Protein AF-0000000084534784 (afdb_homodimer)

Radius of gyration: 27.13 Å; Cα contacts (8 Å, |Δi|>4): 884; chains: 2; bounding box: 70×82×66 Å

Nearest PDB structures (foldseek):
  2nsf-assembly1_A  TM=6.760E-01  e=4.059E-07  Corynebacterium glutamicum
  2nsg-assembly1_A  TM=6.937E-01  e=1.151E-06  Corynebacterium glutamicum
  8f5v-assembly1_B  TM=6.435E-01  e=3.141E-02  Mycobacterium tuberculosis
  5cog-assembly1_A  TM=6.208E-01  e=2.952E-01  Saccharomyces cerevisiae
  5com-assembly2_B  TM=6.924E-01  e=5.813E-01  Clostridioides difficile 630

Structure (mmCIF, N/CA/C/O backbone):
data_AF-0000000084534784-model_v1
#
loop_
_entity.id
_entity.type
_entity.pdbx_description
1 polymer 'Wyosine base formation domain-containing protein'
#
loop_
_atom_site.group_PDB
_atom_site.id
_atom_site.type_symbol
_atom_site.label_atom_id
_atom_site.label_alt_id
_atom_site.label_comp_id
_atom_site.label_asym_id
_atom_site.label_entity_id
_atom_site.label_seq_id
_atom_site.pdbx_PDB_ins_code
_atom_site.Cartn_x
_atom_site.Cartn_y
_atom_site.Cartn_z
_atom_site.occupancy
_atom_site.B_iso_or_equiv
_atom_site.auth_seq_id
_atom_site.auth_comp_id
_atom_site.auth_asym_id
_atom_site.auth_atom_id
_atom_site.pdbx_PDB_model_num
ATOM 1 N N . MET A 1 1 ? 3.482 41.625 0.424 1 36.66 1 MET A N 1
ATOM 2 C CA . MET A 1 1 ? 2.51 40.594 0.769 1 36.66 1 MET A CA 1
ATOM 3 C C . MET A 1 1 ? 2.779 39.312 -0.013 1 36.66 1 MET A C 1
ATOM 5 O O . MET A 1 1 ? 2.613 39.281 -1.234 1 36.66 1 MET A O 1
ATOM 9 N N . ALA A 1 2 ? 3.498 38.375 0.477 1 50.12 2 ALA A N 1
ATOM 10 C CA . ALA A 1 2 ? 4.016 37.281 -0.376 1 50.12 2 ALA A CA 1
ATOM 11 C C . ALA A 1 2 ? 2.885 36.562 -1.087 1 50.12 2 ALA A C 1
ATOM 13 O O . ALA A 1 2 ? 1.857 36.25 -0.478 1 50.12 2 ALA A O 1
ATOM 14 N N . HIS A 1 3 ? 2.797 36.375 -2.283 1 54.16 3 HIS A N 1
ATOM 15 C CA . HIS A 1 3 ? 1.702 35.812 -3.053 1 54.16 3 HIS A CA 1
ATOM 16 C C . HIS A 1 3 ? 1.602 34.281 -2.82 1 54.16 3 HIS A C 1
ATOM 18 O O . HIS A 1 3 ? 2.613 33.594 -2.842 1 54.16 3 HIS A O 1
ATOM 24 N N . PRO A 1 4 ? 0.488 33.562 -2.289 1 67 4 PRO A N 1
ATOM 25 C CA . PRO A 1 4 ? 0.326 32.125 -2.09 1 67 4 PRO A CA 1
ATOM 26 C C . PRO A 1 4 ? 0.827 31.312 -3.277 1 67 4 PRO A C 1
ATOM 28 O O . PRO A 1 4 ? 0.635 31.703 -4.43 1 67 4 PRO A O 1
ATOM 31 N N . ARG A 1 5 ? 1.551 30.547 -3.094 1 74.25 5 ARG A N 1
ATOM 32 C CA . ARG A 1 5 ? 2.162 29.75 -4.152 1 74.25 5 ARG A CA 1
ATOM 33 C C . ARG A 1 5 ? 1.113 28.922 -4.895 1 74.25 5 ARG A C 1
ATOM 35 O O . ARG A 1 5 ? 0.202 28.359 -4.281 1 74.25 5 ARG A O 1
ATOM 42 N N . SER A 1 6 ? 1.108 28.953 -6.207 1 79.44 6 SER A N 1
ATOM 43 C CA . SER A 1 6 ? 0.215 28.125 -7.02 1 79.44 6 SER A CA 1
ATOM 44 C C . SER A 1 6 ? 0.485 26.641 -6.809 1 79.44 6 SER A C 1
ATOM 46 O O . SER A 1 6 ? 1.531 26.266 -6.281 1 79.44 6 SER A O 1
ATOM 48 N N . ALA A 1 7 ? -0.412 25.828 -7.016 1 79.06 7 ALA A N 1
ATOM 49 C CA . ALA A 1 7 ? -0.25 24.391 -6.91 1 79.06 7 ALA A CA 1
ATOM 50 C C . ALA A 1 7 ? 0.947 23.906 -7.727 1 79.06 7 ALA A C 1
ATOM 52 O O . ALA A 1 7 ? 1.636 22.953 -7.332 1 79.06 7 ALA A O 1
ATOM 53 N N . VAL A 1 8 ? 1.138 24.594 -8.867 1 83.44 8 VAL A N 1
ATOM 54 C CA . VAL A 1 8 ? 2.252 24.234 -9.742 1 83.44 8 VAL A CA 1
ATOM 55 C C . VAL A 1 8 ? 3.572 24.609 -9.07 1 83.44 8 VAL A C 1
ATOM 57 O O . VAL A 1 8 ? 4.551 23.859 -9.164 1 83.44 8 VAL A O 1
ATOM 60 N N . ASP A 1 9 ? 3.479 25.594 -8.445 1 90.19 9 ASP A N 1
ATOM 61 C CA . ASP A 1 9 ? 4.691 26.031 -7.75 1 90.19 9 ASP A CA 1
ATOM 62 C C . ASP A 1 9 ? 5 25.109 -6.57 1 90.19 9 ASP A C 1
ATOM 64 O O . ASP A 1 9 ? 6.164 24.781 -6.316 1 90.19 9 ASP A O 1
ATOM 68 N N . VAL A 1 10 ? 3.895 24.781 -5.938 1 91.31 10 VAL A N 1
ATOM 69 C CA . VAL A 1 10 ? 4.055 23.875 -4.809 1 91.31 10 VAL A CA 1
ATOM 70 C C . VAL A 1 10 ? 4.652 22.562 -5.297 1 91.31 10 VA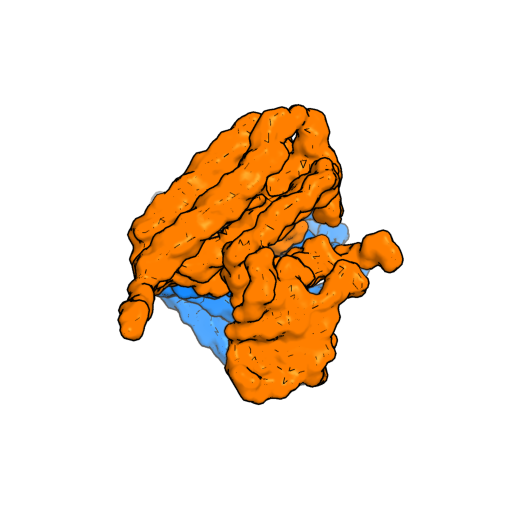L A C 1
ATOM 72 O O . VAL A 1 10 ? 5.605 22.047 -4.703 1 91.31 10 VAL A O 1
ATOM 75 N N . LEU A 1 11 ? 4.129 22 -6.387 1 96.44 11 LEU A N 1
ATOM 76 C CA . LEU A 1 11 ? 4.629 20.75 -6.93 1 96.44 11 LEU A CA 1
ATOM 77 C C . LEU A 1 11 ? 6.082 20.891 -7.367 1 96.44 11 LEU A C 1
ATOM 79 O O . LEU A 1 11 ? 6.898 20 -7.105 1 96.44 11 LEU A O 1
ATOM 83 N N . ALA A 1 12 ? 6.426 21.969 -7.98 1 95.88 12 ALA A N 1
ATOM 84 C CA . ALA A 1 12 ? 7.801 22.188 -8.43 1 95.88 12 ALA A CA 1
ATOM 85 C C . ALA A 1 12 ? 8.766 22.188 -7.246 1 95.88 12 ALA A C 1
ATOM 87 O O . ALA A 1 12 ? 9.859 21.625 -7.32 1 95.88 12 ALA A O 1
ATOM 88 N N . GLY A 1 13 ? 8.281 22.891 -6.211 1 96.94 13 GLY A N 1
ATOM 89 C CA . GLY A 1 13 ? 9.094 22.891 -5.004 1 96.94 13 GLY A CA 1
ATOM 90 C C . GLY A 1 13 ? 9.258 21.516 -4.387 1 96.94 13 GLY A C 1
ATOM 91 O O . GLY A 1 13 ? 10.344 21.156 -3.941 1 96.94 13 GLY A O 1
ATOM 92 N N . LEU A 1 14 ? 8.18 20.797 -4.344 1 97.75 14 LEU A N 1
ATOM 93 C CA . LEU A 1 14 ? 8.211 19.438 -3.795 1 97.75 14 LEU A CA 1
ATOM 94 C C . LEU A 1 14 ? 9.117 18.547 -4.625 1 97.75 14 LEU A C 1
ATOM 96 O O . LEU A 1 14 ? 9.859 17.719 -4.078 1 97.75 14 LEU A O 1
ATOM 100 N N . LEU A 1 15 ? 9.094 18.656 -5.914 1 98.44 15 LEU A N 1
ATOM 101 C CA . LEU A 1 15 ? 9.922 17.844 -6.793 1 98.44 15 LEU A CA 1
ATOM 102 C C . LEU A 1 15 ? 11.398 18.188 -6.625 1 98.44 15 LEU A C 1
ATOM 104 O O . LEU A 1 15 ? 12.266 17.312 -6.699 1 98.44 15 LEU A O 1
ATOM 108 N N . ALA A 1 16 ? 11.617 19.406 -6.477 1 98.31 16 ALA A N 1
ATOM 109 C CA . ALA A 1 16 ? 12.992 19.812 -6.188 1 98.31 16 ALA A CA 1
ATOM 110 C C . ALA A 1 16 ? 13.469 19.219 -4.867 1 98.31 16 ALA A C 1
ATOM 112 O O . ALA A 1 16 ? 14.617 18.781 -4.758 1 98.31 16 ALA A O 1
ATOM 113 N N . ASP A 1 17 ? 12.523 19.312 -3.883 1 98.5 17 ASP A N 1
ATOM 114 C CA . ASP A 1 17 ? 12.867 18.75 -2.582 1 98.5 17 ASP A CA 1
ATOM 115 C C . ASP A 1 17 ? 13.07 17.234 -2.674 1 98.5 17 ASP A C 1
ATOM 117 O O . ASP A 1 17 ? 13.961 16.688 -2.02 1 98.5 17 ASP A O 1
ATOM 121 N N . LEU A 1 18 ? 12.281 16.5 -3.404 1 98.62 18 LEU A N 1
ATOM 122 C CA . LEU A 1 18 ? 12.453 15.07 -3.625 1 98.62 18 LEU A CA 1
ATOM 123 C C . LEU A 1 18 ? 13.789 14.781 -4.293 1 98.62 18 LEU A C 1
ATOM 125 O O . LEU A 1 18 ? 14.484 13.836 -3.916 1 98.62 18 LEU A O 1
ATOM 129 N N . ALA A 1 19 ? 14.188 15.664 -5.242 1 98.62 19 ALA A N 1
ATOM 130 C CA . ALA A 1 19 ? 15.477 15.5 -5.91 1 98.62 19 ALA A CA 1
ATOM 131 C C . ALA A 1 19 ? 16.625 15.68 -4.926 1 98.62 19 ALA A C 1
ATOM 133 O O . ALA A 1 19 ? 17.609 14.93 -4.957 1 98.62 19 ALA A O 1
ATOM 134 N N . ALA A 1 20 ? 16.406 16.547 -4.199 1 98.5 20 ALA A N 1
ATOM 135 C CA . ALA A 1 20 ? 17.469 16.828 -3.229 1 98.5 20 ALA A CA 1
ATOM 136 C C . ALA A 1 20 ? 17.594 15.695 -2.215 1 98.5 20 ALA A C 1
ATOM 138 O O . ALA A 1 20 ? 18.703 15.312 -1.837 1 98.5 20 ALA A O 1
ATOM 139 N N . GLU A 1 21 ? 16.391 15.289 -1.655 1 98.38 21 GLU A N 1
ATOM 140 C CA . GLU A 1 21 ? 16.438 14.164 -0.722 1 98.38 21 GLU A CA 1
ATOM 141 C C . GLU A 1 21 ? 17.031 12.922 -1.383 1 98.38 21 GLU A C 1
ATOM 143 O O . GLU A 1 21 ? 17.766 12.164 -0.75 1 98.38 21 GLU A O 1
ATOM 148 N N . SER A 1 22 ? 16.828 12.664 -2.664 1 98.69 22 SER A N 1
ATOM 149 C CA . SER A 1 22 ? 17.391 11.547 -3.42 1 98.69 22 SER A CA 1
ATOM 150 C C . SER A 1 22 ? 18.906 11.688 -3.555 1 98.69 22 SER A C 1
ATOM 152 O O . SER A 1 22 ? 19.641 10.688 -3.504 1 98.69 22 SER A O 1
ATOM 154 N N . ALA A 1 23 ? 19.312 12.859 -3.662 1 98.12 23 ALA A N 1
ATOM 155 C CA . ALA A 1 23 ? 20.75 13.102 -3.791 1 98.12 23 ALA A CA 1
ATOM 156 C C . ALA A 1 23 ? 21.484 12.758 -2.498 1 98.12 23 ALA A C 1
ATOM 158 O O . ALA A 1 23 ? 22.625 12.289 -2.529 1 98.12 23 ALA A O 1
ATOM 159 N N . VAL A 1 24 ? 20.781 13.086 -1.396 1 98.06 24 VAL A N 1
ATOM 160 C CA . VAL A 1 24 ? 21.406 12.742 -0.123 1 98.06 24 VAL A CA 1
ATOM 161 C C . VAL A 1 24 ? 21.641 11.242 -0.05 1 98.06 24 VAL A C 1
ATOM 163 O O . VAL A 1 24 ? 22.734 10.797 0.281 1 98.06 24 VAL A O 1
ATOM 166 N N . LEU A 1 25 ? 20.656 10.453 -0.292 1 98.56 25 LEU A N 1
ATOM 167 C CA . LEU A 1 25 ? 20.797 9 -0.284 1 98.56 25 LEU A CA 1
ATOM 168 C C . LEU A 1 25 ? 21.781 8.547 -1.355 1 98.56 25 LEU A C 1
ATOM 170 O O . LEU A 1 25 ? 22.578 7.637 -1.121 1 98.56 25 LEU A O 1
ATOM 174 N N . ASP A 1 26 ? 21.766 9.195 -2.59 1 98.75 26 ASP A N 1
ATOM 175 C CA . ASP A 1 26 ? 22.688 8.883 -3.674 1 98.75 26 ASP A CA 1
ATOM 176 C C . ASP A 1 26 ? 24.141 9.055 -3.225 1 98.75 26 ASP A C 1
ATOM 178 O O . ASP A 1 26 ? 24.984 8.211 -3.52 1 98.75 26 ASP A O 1
ATOM 182 N N . GLU A 1 27 ? 24.375 9.969 -2.541 1 98 27 GLU A N 1
ATOM 183 C CA . GLU A 1 27 ? 25.734 10.242 -2.076 1 98 27 GLU A CA 1
ATOM 184 C C . GLU A 1 27 ? 26.203 9.164 -1.111 1 98 27 GLU A C 1
ATOM 186 O O . GLU A 1 27 ? 27.391 8.82 -1.096 1 98 27 GLU A O 1
ATOM 191 N N . LEU A 1 28 ? 25.25 8.648 -0.357 1 97.88 28 LEU A N 1
ATOM 192 C CA . LEU A 1 28 ? 25.625 7.598 0.591 1 97.88 28 LEU A CA 1
ATOM 193 C C . LEU A 1 28 ? 26.094 6.344 -0.138 1 97.88 28 LEU A C 1
ATOM 195 O O . LEU A 1 28 ? 26.938 5.605 0.368 1 97.88 28 LEU A O 1
ATOM 199 N N . VAL A 1 29 ? 25.516 6.164 -1.197 1 98.19 29 VAL A N 1
ATOM 200 C CA . VAL A 1 29 ? 25.781 4.871 -1.818 1 98.19 29 VAL A CA 1
ATOM 201 C C . VAL A 1 29 ? 26.766 5.047 -2.98 1 98.19 29 VAL A C 1
ATOM 203 O O . VAL A 1 29 ? 27.266 4.062 -3.531 1 98.19 29 VAL A O 1
ATOM 206 N N . THR A 1 30 ? 26.984 6.27 -3.457 1 97.06 30 THR A N 1
ATOM 207 C CA . THR A 1 30 ? 27.969 6.512 -4.508 1 97.06 30 THR A CA 1
ATOM 208 C C . THR A 1 30 ? 29.375 6.109 -4.043 1 97.06 30 THR A C 1
ATOM 210 O O . THR A 1 30 ? 29.828 6.535 -2.977 1 97.06 30 THR A O 1
ATOM 213 N N . GLY A 1 31 ? 29.938 5.246 -4.773 1 93.5 31 GLY A N 1
ATOM 214 C CA . GLY A 1 31 ? 31.312 4.828 -4.52 1 93.5 31 GLY A CA 1
ATOM 215 C C . GLY A 1 31 ? 31.422 3.732 -3.475 1 93.5 31 GLY A C 1
ATOM 216 O O . GLY A 1 31 ? 32.531 3.285 -3.146 1 93.5 31 GLY A O 1
ATOM 217 N N . LEU A 1 32 ? 30.297 3.389 -2.781 1 96.56 32 LEU A N 1
ATOM 218 C CA . LEU A 1 32 ? 30.281 2.275 -1.837 1 96.56 32 LEU A CA 1
ATOM 219 C C . LEU A 1 32 ? 30.75 0.987 -2.504 1 96.56 32 LEU A C 1
ATOM 221 O O . LEU A 1 32 ? 30.281 0.646 -3.596 1 96.56 32 LEU A O 1
ATOM 225 N N . PRO A 1 33 ? 31.75 0.134 -1.846 1 95.88 33 PRO A N 1
ATOM 226 C CA . PRO A 1 33 ? 32.156 -1.146 -2.422 1 95.88 33 PRO A CA 1
ATOM 227 C C . PRO A 1 33 ? 31 -2.135 -2.562 1 95.88 33 PRO A C 1
ATOM 229 O O . PRO A 1 33 ? 30.078 -2.121 -1.752 1 95.88 33 PRO A O 1
ATOM 232 N N . ALA A 1 34 ? 31.094 -2.699 -3.535 1 92.81 34 ALA A N 1
ATOM 233 C CA . ALA A 1 34 ? 30.031 -3.641 -3.869 1 92.81 34 ALA A CA 1
ATOM 234 C C . ALA A 1 34 ? 29.656 -4.5 -2.664 1 92.81 34 ALA A C 1
ATOM 236 O O . ALA A 1 34 ? 28.484 -4.809 -2.451 1 92.81 34 ALA A O 1
ATOM 237 N N . GLU A 1 35 ? 30.625 -4.953 -1.95 1 94.75 35 GLU A N 1
ATOM 238 C CA . GLU A 1 35 ? 30.375 -5.844 -0.819 1 94.75 35 GLU A CA 1
ATOM 239 C C . GLU A 1 35 ? 29.531 -5.152 0.247 1 94.75 35 GLU A C 1
ATOM 241 O O . GLU A 1 35 ? 28.781 -5.809 0.973 1 94.75 35 GLU A O 1
ATOM 246 N N . ASP A 1 36 ? 29.562 -3.93 0.247 1 96.62 36 ASP A N 1
ATOM 247 C CA . ASP A 1 36 ? 28.844 -3.188 1.272 1 96.62 36 ASP A CA 1
ATOM 248 C C . ASP A 1 36 ? 27.359 -3.045 0.904 1 96.62 36 ASP A C 1
ATOM 250 O O . ASP A 1 36 ? 26.531 -2.719 1.755 1 96.62 36 ASP A O 1
ATOM 254 N N . TRP A 1 37 ? 27 -3.248 -0.293 1 97.56 37 TRP A N 1
ATOM 255 C CA . TRP A 1 37 ? 25.594 -3.213 -0.683 1 97.56 37 TRP A CA 1
ATOM 256 C C . TRP A 1 37 ? 24.828 -4.402 -0.103 1 97.56 37 TRP A C 1
ATOM 258 O O . TRP A 1 37 ? 23.609 -4.383 -0.011 1 97.56 37 TRP A O 1
ATOM 268 N N . ALA A 1 38 ? 25.609 -5.383 0.31 1 97.12 38 ALA A N 1
ATOM 269 C CA . ALA A 1 38 ? 25 -6.582 0.888 1 97.12 38 ALA A CA 1
ATOM 270 C C . ALA A 1 38 ? 24.875 -6.457 2.402 1 97.12 38 ALA A C 1
ATOM 272 O O . ALA A 1 38 ? 24.359 -7.359 3.066 1 97.12 38 ALA A O 1
ATOM 273 N N . ARG A 1 39 ? 25.344 -5.289 2.818 1 97.88 39 ARG A N 1
ATOM 274 C CA . ARG A 1 39 ? 25.219 -5.059 4.254 1 97.88 39 ARG A CA 1
ATOM 275 C C . ARG A 1 39 ? 23.75 -5.031 4.668 1 97.88 39 ARG A C 1
ATOM 277 O O . ARG A 1 39 ? 22.922 -4.414 3.996 1 97.88 39 ARG A O 1
ATOM 284 N N . ALA A 1 40 ? 23.531 -5.684 5.809 1 97.56 40 ALA A N 1
ATOM 285 C CA . ALA A 1 40 ? 22.172 -5.672 6.355 1 97.56 40 ALA A CA 1
ATOM 286 C C . ALA A 1 40 ? 21.797 -4.285 6.875 1 97.56 40 ALA A C 1
ATOM 288 O O . ALA A 1 40 ? 22.656 -3.559 7.387 1 97.56 40 ALA A O 1
ATOM 289 N N . THR A 1 41 ? 20.625 -3.994 6.68 1 97.81 41 THR A N 1
ATOM 290 C CA . THR A 1 41 ? 20.078 -2.773 7.262 1 97.81 41 THR A CA 1
ATOM 291 C C . THR A 1 41 ? 19.141 -3.098 8.43 1 97.81 41 THR A C 1
ATOM 293 O O . THR A 1 41 ? 18.844 -4.266 8.672 1 97.81 41 THR A O 1
ATOM 296 N N . PRO A 1 42 ? 18.703 -2.131 9.078 1 93.88 42 PRO A N 1
ATOM 297 C CA . PRO A 1 42 ? 17.766 -2.395 10.188 1 93.88 42 PRO A CA 1
ATOM 298 C C . PRO A 1 42 ? 16.438 -2.975 9.711 1 93.88 42 PRO A C 1
ATOM 300 O O . PRO A 1 42 ? 15.648 -3.451 10.523 1 93.88 42 PRO A O 1
ATOM 303 N N . ALA A 1 43 ? 16.125 -2.779 8.445 1 92.69 43 ALA A N 1
ATOM 304 C CA . ALA A 1 43 ? 14.961 -3.486 7.926 1 92.69 43 ALA A CA 1
ATOM 305 C C . ALA A 1 43 ? 15.266 -4.969 7.723 1 92.69 43 ALA A C 1
ATOM 307 O O . ALA A 1 43 ? 16.062 -5.332 6.852 1 92.69 43 ALA A O 1
ATOM 308 N N . GLU A 1 44 ? 14.68 -5.727 8.547 1 91.56 44 GLU A N 1
ATOM 309 C CA . GLU A 1 44 ? 15 -7.145 8.625 1 91.56 44 GLU A CA 1
ATOM 310 C C . GLU A 1 44 ? 14.961 -7.801 7.25 1 91.56 44 GLU A C 1
ATOM 312 O O . GLU A 1 44 ? 13.977 -7.66 6.52 1 91.56 44 GLU A O 1
ATOM 317 N N . GLY A 1 45 ? 16.094 -8.25 6.953 1 94.94 45 GLY A N 1
ATOM 318 C CA . GLY A 1 45 ? 16.203 -9 5.711 1 94.94 45 GLY A CA 1
ATOM 319 C C . GLY A 1 45 ? 16.641 -8.148 4.535 1 94.94 45 GLY A C 1
ATOM 320 O O . GLY A 1 45 ? 16.875 -8.664 3.441 1 94.94 45 GLY A O 1
ATOM 321 N N . TRP A 1 46 ? 16.625 -6.953 4.824 1 95.81 46 TRP A N 1
ATOM 322 C CA . TRP A 1 46 ? 16.969 -6.066 3.719 1 95.81 46 TRP A CA 1
ATOM 323 C C . TRP A 1 46 ? 18.406 -5.551 3.855 1 95.81 46 TRP A C 1
ATOM 325 O O . TRP A 1 46 ? 18.781 -5.047 4.914 1 95.81 46 TRP A O 1
ATOM 335 N N . THR A 1 47 ? 19.062 -5.605 2.834 1 98.56 47 THR A N 1
ATOM 336 C CA . THR A 1 47 ? 20.375 -5 2.68 1 98.56 47 THR A CA 1
ATOM 337 C C . THR A 1 47 ? 20.266 -3.605 2.07 1 98.56 47 THR A C 1
ATOM 339 O O . THR A 1 47 ? 19.172 -3.158 1.729 1 98.56 47 THR A O 1
ATOM 342 N N . ILE A 1 48 ? 21.281 -2.994 1.896 1 98.69 48 ILE A N 1
ATOM 343 C CA . ILE A 1 48 ? 21.328 -1.679 1.267 1 98.69 48 ILE A CA 1
ATOM 344 C C . ILE A 1 48 ? 20.812 -1.779 -0.171 1 98.69 48 ILE A C 1
ATOM 346 O O . ILE A 1 48 ? 20.062 -0.916 -0.632 1 98.69 48 ILE A O 1
ATOM 350 N N . ALA A 1 49 ? 21.25 -3.045 -0.833 1 97.19 49 ALA A N 1
ATOM 351 C CA . ALA A 1 49 ? 20.766 -3.262 -2.197 1 97.19 49 ALA A CA 1
ATOM 352 C C . ALA A 1 49 ? 19.25 -3.328 -2.242 1 97.19 49 ALA A C 1
ATOM 354 O O . ALA A 1 49 ? 18.625 -2.777 -3.152 1 97.19 49 ALA A O 1
ATOM 355 N N . HIS A 1 50 ? 18.719 -3.848 -1.267 1 98.56 50 HIS A N 1
ATOM 356 C CA . HIS A 1 50 ? 17.266 -4.008 -1.211 1 98.56 50 HIS A CA 1
ATOM 357 C C . HIS A 1 50 ? 16.562 -2.662 -1.061 1 98.56 50 HIS A C 1
ATOM 359 O O . HIS A 1 50 ? 15.508 -2.436 -1.655 1 98.56 50 HIS A O 1
ATOM 365 N N . GLN A 1 51 ? 17.062 -1.853 -0.168 1 98.56 51 GLN A N 1
ATOM 366 C CA . GLN A 1 51 ? 16.5 -0.524 0.046 1 98.56 51 GLN A CA 1
ATOM 367 C C . GLN A 1 51 ? 16.422 0.255 -1.264 1 98.56 51 GLN A C 1
ATOM 369 O O . GLN A 1 51 ? 15.375 0.837 -1.579 1 98.56 51 GLN A O 1
ATOM 374 N N . ILE A 1 52 ? 17.5 0.301 -2.098 1 98.81 52 ILE A N 1
ATOM 375 C CA . ILE A 1 52 ? 17.562 1.051 -3.346 1 98.81 52 ILE A CA 1
ATOM 376 C C . ILE A 1 52 ? 16.656 0.404 -4.387 1 98.81 52 ILE A C 1
ATOM 378 O O . ILE A 1 52 ? 15.969 1.101 -5.141 1 98.81 52 ILE A O 1
ATOM 382 N N . ALA A 1 53 ? 16.672 -0.954 -4.348 1 98.56 53 ALA A N 1
ATOM 383 C CA . ALA A 1 53 ? 15.836 -1.679 -5.297 1 98.56 53 ALA A CA 1
ATOM 384 C C . ALA A 1 53 ? 14.359 -1.401 -5.051 1 98.56 53 ALA A C 1
ATOM 386 O O . ALA A 1 53 ? 13.586 -1.229 -5.996 1 98.56 53 ALA A O 1
ATOM 387 N N . HIS A 1 54 ? 14.07 -1.283 -3.836 1 98 54 HIS A N 1
ATOM 388 C CA . HIS A 1 54 ? 12.688 -0.995 -3.463 1 98 54 HIS A CA 1
ATOM 389 C C . HIS A 1 54 ? 12.266 0.394 -3.934 1 98 54 HIS A C 1
ATOM 391 O O . HIS A 1 54 ? 11.188 0.562 -4.5 1 98 54 HIS A O 1
ATOM 397 N N . LEU A 1 55 ? 12.992 1.326 -3.76 1 98.25 55 LEU A N 1
ATOM 398 C CA . LEU A 1 55 ? 12.727 2.686 -4.219 1 98.25 55 LEU A CA 1
ATOM 399 C C . LEU A 1 55 ? 12.57 2.725 -5.734 1 98.25 55 LEU A C 1
ATOM 401 O O . LEU A 1 55 ? 11.672 3.393 -6.258 1 98.25 55 LEU A O 1
ATOM 405 N N . ALA A 1 56 ? 13.578 2.133 -6.297 1 98.5 56 ALA A N 1
ATOM 406 C CA . ALA A 1 56 ? 13.531 2.139 -7.754 1 98.5 56 ALA A CA 1
ATOM 407 C C . ALA A 1 56 ? 12.242 1.499 -8.266 1 98.5 56 ALA A C 1
ATOM 409 O O . ALA A 1 56 ? 11.594 2.027 -9.172 1 98.5 56 ALA A O 1
ATOM 410 N N . TRP A 1 57 ? 11.875 0.302 -7.715 1 97.5 57 TRP A N 1
ATOM 411 C CA . TRP A 1 57 ? 10.68 -0.447 -8.109 1 97.5 57 TRP A CA 1
ATOM 412 C C . TRP A 1 57 ? 9.422 0.384 -7.895 1 97.5 57 TRP A C 1
ATOM 414 O O . TRP A 1 57 ? 8.586 0.49 -8.797 1 97.5 57 TRP A O 1
ATOM 424 N N . THR A 1 58 ? 9.359 1.152 -6.75 1 97.5 58 THR A N 1
ATOM 425 C CA . THR A 1 58 ? 8.156 1.926 -6.449 1 97.5 58 THR A CA 1
ATOM 426 C C . THR A 1 58 ? 8.094 3.184 -7.309 1 97.5 58 THR A C 1
ATOM 428 O O . THR A 1 58 ? 7.012 3.623 -7.703 1 97.5 58 THR A O 1
ATOM 431 N N . ASP A 1 59 ? 9.188 3.789 -7.656 1 98.12 59 ASP A N 1
ATOM 432 C CA . ASP A 1 59 ? 9.258 4.926 -8.57 1 98.12 59 ASP A CA 1
ATOM 433 C C . ASP A 1 59 ? 8.719 4.559 -9.945 1 98.12 59 ASP A C 1
ATOM 435 O O . ASP A 1 59 ? 8.086 5.379 -10.617 1 98.12 59 ASP A O 1
ATOM 439 N N . ASP A 1 60 ? 9.148 3.398 -10.367 1 97.56 60 ASP A N 1
ATOM 440 C CA . ASP A 1 60 ? 8.656 2.906 -11.648 1 97.56 60 ASP A CA 1
ATOM 441 C C . ASP A 1 60 ? 7.129 2.947 -11.703 1 97.56 60 ASP A C 1
ATOM 443 O O . ASP A 1 60 ? 6.551 3.35 -12.711 1 97.56 60 ASP A O 1
ATOM 447 N N . TYR A 1 61 ? 6.508 2.467 -10.688 1 97.5 61 TYR A N 1
ATOM 448 C CA . TYR A 1 61 ? 5.051 2.42 -10.664 1 97.5 61 TYR A CA 1
ATOM 449 C C . TYR A 1 61 ? 4.461 3.82 -10.555 1 97.5 61 TYR A C 1
ATOM 451 O O . TYR A 1 61 ? 3.406 4.102 -11.125 1 97.5 61 TYR A O 1
ATOM 459 N N . ALA A 1 62 ? 5.117 4.695 -9.688 1 98.44 62 ALA A N 1
ATOM 460 C CA . ALA A 1 62 ? 4.641 6.074 -9.617 1 98.44 62 ALA A CA 1
ATOM 461 C C . ALA A 1 62 ? 4.715 6.75 -10.984 1 98.44 62 ALA A C 1
ATOM 463 O O . ALA A 1 62 ? 3.799 7.48 -11.367 1 98.44 62 ALA A O 1
ATOM 464 N N . THR A 1 63 ? 5.719 6.477 -11.781 1 98.69 63 THR A N 1
ATOM 465 C CA . THR A 1 63 ? 5.859 6.992 -13.141 1 98.69 63 THR A CA 1
ATOM 466 C C . THR A 1 63 ? 4.762 6.438 -14.047 1 98.69 63 THR A C 1
ATOM 468 O O . THR A 1 63 ? 4.172 7.176 -14.836 1 98.69 63 THR A O 1
ATOM 471 N N . LEU A 1 64 ? 4.625 5.203 -13.859 1 98.5 64 LEU A N 1
ATOM 472 C CA . LEU A 1 64 ? 3.594 4.555 -14.672 1 98.5 64 LEU A CA 1
ATOM 473 C C . LEU A 1 64 ? 2.221 5.148 -14.375 1 98.5 64 LEU A C 1
ATOM 475 O O . LEU A 1 64 ? 1.443 5.41 -15.297 1 98.5 64 LEU A O 1
ATOM 479 N N . ALA A 1 65 ? 1.916 5.371 -13.141 1 97.94 65 ALA A N 1
ATOM 480 C CA . ALA A 1 65 ? 0.639 5.953 -12.734 1 97.94 65 ALA A CA 1
ATOM 481 C C . ALA A 1 65 ? 0.43 7.32 -13.383 1 97.94 65 ALA A C 1
ATOM 483 O O . ALA A 1 65 ? -0.69 7.668 -13.766 1 97.94 65 ALA A O 1
ATOM 484 N N . ALA A 1 66 ? 1.484 8.023 -13.508 1 98 66 ALA A N 1
ATOM 485 C CA . ALA A 1 66 ? 1.418 9.367 -14.078 1 98 66 ALA A CA 1
ATOM 486 C C . ALA A 1 66 ? 1.327 9.312 -15.602 1 98 66 ALA A C 1
ATOM 488 O O . ALA A 1 66 ? 0.594 10.094 -16.203 1 98 66 ALA A O 1
ATOM 489 N N . ARG A 1 67 ? 2.012 8.477 -16.219 1 98.12 67 ARG A N 1
ATOM 490 C CA . ARG A 1 67 ? 2.152 8.516 -17.672 1 98.12 67 ARG A CA 1
ATOM 491 C C . ARG A 1 67 ? 1.089 7.656 -18.344 1 98.12 67 ARG A C 1
ATOM 493 O O . ARG A 1 67 ? 0.674 7.941 -19.469 1 98.12 67 ARG A O 1
ATOM 500 N N . ASP A 1 68 ? 0.695 6.52 -17.703 1 97.12 68 ASP A N 1
ATOM 501 C CA . ASP A 1 68 ? -0.193 5.531 -18.297 1 97.12 68 ASP A CA 1
ATOM 502 C C . ASP A 1 68 ? -1.102 4.895 -17.25 1 97.12 68 ASP A C 1
ATOM 504 O O . ASP A 1 68 ? -0.935 3.723 -16.906 1 97.12 68 ASP A O 1
ATOM 508 N N . PRO A 1 69 ? -2.098 5.609 -16.844 1 95.5 69 PRO A N 1
ATOM 509 C CA . PRO A 1 69 ? -2.992 5.145 -15.773 1 95.5 69 PRO A CA 1
ATOM 510 C C . PRO A 1 69 ? -3.648 3.805 -16.094 1 95.5 69 PRO A C 1
ATOM 512 O O . PRO A 1 69 ? -3.869 2.99 -15.203 1 95.5 69 PRO A O 1
ATOM 515 N N . GLU A 1 70 ? -3.943 3.514 -17.328 1 92.38 70 GLU A N 1
ATOM 516 C CA . GLU A 1 70 ? -4.543 2.234 -17.688 1 92.38 70 GLU A CA 1
ATOM 517 C C . GLU A 1 70 ? -3.551 1.089 -17.516 1 92.38 70 GLU A C 1
ATOM 519 O O . GLU A 1 70 ? -3.908 0.025 -17 1 92.38 70 GLU A O 1
ATOM 524 N N . GLY A 1 71 ? -2.322 1.417 -18 1 95.69 71 GLY A N 1
ATOM 525 C CA . GLY A 1 71 ? -1.277 0.427 -17.781 1 95.69 71 GLY A CA 1
ATOM 526 C C . GLY A 1 71 ? -1.007 0.144 -16.312 1 95.69 71 GLY A C 1
ATOM 527 O O . GLY A 1 71 ? -0.734 -0.998 -15.945 1 95.69 71 GLY A O 1
ATOM 528 N N . PHE A 1 72 ? -1.127 1.071 -15.539 1 97.06 72 PHE A N 1
ATOM 529 C CA . PHE A 1 72 ? -0.987 0.893 -14.094 1 97.06 72 PHE A CA 1
ATOM 530 C C . PHE A 1 72 ? -2.09 -0.01 -13.555 1 97.06 72 PHE A C 1
ATOM 532 O O . PHE A 1 72 ? -1.834 -0.874 -12.711 1 97.06 72 PHE A O 1
ATOM 539 N N . GLY A 1 73 ? -3.295 0.353 -13.977 1 95.06 73 GLY A N 1
ATOM 540 C CA . GLY A 1 73 ? -4.398 -0.473 -13.516 1 95.06 73 GLY A CA 1
ATOM 541 C C . GLY A 1 73 ? -4.195 -1.95 -13.797 1 95.06 73 GLY A C 1
ATOM 542 O O . GLY A 1 73 ? -4.484 -2.793 -12.945 1 95.06 73 GLY A O 1
ATOM 543 N N . THR A 1 74 ? -3.656 -2.375 -14.977 1 93.19 74 THR A N 1
ATOM 544 C CA . THR A 1 74 ? -3.359 -3.758 -15.328 1 93.19 74 THR A CA 1
ATOM 545 C C . THR A 1 74 ? -2.279 -4.332 -14.414 1 93.19 74 THR A C 1
ATOM 547 O O . THR A 1 74 ? -2.422 -5.441 -13.898 1 93.19 74 THR A O 1
ATOM 550 N N . ALA A 1 75 ? -1.317 -3.461 -14.188 1 96.06 75 ALA A N 1
ATOM 551 C CA . ALA A 1 75 ? -0.237 -3.922 -13.32 1 96.06 75 ALA A CA 1
ATOM 552 C C . ALA A 1 75 ? -0.73 -4.121 -11.891 1 96.06 75 ALA A C 1
ATOM 554 O O . ALA A 1 75 ? -0.334 -5.078 -11.219 1 96.06 75 ALA A O 1
ATOM 555 N N . LEU A 1 76 ? -1.51 -3.297 -11.484 1 95.94 76 LEU A N 1
ATOM 556 C CA . LEU A 1 76 ? -2.115 -3.396 -10.164 1 95.94 76 LEU A CA 1
ATOM 557 C C . LEU A 1 76 ? -2.918 -4.684 -10.031 1 95.94 76 LEU A C 1
ATOM 559 O O . LEU A 1 76 ? -2.871 -5.344 -8.984 1 95.94 76 LEU A O 1
ATOM 563 N N . GLY A 1 77 ? -3.75 -5 -11.016 1 93.62 77 GLY A N 1
ATOM 564 C CA . GLY A 1 77 ? -4.492 -6.25 -11.008 1 93.62 77 GLY A CA 1
ATOM 565 C C . GLY A 1 77 ? -3.605 -7.473 -10.867 1 93.62 77 GLY A C 1
ATOM 566 O O . GLY A 1 77 ? -3.898 -8.367 -10.07 1 93.62 77 GLY A O 1
ATOM 567 N N . ASP A 1 78 ? -2.496 -7.453 -11.602 1 92.44 78 ASP A N 1
ATOM 568 C CA . ASP A 1 78 ? -1.556 -8.57 -11.523 1 92.44 78 ASP A CA 1
ATOM 569 C C . ASP A 1 78 ? -0.955 -8.688 -10.125 1 92.44 78 ASP A C 1
ATOM 571 O O . ASP A 1 78 ? -0.85 -9.789 -9.578 1 92.44 78 ASP A O 1
ATOM 575 N N . LEU A 1 79 ? -0.656 -7.59 -9.594 1 93.25 79 LEU A N 1
ATOM 576 C CA . LEU A 1 79 ? -0.068 -7.594 -8.266 1 93.25 79 LEU A CA 1
ATOM 577 C C . LEU A 1 79 ? -1.09 -8.031 -7.219 1 93.25 79 LEU A C 1
ATOM 579 O O . LEU A 1 79 ? -0.743 -8.727 -6.258 1 93.25 79 LEU A O 1
ATOM 583 N N . PHE A 1 80 ? -2.262 -7.559 -7.352 1 91.75 80 PHE A N 1
ATOM 584 C CA . PHE A 1 80 ? -3.316 -7.977 -6.438 1 91.75 80 PHE A CA 1
ATOM 585 C C . PHE A 1 80 ? -3.498 -9.492 -6.473 1 91.75 80 PHE A C 1
ATOM 587 O O . PHE A 1 80 ? -3.627 -10.133 -5.426 1 91.75 80 PHE A O 1
ATOM 594 N N . GLY A 1 81 ? -3.469 -10.086 -7.699 1 87.5 81 GLY A N 1
ATOM 595 C CA . GLY A 1 81 ? -3.549 -11.531 -7.836 1 87.5 81 GLY A CA 1
ATOM 596 C C . GLY A 1 81 ? -2.418 -12.266 -7.133 1 87.5 81 GLY A C 1
ATOM 597 O O . GLY A 1 81 ? -2.637 -13.305 -6.512 1 87.5 81 GLY A O 1
ATOM 598 N N . GLU A 1 82 ? -1.327 -11.664 -7.18 1 86.5 82 GLU A N 1
ATOM 599 C CA . GLU A 1 82 ? -0.187 -12.258 -6.484 1 86.5 82 GLU A CA 1
ATOM 600 C C . GLU A 1 82 ? -0.374 -12.203 -4.973 1 86.5 82 GLU A C 1
ATOM 602 O O . GLU A 1 82 ? -0.057 -13.164 -4.266 1 86.5 82 GLU A O 1
ATOM 607 N N . LEU A 1 83 ? -0.834 -11.188 -4.59 1 86.56 83 LEU A N 1
ATOM 608 C CA . LEU A 1 83 ? -1.098 -11.039 -3.164 1 86.56 83 LEU A CA 1
ATOM 609 C C . LEU A 1 83 ? -2.16 -12.031 -2.701 1 86.56 83 LEU A C 1
ATOM 611 O O . LEU A 1 83 ? -2.033 -12.633 -1.633 1 86.56 83 LEU A O 1
ATOM 615 N N . LEU A 1 84 ? -3.201 -12.148 -3.445 1 82.38 84 LEU A N 1
ATOM 616 C CA . LEU A 1 84 ? -4.277 -13.078 -3.111 1 82.38 84 LEU A CA 1
ATOM 617 C C . LEU A 1 84 ? -3.77 -14.516 -3.076 1 82.38 84 LEU A C 1
ATOM 619 O O . LEU A 1 84 ? -4.262 -15.328 -2.295 1 82.38 84 LEU A O 1
ATOM 623 N N . ALA A 1 85 ? -2.697 -14.789 -3.875 1 80.81 85 ALA A N 1
ATOM 624 C CA . ALA A 1 85 ? -2.094 -16.109 -3.936 1 80.81 85 ALA A CA 1
ATOM 625 C C . ALA A 1 85 ? -1.001 -16.266 -2.881 1 80.81 85 ALA A C 1
ATOM 627 O O . ALA A 1 85 ? -0.132 -17.141 -2.998 1 80.81 85 ALA A O 1
ATOM 628 N N . ALA A 1 86 ? -1.032 -15.258 -1.898 1 76.56 86 ALA A N 1
ATOM 629 C CA . ALA A 1 86 ? -0.158 -15.25 -0.729 1 76.56 86 ALA A CA 1
ATOM 630 C C . ALA A 1 86 ? 1.282 -14.93 -1.122 1 76.56 86 ALA A C 1
ATOM 632 O O . ALA A 1 86 ? 2.223 -15.344 -0.437 1 76.56 86 ALA A O 1
ATOM 633 N N . GLY A 1 87 ? 1.408 -14.352 -2.273 1 79.94 87 GLY A N 1
ATOM 634 C CA . GLY A 1 87 ? 2.688 -13.75 -2.619 1 79.94 87 GLY A CA 1
ATOM 635 C C . GLY A 1 87 ? 2.887 -12.375 -2.006 1 79.94 87 GLY A C 1
ATOM 636 O O . GLY A 1 87 ? 1.981 -11.836 -1.365 1 79.94 87 GLY A O 1
ATOM 637 N N . ASP A 1 88 ? 4.043 -11.836 -2.068 1 84.62 88 ASP A N 1
ATOM 638 C CA . ASP A 1 88 ? 4.398 -10.484 -1.65 1 84.62 88 ASP A CA 1
ATOM 639 C C . ASP A 1 88 ? 5.16 -9.75 -2.752 1 84.62 88 ASP A C 1
ATOM 641 O O . ASP A 1 88 ? 6.391 -9.805 -2.803 1 84.62 88 ASP A O 1
ATOM 645 N N . PRO A 1 89 ? 4.473 -9.062 -3.48 1 88.44 89 PRO A N 1
ATOM 646 C CA . PRO A 1 89 ? 5.094 -8.469 -4.668 1 88.44 89 PRO A CA 1
ATOM 647 C C . PRO A 1 89 ? 6.078 -7.352 -4.324 1 88.44 89 PRO A C 1
ATOM 649 O O . PRO A 1 89 ? 7.016 -7.094 -5.082 1 88.44 89 PRO A O 1
ATOM 652 N N . VAL A 1 90 ? 5.902 -6.621 -3.162 1 87.25 90 VAL A N 1
ATOM 653 C CA . VAL A 1 90 ? 6.844 -5.59 -2.734 1 87.25 90 VAL A CA 1
ATOM 654 C C . VAL A 1 90 ? 8.188 -6.227 -2.387 1 87.25 90 VAL A C 1
ATOM 656 O O . VAL A 1 90 ? 9.234 -5.773 -2.85 1 87.25 90 VAL A O 1
ATOM 659 N N . GLU A 1 91 ? 8.156 -7.285 -1.635 1 89 91 GLU A N 1
ATOM 660 C CA . GLU A 1 91 ? 9.367 -8.023 -1.282 1 89 91 GLU A CA 1
ATOM 661 C C . GLU A 1 91 ? 10.023 -8.625 -2.52 1 89 91 GLU A C 1
ATOM 663 O O . GLU A 1 91 ? 11.25 -8.578 -2.66 1 89 91 GLU A O 1
ATOM 668 N N . ALA A 1 92 ? 9.203 -9.188 -3.311 1 91.12 92 ALA A N 1
ATOM 669 C CA . ALA A 1 92 ? 9.742 -9.812 -4.52 1 91.12 92 ALA A CA 1
ATOM 670 C C . ALA A 1 92 ? 10.445 -8.781 -5.398 1 91.12 92 ALA A C 1
ATOM 672 O O . ALA A 1 92 ? 11.523 -9.055 -5.945 1 91.12 92 ALA A O 1
ATOM 673 N N . GLY A 1 93 ? 9.836 -7.594 -5.488 1 91.12 93 GLY A N 1
ATOM 674 C CA . GLY A 1 93 ? 10.445 -6.52 -6.254 1 91.12 93 GLY A CA 1
ATOM 675 C C . GLY A 1 93 ? 11.781 -6.074 -5.688 1 91.12 93 GLY A C 1
ATOM 676 O O . GLY A 1 93 ? 12.742 -5.875 -6.434 1 91.12 93 GLY A O 1
ATOM 677 N N . ALA A 1 94 ? 11.828 -5.859 -4.414 1 92.31 94 ALA A N 1
ATOM 678 C CA . ALA A 1 94 ? 13.07 -5.461 -3.766 1 92.31 94 ALA A CA 1
ATOM 679 C C . ALA A 1 94 ? 14.148 -6.52 -3.955 1 92.31 94 ALA A C 1
ATOM 681 O O . ALA A 1 94 ? 15.305 -6.199 -4.246 1 92.31 94 ALA A O 1
ATOM 682 N N . ARG A 1 95 ? 13.773 -7.789 -3.818 1 92.56 95 ARG A N 1
ATOM 683 C CA . ARG A 1 95 ? 14.719 -8.891 -3.934 1 92.56 95 ARG A CA 1
ATOM 684 C C . ARG A 1 95 ? 15.25 -9.016 -5.359 1 92.56 95 ARG A C 1
ATOM 686 O O . ARG A 1 95 ? 16.453 -9.172 -5.566 1 92.56 95 ARG A O 1
ATOM 693 N N . GLU A 1 96 ? 14.305 -8.953 -6.293 1 93.69 96 GLU A N 1
ATOM 694 C CA . GLU A 1 96 ? 14.727 -9.055 -7.691 1 93.69 96 GLU A CA 1
ATOM 695 C C . GLU A 1 96 ? 15.688 -7.93 -8.062 1 93.69 96 GLU A C 1
ATOM 697 O O . GLU A 1 96 ? 16.719 -8.172 -8.703 1 93.69 96 GLU A O 1
ATOM 702 N N . GLY A 1 97 ? 15.406 -6.664 -7.629 1 94.06 97 GLY A N 1
ATOM 703 C CA . GLY A 1 97 ? 16.281 -5.543 -7.922 1 94.06 97 GLY A CA 1
ATOM 704 C C . GLY A 1 97 ? 17.625 -5.633 -7.211 1 94.06 97 GLY A C 1
ATOM 705 O O . GLY A 1 97 ? 18.656 -5.25 -7.77 1 94.06 97 GLY A O 1
ATOM 706 N N . ALA A 1 98 ? 17.594 -6.137 -6.039 1 94.69 98 ALA A N 1
ATOM 707 C CA . ALA A 1 98 ? 18.797 -6.191 -5.215 1 94.69 98 ALA A CA 1
ATOM 708 C C . ALA A 1 98 ? 19.797 -7.211 -5.766 1 94.69 98 ALA A C 1
ATOM 710 O O . ALA A 1 98 ? 20.969 -7.199 -5.395 1 94.69 98 ALA A O 1
ATOM 711 N N . ALA A 1 99 ? 19.328 -8.094 -6.617 1 94.94 99 ALA A N 1
ATOM 712 C CA . ALA A 1 99 ? 20.203 -9.125 -7.191 1 94.94 99 ALA A CA 1
ATOM 713 C C . ALA A 1 99 ? 21.094 -8.539 -8.281 1 94.94 99 ALA A C 1
ATOM 715 O O . ALA A 1 99 ? 22.078 -9.164 -8.68 1 94.94 99 ALA A O 1
ATOM 716 N N . ALA A 1 100 ? 20.719 -7.375 -8.664 1 94.69 100 ALA A N 1
ATOM 717 C CA . ALA A 1 100 ? 21.547 -6.758 -9.703 1 94.69 100 ALA A CA 1
ATOM 718 C C . ALA A 1 100 ? 22.875 -6.273 -9.125 1 94.69 100 ALA A C 1
ATOM 720 O O . ALA A 1 100 ? 22.984 -6.039 -7.922 1 94.69 100 ALA A O 1
ATOM 721 N N . GLU A 1 101 ? 23.812 -6.133 -10.148 1 97.19 101 GLU A N 1
ATOM 722 C CA . GLU A 1 101 ? 25.047 -5.461 -9.758 1 97.19 101 GLU A CA 1
ATOM 723 C C . GLU A 1 101 ? 24.766 -4.055 -9.234 1 97.19 101 GLU A C 1
ATOM 725 O O . GLU A 1 101 ? 23.953 -3.322 -9.805 1 97.19 101 GLU A O 1
ATOM 730 N N . PRO A 1 102 ? 25.453 -3.668 -8 1 97.19 102 PRO A N 1
ATOM 731 C CA . PRO A 1 102 ? 25.188 -2.377 -7.363 1 97.19 102 PRO A CA 1
ATOM 732 C C . PRO A 1 102 ? 25.25 -1.211 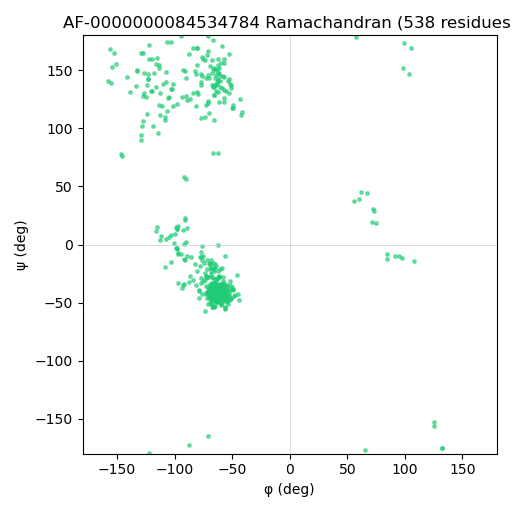-8.352 1 97.19 102 PRO A C 1
ATOM 734 O O . PRO A 1 102 ? 24.391 -0.322 -8.305 1 97.19 102 PRO A O 1
ATOM 737 N N . ALA A 1 103 ? 26.219 -1.088 -9.273 1 96.75 103 ALA A N 1
ATOM 738 C CA . ALA A 1 103 ? 26.328 0.02 -10.219 1 96.75 103 ALA A CA 1
ATOM 739 C C . ALA A 1 103 ? 25.109 0.101 -11.117 1 96.75 103 ALA A C 1
ATOM 741 O O . ALA A 1 103 ? 24.641 1.195 -11.453 1 96.75 103 ALA A O 1
ATOM 742 N N . ILE A 1 104 ? 24.656 -1.158 -11.586 1 97.44 104 ILE A N 1
ATOM 743 C CA . ILE A 1 104 ? 23.484 -1.231 -12.445 1 97.44 104 ILE A CA 1
ATOM 744 C C . ILE A 1 104 ? 22.25 -0.774 -11.672 1 97.44 104 ILE A C 1
ATOM 746 O O . ILE A 1 104 ? 21.438 0.004 -12.188 1 97.44 104 ILE A O 1
ATOM 750 N N . LEU A 1 105 ? 22.109 -1.233 -10.43 1 98.12 105 LEU A N 1
ATOM 751 C CA . LEU A 1 105 ? 20.969 -0.861 -9.594 1 98.12 105 LEU A CA 1
ATOM 752 C C . LEU A 1 105 ? 20.969 0.641 -9.328 1 98.12 105 LEU A C 1
ATOM 754 O O . LEU A 1 105 ? 19.922 1.282 -9.398 1 98.12 105 LEU A O 1
ATOM 758 N N . LEU A 1 106 ? 22.078 1.181 -9.047 1 98.38 106 LEU A N 1
ATOM 759 C CA . LEU A 1 106 ? 22.172 2.611 -8.781 1 98.38 106 LEU A CA 1
ATOM 760 C C . LEU A 1 106 ? 21.797 3.42 -10.023 1 98.38 106 LEU A C 1
ATOM 762 O O . LEU A 1 106 ? 21.094 4.422 -9.93 1 98.38 106 LEU A O 1
ATOM 766 N N . ALA A 1 107 ? 22.359 3.059 -11.117 1 97.88 107 ALA A N 1
ATOM 767 C CA . ALA A 1 107 ? 22.031 3.779 -12.352 1 97.88 107 ALA A CA 1
ATOM 768 C C . ALA A 1 107 ? 20.531 3.729 -12.633 1 97.88 107 ALA A C 1
ATOM 770 O O . ALA A 1 107 ? 19.953 4.723 -13.062 1 97.88 107 ALA A O 1
ATOM 771 N N . ARG A 1 108 ? 19.891 2.467 -12.516 1 98.12 108 ARG A N 1
ATOM 772 C CA . ARG A 1 108 ? 18.453 2.301 -12.688 1 98.12 108 ARG A CA 1
ATOM 773 C C . ARG A 1 108 ? 17.672 3.229 -11.766 1 98.12 108 ARG A C 1
ATOM 775 O O . ARG A 1 108 ? 16.703 3.871 -12.188 1 98.12 108 ARG A O 1
ATOM 782 N N . TRP A 1 109 ? 18.109 3.365 -10.406 1 98.5 109 TRP A N 1
ATOM 783 C CA . TRP A 1 109 ? 17.422 4.227 -9.453 1 98.5 109 TRP A CA 1
ATOM 784 C C . TRP A 1 109 ? 17.547 5.695 -9.844 1 98.5 109 TRP A C 1
ATOM 786 O O . TRP A 1 109 ? 16.578 6.449 -9.781 1 98.5 109 TRP A O 1
ATOM 796 N N . ARG A 1 110 ? 18.719 6.117 -10.344 1 98.62 110 ARG A N 1
ATOM 797 C CA . ARG A 1 110 ? 18.969 7.492 -10.766 1 98.62 110 ARG A CA 1
ATOM 798 C C . ARG A 1 110 ? 18.078 7.863 -11.961 1 98.62 110 ARG A C 1
ATOM 800 O O . ARG A 1 110 ? 17.453 8.922 -11.969 1 98.62 110 ARG A O 1
ATOM 807 N N . ALA A 1 111 ? 18.094 6.93 -12.961 1 98.56 111 ALA A N 1
ATOM 808 C CA . ALA A 1 111 ? 17.266 7.176 -14.141 1 98.56 111 ALA A CA 1
ATOM 809 C C . ALA A 1 111 ? 15.781 7.223 -13.781 1 98.56 111 ALA A C 1
ATOM 811 O O . ALA A 1 111 ? 15.039 8.062 -14.289 1 98.56 111 ALA A O 1
ATOM 812 N N . GLY A 1 112 ? 15.391 6.332 -12.836 1 98.56 112 GLY A N 1
ATOM 813 C CA . GLY A 1 112 ? 14 6.246 -12.414 1 98.56 112 GLY A CA 1
ATOM 814 C C . GLY A 1 112 ? 13.523 7.496 -11.695 1 98.56 112 GLY A C 1
ATOM 815 O O . GLY A 1 112 ? 12.406 7.965 -11.945 1 98.56 112 GLY A O 1
ATOM 816 N N . ARG A 1 113 ? 14.297 7.988 -10.789 1 97.94 113 ARG A N 1
ATOM 817 C CA . ARG A 1 113 ? 13.875 9.18 -10.062 1 97.94 113 ARG A CA 1
ATOM 818 C C . ARG A 1 113 ? 13.758 10.383 -11 1 97.94 113 ARG A C 1
ATOM 820 O O . ARG A 1 113 ? 12.914 11.258 -10.797 1 97.94 113 ARG A O 1
ATOM 827 N N . GLU A 1 114 ? 14.609 10.547 -11.977 1 98.06 114 GLU A N 1
ATOM 828 C CA . GLU A 1 114 ? 14.492 11.633 -12.938 1 98.06 114 GLU A CA 1
ATOM 829 C C . GLU A 1 114 ? 13.211 11.508 -13.758 1 98.06 114 GLU A C 1
ATOM 831 O O . GLU A 1 114 ? 12.531 12.5 -14.031 1 98.06 114 GLU A O 1
ATOM 836 N N . GLN A 1 115 ? 12.93 10.195 -14.305 1 98.62 115 GLN A N 1
ATOM 837 C CA . GLN A 1 115 ? 11.703 9.938 -15.047 1 98.62 115 GLN A CA 1
ATOM 838 C C . GLN A 1 115 ? 10.469 10.289 -14.219 1 98.62 115 GLN A C 1
ATOM 840 O O . GLN A 1 115 ? 9.5 10.852 -14.734 1 98.62 115 GLN A O 1
ATOM 845 N N . LEU A 1 116 ? 10.562 9.938 -12.922 1 98.75 116 LEU A N 1
ATOM 846 C CA . LEU A 1 116 ? 9.453 10.242 -12.031 1 98.75 116 LEU A CA 1
ATOM 847 C C . LEU A 1 116 ? 9.25 11.75 -11.914 1 98.75 116 LEU A C 1
ATOM 849 O O . LEU A 1 116 ? 8.125 12.242 -12.031 1 98.75 116 LEU A O 1
ATOM 853 N N . ARG A 1 117 ? 10.289 12.477 -11.656 1 98.25 117 ARG A N 1
ATOM 854 C CA . ARG A 1 117 ? 10.203 13.93 -11.555 1 98.25 117 ARG A CA 1
ATOM 855 C C . ARG A 1 117 ? 9.586 14.531 -12.812 1 98.25 117 ARG A C 1
ATOM 857 O O . ARG A 1 117 ? 8.703 15.383 -12.734 1 98.25 117 ARG A O 1
ATOM 864 N N . ALA A 1 118 ? 10.109 14.109 -13.953 1 98.38 118 ALA A N 1
ATOM 865 C CA . ALA A 1 118 ? 9.617 14.648 -15.219 1 98.38 118 ALA A CA 1
ATOM 866 C C . ALA A 1 118 ? 8.141 14.328 -15.406 1 98.38 118 ALA A C 1
ATOM 868 O O . ALA A 1 118 ? 7.371 15.18 -15.867 1 98.38 118 ALA A O 1
ATOM 869 N N . ALA A 1 119 ? 7.734 13.078 -15.125 1 98.38 119 ALA A N 1
ATOM 870 C CA . ALA A 1 119 ? 6.348 12.633 -15.273 1 98.38 119 ALA A CA 1
ATOM 871 C C . ALA A 1 119 ? 5.414 13.461 -14.391 1 98.38 119 ALA A C 1
ATOM 873 O O . ALA A 1 119 ? 4.367 13.922 -14.844 1 98.38 119 ALA A O 1
ATOM 874 N N . LEU A 1 120 ? 5.895 13.625 -13.07 1 98.62 120 LEU A N 1
ATOM 875 C CA . LEU A 1 120 ? 5.043 14.383 -12.148 1 98.62 120 LEU A CA 1
ATOM 876 C C . LEU A 1 120 ? 4.988 15.852 -12.547 1 98.62 120 LEU A C 1
ATOM 878 O O . LEU A 1 120 ? 3.941 16.5 -12.43 1 98.62 120 LEU A O 1
ATOM 882 N N . ALA A 1 121 ? 6.066 16.422 -13.07 1 97.62 121 ALA A N 1
ATOM 883 C CA . ALA A 1 121 ? 6.105 17.812 -13.484 1 97.62 121 ALA A CA 1
ATOM 884 C C . ALA A 1 121 ? 5.152 18.078 -14.648 1 97.62 121 ALA A C 1
ATOM 886 O O . ALA A 1 121 ? 4.613 19.172 -14.789 1 97.62 121 ALA A O 1
ATOM 887 N N . ARG A 1 122 ? 4.961 17.078 -15.43 1 97.19 122 ARG A N 1
ATOM 888 C CA . ARG A 1 122 ? 4.141 17.234 -16.625 1 97.19 122 ARG A CA 1
ATOM 889 C C . ARG A 1 122 ? 2.68 16.906 -16.328 1 97.19 122 ARG A C 1
ATOM 891 O O . ARG A 1 122 ? 1.812 17.109 -17.188 1 97.19 122 ARG A O 1
ATOM 898 N N . THR A 1 123 ? 2.426 16.312 -15.227 1 96.81 123 THR A N 1
ATOM 899 C CA . THR A 1 123 ? 1.071 15.914 -14.852 1 96.81 123 THR A CA 1
ATOM 900 C C . THR A 1 123 ? 0.298 17.109 -14.305 1 96.81 123 THR A C 1
ATOM 902 O O . THR A 1 123 ? 0.811 17.859 -13.461 1 96.81 123 THR A O 1
ATOM 905 N N . PRO A 1 124 ? -0.931 17.344 -14.844 1 95.38 124 PRO A N 1
ATOM 906 C CA . PRO A 1 124 ? -1.714 18.422 -14.242 1 95.38 124 PRO A CA 1
ATOM 907 C C . PRO A 1 124 ? -1.817 18.297 -12.727 1 95.38 124 PRO A C 1
ATOM 909 O O . PRO A 1 124 ? -1.99 17.203 -12.203 1 95.38 124 PRO A O 1
ATOM 912 N N . ALA A 1 125 ? -1.676 19.359 -12.031 1 93.56 125 ALA A N 1
ATOM 913 C CA . ALA A 1 125 ? -1.55 19.391 -10.578 1 93.56 125 ALA A CA 1
ATOM 914 C C . ALA A 1 125 ? -2.789 18.812 -9.906 1 93.56 125 ALA A C 1
ATOM 916 O O . ALA A 1 125 ? -2.721 18.328 -8.773 1 93.56 125 ALA A O 1
ATOM 917 N N . ASP A 1 126 ? -3.939 18.766 -10.617 1 92.25 126 ASP A N 1
ATOM 918 C CA . ASP A 1 126 ? -5.18 18.297 -10 1 92.25 126 ASP A CA 1
ATOM 919 C C . ASP A 1 126 ? -5.531 16.891 -10.477 1 92.25 126 ASP A C 1
ATOM 921 O O . ASP A 1 126 ? -6.59 16.359 -10.125 1 92.25 126 ASP A O 1
ATOM 925 N N . ALA A 1 127 ? -4.594 16.375 -11.219 1 96.12 127 ALA A N 1
ATOM 926 C CA . ALA A 1 127 ? -4.844 15.016 -11.688 1 96.12 127 ALA A CA 1
ATOM 927 C C . ALA A 1 127 ? -4.941 14.039 -10.516 1 96.12 127 ALA A C 1
ATOM 929 O O . ALA A 1 127 ? -4.309 14.25 -9.477 1 96.12 127 ALA A O 1
ATOM 930 N N . LYS A 1 128 ? -5.809 12.898 -10.82 1 92.75 128 LYS A N 1
ATOM 931 C CA . LYS A 1 128 ? -5.891 11.828 -9.836 1 92.75 128 LYS A CA 1
ATOM 932 C C . LYS A 1 128 ? -5.176 10.57 -10.328 1 92.75 128 LYS A C 1
ATOM 934 O O . LYS A 1 128 ? -5.711 9.828 -11.156 1 92.75 128 LYS A O 1
ATOM 939 N N . LEU A 1 129 ? -4.051 10.438 -9.648 1 97.5 129 LEU A N 1
ATOM 940 C CA . LEU A 1 129 ? -3.215 9.328 -10.086 1 97.5 129 LEU A CA 1
ATOM 941 C C . LEU A 1 129 ? -3.627 8.031 -9.383 1 97.5 129 LEU A C 1
ATOM 943 O O . LEU A 1 129 ? -3.762 8 -8.156 1 97.5 129 LEU A O 1
ATOM 947 N N . PRO A 1 130 ? -3.951 6.875 -10.305 1 95.19 130 PRO A N 1
ATOM 948 C CA . PRO A 1 130 ? -4.219 5.605 -9.625 1 95.19 130 PRO A CA 1
ATOM 949 C C . PRO A 1 130 ? -3.025 5.113 -8.805 1 95.19 130 PRO A C 1
ATOM 951 O O . PRO A 1 130 ? -1.875 5.37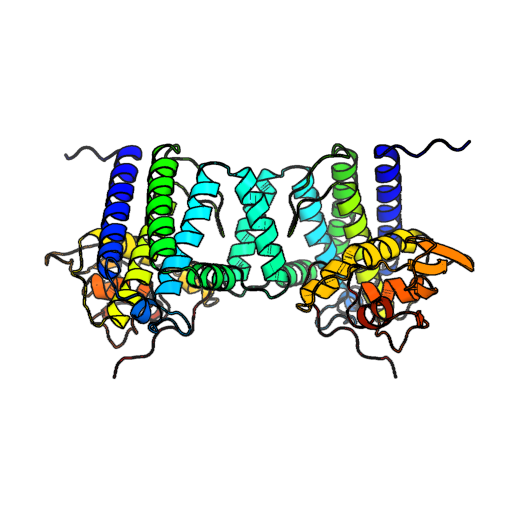9 -9.164 1 95.19 130 PRO A O 1
ATOM 954 N N . TRP A 1 131 ? -3.256 4.453 -7.645 1 95.69 131 TRP A N 1
ATOM 955 C CA . TRP A 1 131 ? -2.16 4.066 -6.762 1 95.69 131 TRP A CA 1
ATOM 956 C C . TRP A 1 131 ? -2.533 2.838 -5.938 1 95.69 131 TRP A C 1
ATOM 958 O O . TRP A 1 131 ? -3.652 2.33 -6.043 1 95.69 131 TRP A O 1
ATOM 968 N N . PHE A 1 132 ? -1.562 2.219 -5.344 1 91.38 132 PHE A N 1
ATOM 969 C CA . PHE A 1 132 ? -1.774 1.18 -4.34 1 91.38 132 PHE A CA 1
ATOM 970 C C . PHE A 1 132 ? -2.502 1.74 -3.125 1 91.38 132 PHE A C 1
ATOM 972 O O . PHE A 1 132 ? -1.896 1.939 -2.07 1 91.38 132 PHE A O 1
ATOM 979 N N . GLY A 1 133 ? -3.723 1.899 -3.199 1 90.06 133 GLY A N 1
ATOM 980 C CA . GLY A 1 133 ? -4.602 2.65 -2.316 1 90.06 133 GLY A CA 1
ATOM 981 C C . GLY A 1 133 ? -5.441 3.684 -3.045 1 90.06 133 GLY A C 1
ATOM 982 O O . GLY A 1 133 ? -5.742 3.52 -4.23 1 90.06 133 GLY A O 1
ATOM 983 N N . PRO A 1 134 ? -5.773 4.648 -2.344 1 89.31 134 PRO A N 1
ATOM 984 C CA . PRO A 1 134 ? -6.539 5.715 -2.996 1 89.31 134 PRO A CA 1
ATOM 985 C C . PRO A 1 134 ? -5.719 6.484 -4.027 1 89.31 134 PRO A C 1
ATOM 987 O O . PRO A 1 134 ? -4.496 6.602 -3.891 1 89.31 134 PRO A O 1
ATOM 990 N N . PRO A 1 135 ? -6.441 6.91 -5.039 1 94.94 135 PRO A N 1
ATOM 991 C CA . PRO A 1 135 ? -5.711 7.754 -5.988 1 94.94 135 PRO A CA 1
ATOM 992 C C . PRO A 1 135 ? -5.094 8.984 -5.328 1 94.94 135 PRO A C 1
ATOM 994 O O . PRO A 1 135 ? -5.582 9.445 -4.297 1 94.94 135 PRO A O 1
ATOM 997 N N . MET A 1 136 ? -4.066 9.508 -5.949 1 96 136 MET A N 1
ATOM 998 C CA . MET A 1 136 ? -3.326 10.641 -5.398 1 96 136 MET A CA 1
ATOM 999 C C . MET A 1 136 ? -3.104 11.719 -6.461 1 96 136 MET A C 1
ATOM 1001 O O . MET A 1 136 ? -2.895 11.398 -7.633 1 96 136 MET A O 1
ATOM 1005 N N . LYS A 1 137 ? -3.051 12.984 -5.836 1 97.19 137 LYS A N 1
ATOM 1006 C CA . LYS A 1 137 ? -2.555 14.062 -6.68 1 97.19 137 LYS A CA 1
ATOM 1007 C C . LYS A 1 137 ? -1.038 14 -6.828 1 97.19 137 LYS A C 1
ATOM 1009 O O . LYS A 1 137 ? -0.355 13.391 -6 1 97.19 137 LYS A O 1
ATOM 1014 N N . PRO A 1 138 ? -0.516 14.656 -7.832 1 98 138 PRO A N 1
ATOM 1015 C CA . PRO A 1 138 ? 0.933 14.609 -8.039 1 98 138 PRO A CA 1
ATOM 1016 C C . PRO A 1 138 ? 1.718 15.117 -6.832 1 98 138 PRO A C 1
ATOM 1018 O O . PRO A 1 138 ? 2.76 14.547 -6.488 1 98 138 PRO A O 1
ATOM 1021 N N . ALA A 1 139 ? 1.259 16.047 -6.215 1 97.75 139 ALA A N 1
ATOM 1022 C CA . ALA A 1 139 ? 1.966 16.578 -5.051 1 97.75 139 ALA A CA 1
ATOM 1023 C C . ALA A 1 139 ? 2 15.555 -3.92 1 97.75 139 ALA A C 1
ATOM 1025 O O . ALA A 1 139 ? 3.016 15.406 -3.236 1 97.75 139 ALA A O 1
ATOM 1026 N N . SER A 1 140 ? 0.8 14.938 -3.736 1 96.88 140 SER A N 1
ATOM 1027 C CA . SER A 1 140 ? 0.753 13.891 -2.723 1 96.88 140 SER A CA 1
ATOM 1028 C C . SER A 1 140 ? 1.7 12.742 -3.068 1 96.88 140 SER A C 1
ATOM 1030 O O . SER A 1 140 ? 2.385 12.211 -2.191 1 96.88 140 SER A O 1
ATOM 1032 N N . MET A 1 141 ? 1.831 12.328 -4.277 1 97.88 141 MET A N 1
ATOM 1033 C CA . MET A 1 141 ? 2.742 11.273 -4.719 1 97.88 141 MET A CA 1
ATOM 1034 C C . MET A 1 141 ? 4.195 11.68 -4.492 1 97.88 141 MET A C 1
ATOM 1036 O O . MET A 1 141 ? 4.992 10.891 -3.984 1 97.88 141 MET A O 1
ATOM 1040 N N . ALA A 1 142 ? 4.422 12.953 -4.793 1 98.38 142 ALA A N 1
ATOM 1041 C CA . ALA A 1 142 ? 5.781 13.438 -4.586 1 98.38 142 ALA A CA 1
ATOM 1042 C C . ALA A 1 142 ? 6.148 13.43 -3.104 1 98.38 142 ALA A C 1
ATOM 1044 O O . ALA A 1 142 ? 7.266 13.07 -2.736 1 98.38 142 ALA A O 1
ATOM 1045 N N . THR A 1 143 ? 5.238 13.773 -2.34 1 98.06 143 THR A N 1
ATOM 1046 C CA . THR A 1 143 ? 5.473 13.781 -0.9 1 98.06 143 THR A CA 1
ATOM 1047 C C . THR A 1 143 ? 5.699 12.359 -0.383 1 98.06 143 THR A C 1
ATOM 1049 O O . THR A 1 143 ? 6.605 12.125 0.419 1 98.06 143 THR A O 1
ATOM 1052 N N . ALA A 1 144 ? 4.805 11.469 -0.826 1 97.81 144 ALA A N 1
ATOM 1053 C CA . ALA A 1 144 ? 4.957 10.07 -0.422 1 97.81 144 ALA A CA 1
ATOM 1054 C C . ALA A 1 144 ? 6.312 9.523 -0.85 1 97.81 144 ALA A C 1
ATOM 1056 O O . ALA A 1 144 ? 6.98 8.828 -0.079 1 97.81 144 ALA A O 1
ATOM 1057 N N . ARG A 1 145 ? 6.809 9.82 -2.084 1 98.56 145 ARG A N 1
ATOM 1058 C CA . ARG A 1 145 ? 8.102 9.352 -2.57 1 98.56 145 ARG A CA 1
ATOM 1059 C C . ARG A 1 145 ? 9.242 9.961 -1.767 1 98.56 145 ARG A C 1
ATOM 1061 O O . ARG A 1 145 ? 10.25 9.297 -1.503 1 98.56 145 ARG A O 1
ATOM 1068 N N . LEU A 1 146 ? 8.992 11.211 -1.41 1 98.69 146 LEU A N 1
ATOM 1069 C CA . LEU A 1 146 ? 10.031 11.859 -0.625 1 98.69 146 LEU A CA 1
ATOM 1070 C C . LEU A 1 146 ? 10.164 11.211 0.75 1 98.69 146 LEU A C 1
ATOM 1072 O O . LEU A 1 146 ? 11.273 10.93 1.205 1 98.69 146 LEU A O 1
ATOM 1076 N N . MET A 1 147 ? 9.062 10.984 1.298 1 98.56 147 MET A N 1
ATOM 1077 C CA . MET A 1 147 ? 9.078 10.328 2.6 1 98.56 147 MET A CA 1
ATOM 1078 C C . MET A 1 147 ? 9.742 8.953 2.504 1 98.56 147 MET A C 1
ATOM 1080 O O . MET A 1 147 ? 10.586 8.609 3.332 1 98.56 147 MET A O 1
ATOM 1084 N N . GLU A 1 148 ? 9.398 8.133 1.604 1 98.31 148 GLU A N 1
ATOM 1085 C CA . GLU A 1 148 ? 9.984 6.812 1.416 1 98.31 148 GLU A CA 1
ATOM 1086 C C . GLU A 1 148 ? 11.484 6.898 1.166 1 98.31 148 GLU A C 1
ATOM 1088 O O . GLU A 1 148 ? 12.258 6.125 1.728 1 98.31 148 GLU A O 1
ATOM 1093 N N . THR A 1 149 ? 11.898 7.895 0.282 1 98.75 149 THR A N 1
ATOM 1094 C CA . THR A 1 149 ? 13.32 8.062 -0.01 1 98.75 149 THR A CA 1
ATOM 1095 C C . THR A 1 149 ? 14.102 8.375 1.262 1 98.75 149 THR A C 1
ATOM 1097 O O . THR A 1 149 ? 15.156 7.797 1.507 1 98.75 149 THR A O 1
ATOM 1100 N N . TRP A 1 150 ? 13.492 9.227 2.027 1 98.69 150 TRP A N 1
ATOM 1101 C CA . TRP A 1 150 ? 14.156 9.617 3.268 1 98.69 150 TRP A CA 1
ATOM 1102 C C . TRP A 1 150 ? 14.227 8.445 4.238 1 98.69 150 TRP A C 1
ATOM 1104 O O . TRP A 1 150 ? 15.273 8.172 4.824 1 98.69 150 TRP A O 1
ATOM 1114 N N . ALA A 1 151 ? 13.125 7.742 4.449 1 98.31 151 ALA A N 1
ATOM 1115 C CA . ALA A 1 151 ? 13.047 6.648 5.414 1 98.31 151 ALA A CA 1
ATOM 1116 C C . ALA A 1 151 ? 13.992 5.508 5.027 1 98.31 151 ALA A C 1
ATOM 1118 O O . ALA A 1 151 ? 14.734 4.996 5.867 1 98.31 151 ALA A O 1
ATOM 1119 N N . HIS A 1 152 ? 14.023 5.121 3.727 1 98.12 152 HIS A N 1
ATOM 1120 C CA . HIS A 1 152 ? 14.922 4.055 3.295 1 98.12 152 HIS A CA 1
ATOM 1121 C C . HIS A 1 152 ? 16.359 4.535 3.248 1 98.12 152 HIS A C 1
ATOM 1123 O O . HIS A 1 152 ? 17.297 3.75 3.465 1 98.12 152 HIS A O 1
ATOM 1129 N N . GLY A 1 153 ? 16.516 5.855 3.088 1 98.5 153 GLY A N 1
ATOM 1130 C CA . GLY A 1 153 ? 17.844 6.434 3.236 1 98.5 153 GLY A CA 1
ATOM 1131 C C . GLY A 1 153 ? 18.375 6.355 4.656 1 98.5 153 GLY A C 1
ATOM 1132 O O . GLY A 1 153 ? 19.578 6.141 4.867 1 98.5 153 GLY A O 1
ATOM 1133 N N . GLN A 1 154 ? 17.469 6.488 5.496 1 98.12 154 GLN A N 1
ATOM 1134 C CA . GLN A 1 154 ? 17.844 6.367 6.902 1 98.12 154 GLN A CA 1
ATOM 1135 C C . GLN A 1 154 ? 18.328 4.953 7.219 1 98.12 154 GLN A C 1
ATOM 1137 O O . GLN A 1 154 ? 19.281 4.777 7.98 1 98.12 154 GLN A O 1
ATOM 1142 N N . ASP A 1 155 ? 17.688 4.035 6.781 1 98.12 155 ASP A N 1
ATOM 1143 C CA . ASP A 1 155 ? 18.141 2.656 6.969 1 98.12 155 ASP A CA 1
ATOM 1144 C C . ASP A 1 155 ? 19.547 2.451 6.41 1 98.12 155 ASP A C 1
ATOM 1146 O O . ASP A 1 155 ? 20.375 1.773 7.023 1 98.12 155 ASP A O 1
ATOM 1150 N N . VAL A 1 156 ? 19.812 2.977 5.258 1 98.69 156 VAL A N 1
ATOM 1151 C CA . VAL A 1 156 ? 21.125 2.852 4.633 1 98.69 156 VAL A CA 1
ATOM 1152 C C . VAL A 1 156 ? 22.172 3.564 5.488 1 98.69 156 VAL A C 1
ATOM 1154 O O . VAL A 1 156 ? 23.25 3.023 5.738 1 98.69 156 VAL A O 1
ATOM 1157 N N . ALA A 1 157 ? 21.812 4.809 5.93 1 98.38 157 ALA A N 1
ATOM 1158 C CA . ALA A 1 157 ? 22.734 5.559 6.781 1 98.38 157 ALA A CA 1
ATOM 1159 C C . ALA A 1 157 ? 23.062 4.781 8.055 1 98.38 157 ALA A C 1
ATOM 1161 O O . ALA A 1 157 ? 24.219 4.715 8.469 1 98.38 157 ALA A O 1
ATOM 1162 N N . ASP A 1 158 ? 22.031 4.164 8.703 1 97.75 158 ASP A N 1
ATOM 1163 C CA . ASP A 1 158 ? 22.234 3.395 9.922 1 97.75 158 ASP A CA 1
ATOM 1164 C C . ASP A 1 158 ? 23.172 2.205 9.664 1 97.75 158 ASP A C 1
ATOM 1166 O O . ASP A 1 158 ? 24.031 1.899 10.492 1 97.75 158 ASP A O 1
ATOM 1170 N N . ALA A 1 159 ? 23 1.533 8.516 1 98 159 ALA A N 1
ATOM 1171 C CA . ALA A 1 159 ? 23.844 0.394 8.164 1 98 159 ALA A CA 1
ATOM 1172 C C . ALA A 1 159 ? 25.297 0.823 7.977 1 98 159 ALA A C 1
ATOM 1174 O O . ALA A 1 159 ? 26.219 0.065 8.289 1 98 159 ALA A O 1
ATOM 1175 N N . LEU A 1 160 ? 25.516 1.959 7.492 1 97.94 160 LEU A N 1
ATOM 1176 C CA . LEU A 1 160 ? 26.859 2.443 7.188 1 97.94 160 LEU A CA 1
ATOM 1177 C C . LEU A 1 160 ? 27.469 3.15 8.391 1 97.94 160 LEU A C 1
ATOM 1179 O O . LEU A 1 160 ? 28.641 3.521 8.375 1 97.94 160 LEU A O 1
ATOM 1183 N N . GLY A 1 161 ? 26.641 3.385 9.398 1 97.5 161 GLY A N 1
ATOM 1184 C CA . GLY A 1 161 ? 27.125 4.066 10.594 1 97.5 161 GLY A CA 1
ATOM 1185 C C . GLY A 1 161 ? 27.359 5.547 10.383 1 97.5 161 GLY A C 1
ATOM 1186 O O . GLY A 1 161 ? 28.266 6.125 10.969 1 97.5 161 GLY A O 1
ATOM 1187 N N . VAL A 1 162 ? 26.594 6.148 9.469 1 97.12 162 VAL A N 1
ATOM 1188 C CA . VAL A 1 162 ? 26.703 7.586 9.227 1 97.12 162 VAL A CA 1
ATOM 1189 C C . VAL A 1 162 ? 25.406 8.273 9.664 1 97.12 162 VAL A C 1
ATOM 1191 O O . VAL A 1 162 ? 24.359 7.645 9.75 1 97.12 162 VAL A O 1
ATOM 1194 N N . THR A 1 163 ? 25.422 9.391 9.977 1 97.31 163 THR A N 1
ATOM 1195 C CA . THR A 1 163 ? 24.281 10.188 10.414 1 97.31 163 THR A CA 1
ATOM 1196 C C . THR A 1 163 ? 24.062 11.367 9.461 1 97.31 163 THR A C 1
ATOM 1198 O O . THR A 1 163 ? 24.781 12.367 9.523 1 97.31 163 THR A O 1
ATOM 1201 N N . PRO A 1 164 ? 23.141 11.367 8.562 1 96.94 164 PRO A N 1
ATOM 1202 C CA . PRO A 1 164 ? 22.859 12.484 7.66 1 96.94 164 PRO A CA 1
ATOM 1203 C C . PRO A 1 164 ? 22.375 13.727 8.406 1 96.94 164 PRO A C 1
ATOM 1205 O O . PRO A 1 164 ? 21.703 13.617 9.438 1 96.94 164 PRO A O 1
ATOM 1208 N N . GLU A 1 165 ? 22.734 14.75 7.922 1 97.12 165 GLU A N 1
ATOM 1209 C CA . GLU A 1 165 ? 22.281 16.016 8.5 1 97.12 165 GLU A CA 1
ATOM 1210 C C . GLU A 1 165 ? 20.797 16.25 8.211 1 97.12 165 GLU A C 1
ATOM 1212 O O . GLU A 1 165 ? 20.375 16.203 7.051 1 97.12 165 GLU A O 1
ATOM 1217 N N . PRO A 1 166 ? 20.031 16.438 9.266 1 98.25 166 PRO A N 1
ATOM 1218 C CA . PRO A 1 166 ? 18.609 16.75 9.039 1 98.25 166 PRO A CA 1
ATOM 1219 C C . PRO A 1 166 ? 18.422 18.062 8.273 1 98.25 166 PRO A C 1
ATOM 1221 O O . PRO A 1 166 ? 19.188 19.016 8.453 1 98.25 166 PRO A O 1
ATOM 1224 N N . THR A 1 167 ? 17.484 18.125 7.383 1 98.06 167 THR A N 1
ATOM 1225 C CA . THR A 1 167 ? 17.156 19.328 6.609 1 98.06 167 THR A CA 1
ATOM 1226 C C . THR A 1 167 ? 15.703 19.734 6.809 1 98.06 167 THR A C 1
ATOM 1228 O O . THR A 1 167 ? 14.922 18.969 7.387 1 98.06 167 THR A O 1
ATOM 1231 N N . ASP A 1 168 ? 15.375 20.875 6.289 1 97.69 168 ASP A N 1
ATOM 1232 C CA . ASP A 1 168 ? 14.008 21.391 6.402 1 97.69 168 ASP A CA 1
ATOM 1233 C C . ASP A 1 168 ? 13.031 20.547 5.586 1 97.69 168 ASP A C 1
ATOM 1235 O O . ASP A 1 168 ? 11.82 20.656 5.746 1 97.69 168 ASP A O 1
ATOM 1239 N N . ARG A 1 169 ? 13.492 19.656 4.68 1 98.5 169 ARG A N 1
ATOM 1240 C CA . ARG A 1 169 ? 12.617 18.812 3.871 1 98.5 169 ARG A CA 1
ATOM 1241 C C . ARG A 1 169 ? 11.844 17.828 4.746 1 98.5 169 ARG A C 1
ATOM 1243 O O . ARG A 1 169 ? 10.844 17.25 4.305 1 98.5 169 ARG A O 1
ATOM 1250 N N . LEU A 1 170 ? 12.32 17.625 6.059 1 98.75 170 LEU A N 1
ATOM 1251 C CA . LEU A 1 170 ? 11.617 16.812 7.047 1 98.75 170 LEU A CA 1
ATOM 1252 C C . LEU A 1 170 ? 10.211 17.359 7.285 1 98.75 170 LEU A C 1
ATOM 1254 O O . LEU A 1 170 ? 9.328 16.625 7.754 1 98.75 170 LEU A O 1
ATOM 1258 N N . ARG A 1 171 ? 9.984 18.609 6.949 1 98.19 171 ARG A N 1
ATOM 1259 C CA . ARG A 1 171 ? 8.664 19.203 7.18 1 98.19 171 ARG A CA 1
ATOM 1260 C C . ARG A 1 171 ? 7.59 18.469 6.383 1 98.19 171 ARG A C 1
ATOM 1262 O O . ARG A 1 171 ? 6.453 18.344 6.836 1 98.19 171 ARG A O 1
ATOM 1269 N N . HIS A 1 172 ? 7.957 18.047 5.148 1 98.25 172 HIS A N 1
ATOM 1270 C CA . HIS A 1 172 ? 7.008 17.297 4.336 1 98.25 172 HIS A CA 1
ATOM 1271 C C . HIS A 1 172 ? 6.594 16 5.031 1 98.25 172 HIS A C 1
ATOM 1273 O O . HIS A 1 172 ? 5.422 15.617 4.988 1 98.25 172 HIS A O 1
ATOM 1279 N N . ILE A 1 173 ? 7.473 15.328 5.668 1 98.44 173 ILE A N 1
ATOM 1280 C CA . ILE A 1 173 ? 7.223 14.062 6.344 1 98.44 173 ILE A CA 1
ATOM 1281 C C . ILE A 1 173 ? 6.418 14.305 7.621 1 98.44 173 ILE A C 1
ATOM 1283 O O . ILE A 1 173 ? 5.52 13.531 7.953 1 98.44 173 ILE A O 1
ATOM 1287 N N . ALA A 1 174 ? 6.797 15.336 8.312 1 98.5 174 ALA A N 1
ATOM 1288 C CA . ALA A 1 174 ? 6.027 15.711 9.5 1 98.5 174 ALA A CA 1
ATOM 1289 C C . ALA A 1 174 ? 4.562 15.961 9.148 1 98.5 174 ALA A C 1
ATOM 1291 O O . ALA A 1 174 ? 3.66 15.492 9.844 1 98.5 174 ALA A O 1
ATOM 1292 N N . HIS A 1 175 ? 4.465 16.734 8 1 96.12 175 HIS A N 1
ATOM 1293 C CA . HIS A 1 175 ? 3.102 17 7.559 1 96.12 175 HIS A CA 1
ATOM 1294 C C . HIS A 1 175 ? 2.369 15.703 7.223 1 96.12 175 HIS A C 1
ATOM 1296 O O . HIS A 1 175 ? 1.208 15.531 7.598 1 96.12 175 HIS A O 1
ATOM 1302 N N . LEU A 1 176 ? 2.854 14.875 6.562 1 95.88 176 LEU A N 1
ATOM 1303 C CA . LEU A 1 176 ? 2.275 13.594 6.164 1 95.88 176 LEU A CA 1
ATOM 1304 C C . LEU A 1 176 ? 1.958 12.734 7.383 1 95.88 176 LEU A C 1
ATOM 1306 O O . LEU A 1 176 ? 0.925 12.062 7.426 1 95.88 176 LEU A O 1
ATOM 1310 N N . GLY A 1 177 ? 3.018 12.727 8.297 1 97.69 177 GLY A N 1
ATOM 1311 C CA . GLY A 1 177 ? 2.76 12.016 9.539 1 97.69 177 GLY A CA 1
ATOM 1312 C C . GLY A 1 177 ? 1.474 12.445 10.219 1 97.69 177 GLY A C 1
ATOM 1313 O O . GLY A 1 177 ? 0.669 11.609 10.625 1 97.69 177 GLY A O 1
ATOM 1314 N N . LEU A 1 178 ? 1.271 13.68 10.312 1 97.44 178 LEU A N 1
ATOM 1315 C CA . LEU A 1 178 ? 0.055 14.188 10.938 1 97.44 178 LEU A CA 1
ATOM 1316 C C . LEU A 1 178 ? -1.171 13.844 10.102 1 97.44 178 LEU A C 1
ATOM 1318 O O . LEU A 1 178 ? -2.219 13.484 10.641 1 97.44 178 LEU A O 1
ATOM 1322 N N . ARG A 1 179 ? -0.956 14.008 8.82 1 94.31 179 ARG A N 1
ATOM 1323 C CA . ARG A 1 179 ? -2.082 13.789 7.922 1 94.31 179 ARG A CA 1
ATOM 1324 C C . ARG A 1 179 ? -2.549 12.336 7.98 1 94.31 179 ARG A C 1
ATOM 1326 O O . ARG A 1 179 ? -3.721 12.047 7.727 1 94.31 179 ARG A O 1
ATOM 1333 N N . THR A 1 180 ? -1.707 11.383 8.258 1 93.06 180 THR A N 1
ATOM 1334 C CA . THR A 1 180 ? -2.033 9.961 8.234 1 93.06 180 THR A CA 1
ATOM 1335 C C . THR A 1 180 ? -2.373 9.461 9.633 1 93.06 180 THR A C 1
ATOM 1337 O O . THR A 1 180 ? -2.389 8.258 9.883 1 93.06 180 THR A O 1
ATOM 1340 N N . LEU A 1 181 ? -2.627 10.375 10.5 1 95.5 181 LEU A N 1
ATOM 1341 C CA . LEU A 1 181 ? -2.979 10.039 11.875 1 95.5 181 LEU A CA 1
ATOM 1342 C C . LEU A 1 181 ? -4.195 9.117 11.922 1 95.5 181 LEU A C 1
ATOM 1344 O O . LEU A 1 181 ? -4.168 8.078 12.578 1 95.5 181 LEU A O 1
ATOM 1348 N N . GLY A 1 182 ? -5.141 9.641 11.281 1 92.88 182 GLY A N 1
ATOM 1349 C CA . GLY A 1 182 ? -6.348 8.828 11.297 1 92.88 182 GLY A CA 1
ATOM 1350 C C . GLY A 1 182 ? -6.145 7.445 10.711 1 92.88 182 GLY A C 1
ATOM 1351 O O . GLY A 1 182 ? -6.734 6.473 11.18 1 92.88 182 GLY A O 1
ATOM 1352 N N . PHE A 1 183 ? -5.473 7.371 9.688 1 89.94 183 PHE A N 1
ATOM 1353 C CA . PHE A 1 183 ? -5.137 6.109 9.039 1 89.94 183 PHE A CA 1
ATOM 1354 C C . PHE A 1 183 ? -4.406 5.184 10.008 1 89.94 183 PHE A C 1
ATOM 1356 O O . PHE A 1 183 ? -4.684 3.982 10.055 1 89.94 183 PHE A O 1
ATOM 1363 N N . ALA A 1 184 ? -3.416 5.656 10.82 1 92.94 184 ALA A N 1
ATOM 1364 C CA . ALA A 1 184 ? -2.703 4.848 11.805 1 92.94 184 ALA A CA 1
ATOM 1365 C C . ALA A 1 184 ? -3.674 4.207 12.789 1 92.94 184 ALA A C 1
ATOM 1367 O O . ALA A 1 184 ? -3.525 3.033 13.141 1 92.94 184 ALA A O 1
ATOM 1368 N N . PHE A 1 185 ? -4.664 4.949 13.125 1 93.75 185 PHE A N 1
ATOM 1369 C CA . PHE A 1 185 ? -5.664 4.391 14.031 1 93.75 185 PHE A CA 1
ATOM 1370 C C . PHE A 1 185 ? -6.48 3.307 13.336 1 93.75 185 PHE A C 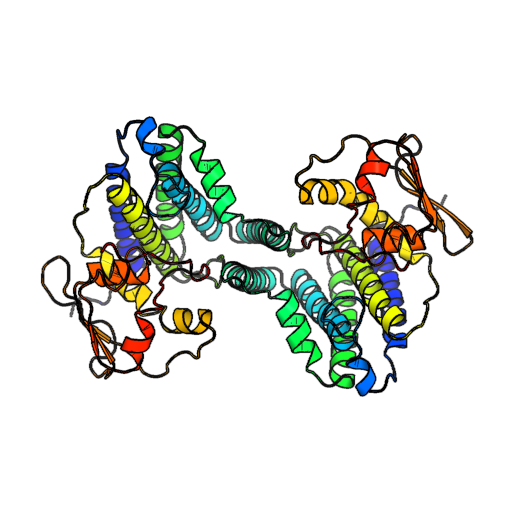1
ATOM 1372 O O . PHE A 1 185 ? -6.73 2.246 13.914 1 93.75 185 PHE A O 1
ATOM 1379 N N . ALA A 1 186 ? -6.852 3.623 12.18 1 87.25 186 ALA A N 1
ATOM 1380 C CA . ALA A 1 186 ? -7.672 2.66 11.453 1 87.25 186 ALA A CA 1
ATOM 1381 C C . ALA A 1 186 ? -6.926 1.345 11.25 1 87.25 186 ALA A C 1
ATOM 1383 O O . ALA A 1 186 ? -7.516 0.267 11.352 1 87.25 186 ALA A O 1
ATOM 1384 N N . LEU A 1 187 ? -5.672 1.474 10.984 1 87.94 187 LEU A N 1
ATOM 1385 C CA . LEU A 1 187 ? -4.848 0.286 10.805 1 87.94 187 LEU A CA 1
ATOM 1386 C C . LEU A 1 187 ? -4.816 -0.558 12.07 1 87.94 187 LEU A C 1
ATOM 1388 O O . LEU A 1 187 ? -4.605 -1.771 12.008 1 87.94 187 LEU A O 1
ATOM 1392 N N . HIS A 1 188 ? -4.953 -0.056 13.07 1 88.25 188 HIS A N 1
ATOM 1393 C CA . HIS A 1 188 ? -4.961 -0.763 14.352 1 88.25 188 HIS A CA 1
ATOM 1394 C C . HIS A 1 188 ? -6.387 -1.006 14.836 1 88.25 188 HIS A C 1
ATOM 1396 O O . HIS A 1 188 ? -6.613 -1.232 16.031 1 88.25 188 HIS A O 1
ATOM 1402 N N . ARG A 1 189 ? -7.344 -0.825 13.836 1 87 189 ARG A N 1
ATOM 1403 C CA . ARG A 1 189 ? -8.75 -1.119 14.07 1 87 189 ARG A CA 1
ATOM 1404 C C . ARG A 1 189 ? -9.305 -0.263 15.203 1 87 189 ARG A C 1
ATOM 1406 O O . ARG A 1 189 ? -10.07 -0.751 16.047 1 87 189 ARG A O 1
ATOM 1413 N N . ARG A 1 190 ? -8.898 0.888 15.203 1 91.69 190 ARG A N 1
ATOM 1414 C CA . ARG A 1 190 ? -9.422 1.897 16.109 1 91.69 190 ARG A CA 1
ATOM 1415 C C . ARG A 1 190 ? -10.078 3.043 15.352 1 91.69 190 ARG A C 1
ATOM 1417 O O . ARG A 1 190 ? -9.648 3.387 14.25 1 91.69 190 ARG A O 1
ATOM 1424 N N . PRO A 1 191 ? -10.984 3.529 15.93 1 89.25 191 PRO A N 1
ATOM 1425 C CA . PRO A 1 191 ? -11.602 4.676 15.258 1 89.25 191 PRO A CA 1
ATOM 1426 C C . PRO A 1 191 ? -10.656 5.867 15.141 1 89.25 191 PRO A C 1
ATOM 1428 O O . PRO A 1 191 ? -9.859 6.125 16.047 1 89.25 191 PRO A O 1
ATOM 1431 N N . ALA A 1 192 ? -10.711 6.527 14.133 1 91 192 ALA A N 1
ATOM 1432 C CA . ALA A 1 192 ? -9.938 7.754 13.938 1 91 192 ALA A CA 1
ATOM 1433 C C . ALA A 1 192 ? -10.359 8.828 14.93 1 91 192 ALA A C 1
ATOM 1435 O O . ALA A 1 192 ? -11.555 9.047 15.156 1 91 192 ALA A O 1
ATOM 1436 N N . PRO A 1 193 ? -9.531 9.406 15.391 1 92.56 193 PRO A N 1
ATOM 1437 C CA . PRO A 1 193 ? -9.875 10.453 16.359 1 92.56 193 PRO A CA 1
ATOM 1438 C C . PRO A 1 193 ? -10.562 11.648 15.711 1 92.56 193 PRO A C 1
ATOM 1440 O O . PRO A 1 193 ? -10.25 12.008 14.57 1 92.56 193 PRO A O 1
ATOM 1443 N N . GLU A 1 194 ? -11.305 12.242 16.531 1 93.44 194 GLU A N 1
ATOM 1444 C CA . GLU A 1 194 ? -12.016 13.445 16.109 1 93.44 194 GLU A CA 1
ATOM 1445 C C . GLU A 1 194 ? -11.219 14.703 16.453 1 93.44 194 GLU A C 1
ATOM 1447 O O . GLU A 1 194 ? -11.305 15.703 15.734 1 93.44 194 GLU A O 1
ATOM 1452 N N . GLN A 1 195 ? -10.656 14.719 17.406 1 93.56 195 GLN A N 1
ATOM 1453 C CA . GLN A 1 195 ? -9.875 15.875 17.828 1 93.56 195 GLN A CA 1
ATOM 1454 C C . GLN A 1 195 ? -8.547 15.945 17.078 1 93.56 195 GLN A C 1
ATOM 1456 O O . GLN A 1 195 ? -7.863 14.93 16.922 1 93.56 195 GLN A O 1
ATOM 1461 N N . PRO A 1 196 ? -8.18 17.031 16.875 1 92 196 PRO A N 1
ATOM 1462 C CA . PRO A 1 196 ? -6.945 17.203 16.109 1 92 196 PRO A CA 1
ATOM 1463 C C . PRO A 1 196 ? -5.699 17.188 16.984 1 92 196 PRO A C 1
ATOM 1465 O O . PRO A 1 196 ? -5.801 17.359 18.203 1 92 196 PRO A O 1
ATOM 1468 N N . VAL A 1 197 ? -4.641 17.016 16.406 1 97.38 197 VAL A N 1
ATOM 1469 C CA . VAL A 1 197 ? -3.33 17.078 17.031 1 97.38 197 VAL A CA 1
ATOM 1470 C C . VAL A 1 197 ? -2.463 18.125 16.328 1 97.38 197 VAL A C 1
ATOM 1472 O O . VAL A 1 197 ? -2.486 18.234 15.109 1 97.38 197 VAL A O 1
ATOM 1475 N N . ARG A 1 198 ? -1.798 18.688 17.125 1 96.5 198 ARG A N 1
ATOM 1476 C CA . ARG A 1 198 ? -0.838 19.672 16.641 1 96.5 198 ARG A CA 1
ATOM 1477 C C . ARG A 1 198 ? 0.594 19.203 16.891 1 96.5 198 ARG A C 1
ATOM 1479 O O . ARG A 1 198 ? 0.896 18.641 17.938 1 96.5 198 ARG A O 1
ATOM 1486 N N . LEU A 1 199 ? 1.434 19.656 16.078 1 98.62 199 LEU A N 1
ATOM 1487 C CA . LEU A 1 199 ? 2.863 19.406 16.234 1 98.62 199 LEU A CA 1
ATOM 1488 C C . LEU A 1 199 ? 3.617 20.719 16.484 1 98.62 199 LEU A C 1
ATOM 1490 O O . LEU A 1 199 ? 3.404 21.703 15.781 1 98.62 199 LEU A O 1
ATOM 1494 N N . GLU A 1 200 ? 4.41 20.609 17.359 1 98.31 200 GLU A N 1
ATOM 1495 C CA . GLU A 1 200 ? 5.402 21.656 17.609 1 98.31 200 GLU A CA 1
ATOM 1496 C C . GLU A 1 200 ? 6.812 21.062 17.656 1 98.31 200 GLU A C 1
ATOM 1498 O O . GLU A 1 200 ? 7.293 20.656 18.703 1 98.31 200 GLU A O 1
ATOM 1503 N N . LEU A 1 201 ? 7.426 21.25 16.656 1 98.81 201 LEU A N 1
ATOM 1504 C CA . LEU A 1 201 ? 8.672 20.516 16.469 1 98.81 201 LEU A CA 1
ATOM 1505 C C . LEU A 1 201 ? 9.836 21.469 16.25 1 98.81 201 LEU A C 1
ATOM 1507 O O . LEU A 1 201 ? 9.703 22.484 15.562 1 98.81 201 LEU A O 1
ATOM 1511 N N . THR A 1 202 ? 10.922 21.062 16.812 1 98.38 202 THR A N 1
ATOM 1512 C CA . THR A 1 202 ? 12.125 21.844 16.562 1 98.38 202 THR A CA 1
ATOM 1513 C C . THR A 1 202 ? 12.75 21.484 15.219 1 98.38 202 THR A C 1
ATOM 1515 O O . THR A 1 202 ? 13.133 20.328 14.992 1 98.38 202 THR A O 1
ATOM 1518 N N . ALA A 1 203 ? 12.789 22.484 14.461 1 98.25 203 ALA A N 1
ATOM 1519 C CA . ALA A 1 203 ? 13.266 22.312 13.086 1 98.25 203 ALA A CA 1
ATOM 1520 C C . ALA A 1 203 ? 14.773 22.078 13.062 1 98.25 203 ALA A C 1
ATOM 1522 O O . ALA A 1 203 ? 15.469 22.328 14.047 1 98.25 203 ALA A O 1
ATOM 1523 N N . PRO A 1 204 ? 15.352 21.578 12.016 1 97.75 204 PRO A N 1
ATOM 1524 C CA . PRO A 1 204 ? 16.797 21.328 11.922 1 97.75 204 PRO A CA 1
ATOM 1525 C C . PRO A 1 204 ? 17.625 22.578 12.133 1 97.75 204 PRO A C 1
ATOM 1527 O O . PRO A 1 204 ? 18.75 22.516 12.641 1 97.75 204 PRO A O 1
ATOM 1530 N N . ASP A 1 205 ? 17.062 23.75 11.805 1 97.12 205 ASP A N 1
ATOM 1531 C CA . ASP A 1 205 ? 17.812 24.984 11.969 1 97.12 205 ASP A CA 1
ATOM 1532 C C . ASP A 1 205 ? 17.594 25.578 13.359 1 97.12 205 ASP A C 1
ATOM 1534 O O . ASP A 1 205 ? 18.062 26.688 13.648 1 97.12 205 ASP A O 1
ATOM 1538 N N . GLY A 1 206 ? 16.891 24.953 14.148 1 96.5 206 GLY A N 1
ATOM 1539 C CA . GLY A 1 206 ? 16.656 25.391 15.516 1 96.5 206 GLY A CA 1
ATOM 1540 C C . GLY A 1 206 ? 15.352 26.141 15.68 1 96.5 206 GLY A C 1
ATOM 1541 O O . GLY A 1 206 ? 14.922 26.406 16.812 1 96.5 206 GLY A O 1
ATOM 1542 N N . GLY A 1 207 ? 14.781 26.484 14.555 1 96.06 207 GLY A N 1
ATOM 1543 C CA . GLY A 1 207 ? 13.484 27.141 14.656 1 96.06 207 GLY A CA 1
ATOM 1544 C C . GLY A 1 207 ? 12.375 26.203 15.086 1 96.06 207 GLY A C 1
ATOM 1545 O O . GLY A 1 207 ? 12.617 25.016 15.336 1 96.06 207 GLY A O 1
ATOM 1546 N N . LEU A 1 208 ? 11.148 26.703 15.227 1 97.75 208 LEU A N 1
ATOM 1547 C CA . LEU A 1 208 ? 9.984 25.938 15.664 1 97.75 208 LEU A CA 1
ATOM 1548 C C . LEU A 1 208 ? 8.984 25.766 14.531 1 97.75 208 LEU A C 1
ATOM 1550 O O . LEU A 1 208 ? 8.602 26.75 13.883 1 97.75 208 LEU A O 1
ATOM 1554 N N . TRP A 1 209 ? 8.719 24.516 14.148 1 98.31 209 TRP A N 1
ATOM 1555 C CA . TRP A 1 209 ? 7.598 24.203 13.258 1 98.31 209 TRP A CA 1
ATOM 1556 C C . TRP A 1 209 ? 6.328 23.938 14.062 1 98.31 209 TRP A C 1
ATOM 1558 O O . TRP A 1 209 ? 6.312 23.062 14.93 1 98.31 209 TRP A O 1
ATOM 1568 N N . SER A 1 210 ? 5.305 24.641 13.773 1 98.12 210 SER A N 1
ATOM 1569 C CA . SER A 1 210 ? 3.973 24.406 14.32 1 98.12 210 SER A CA 1
ATOM 1570 C C . SER A 1 210 ? 3.004 23.938 13.242 1 98.12 210 SER A C 1
ATOM 1572 O O . SER A 1 210 ? 2.668 24.688 12.328 1 98.12 210 SER A O 1
ATOM 1574 N N . ILE A 1 211 ? 2.588 22.766 13.281 1 97.06 211 ILE A N 1
ATOM 1575 C CA . ILE A 1 211 ? 1.729 22.141 12.281 1 97.06 211 ILE A CA 1
ATOM 1576 C C . ILE A 1 211 ? 0.435 21.672 12.93 1 97.06 211 ILE A C 1
ATOM 1578 O O . ILE A 1 211 ? 0.465 20.906 13.898 1 97.06 211 ILE A O 1
ATOM 1582 N N . GLY A 1 212 ? -0.665 21.984 12.32 1 95.5 212 GLY A N 1
ATOM 1583 C CA . GLY A 1 212 ? -1.971 21.719 12.898 1 95.5 212 GLY A CA 1
ATOM 1584 C C . GLY A 1 212 ? -2.598 22.922 13.57 1 95.5 212 GLY A C 1
ATOM 1585 O O . GLY A 1 212 ? -1.979 23.984 13.648 1 95.5 212 GLY A O 1
ATOM 1586 N N . PRO A 1 213 ? -3.73 22.734 13.945 1 95.06 213 PRO A N 1
ATOM 1587 C CA . PRO A 1 213 ? -4.434 23.875 14.523 1 95.06 213 PRO A CA 1
ATOM 1588 C C . PRO A 1 213 ? -3.764 24.406 15.789 1 95.06 213 PRO A C 1
ATOM 1590 O O . PRO A 1 213 ? -3.334 23.625 16.641 1 95.06 213 PRO A O 1
ATOM 1593 N N . ALA A 1 214 ? -3.758 25.734 15.945 1 94.12 214 ALA A N 1
ATOM 1594 C CA . ALA A 1 214 ? -3.076 26.391 17.047 1 94.12 214 ALA A CA 1
ATOM 1595 C C . ALA A 1 214 ? -3.768 26.094 18.375 1 94.12 214 ALA A C 1
ATOM 1597 O O . ALA A 1 214 ? -3.123 26.078 19.438 1 94.12 214 ALA A O 1
ATOM 1598 N N . ASP A 1 215 ? -4.902 25.781 18.156 1 88.06 215 ASP A N 1
ATOM 1599 C CA . ASP A 1 215 ? -5.652 25.641 19.391 1 88.06 215 ASP A CA 1
ATOM 1600 C C . ASP A 1 215 ? -5.848 24.172 19.75 1 88.06 215 ASP A C 1
ATOM 1602 O O . ASP A 1 215 ? -6.633 23.844 20.641 1 88.06 215 ASP A O 1
ATOM 1606 N N . ALA A 1 216 ? -5.277 23.406 19.125 1 96.38 216 ALA A N 1
ATOM 1607 C CA . ALA A 1 216 ? -5.379 21.984 19.438 1 96.38 216 ALA A CA 1
ATOM 1608 C C . ALA A 1 216 ? -4.871 21.688 20.844 1 96.38 216 ALA A C 1
ATOM 1610 O O . ALA A 1 216 ? -3.809 22.172 21.234 1 96.38 216 ALA A O 1
ATOM 1611 N N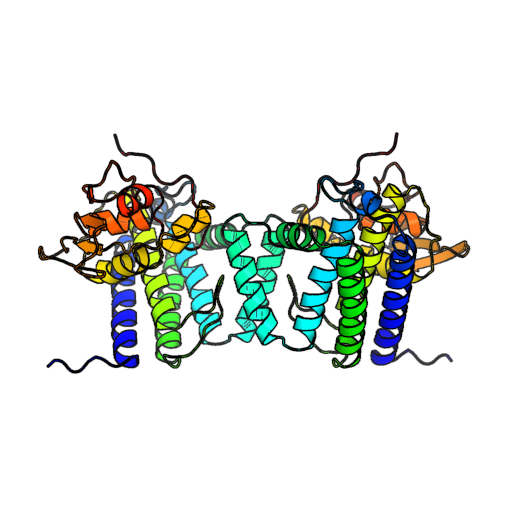 . ALA A 1 217 ? -5.652 20.922 21.391 1 90.44 217 ALA A N 1
ATOM 1612 C CA . ALA A 1 217 ? -5.293 20.578 22.75 1 90.44 217 ALA A CA 1
ATOM 1613 C C . ALA A 1 217 ? -4.246 19.469 22.781 1 90.44 217 ALA A C 1
ATOM 1615 O O . ALA A 1 217 ? -3.432 19.391 23.703 1 90.44 217 ALA A O 1
ATOM 1616 N N . ASP A 1 218 ? -4.32 18.594 21.891 1 97.44 218 ASP A N 1
ATOM 1617 C CA . ASP A 1 218 ? -3.303 17.547 21.781 1 97.44 218 ASP A CA 1
ATOM 1618 C C . ASP A 1 218 ? -2.098 18.047 20.984 1 97.44 218 ASP A C 1
ATOM 1620 O O . ASP A 1 218 ? -2.24 18.516 19.844 1 97.44 218 ASP A O 1
ATOM 1624 N N . VAL A 1 219 ? -0.947 17.812 21.594 1 96.56 219 VAL A N 1
ATOM 1625 C CA . VAL A 1 219 ? 0.246 18.375 20.969 1 96.56 219 VAL A CA 1
ATOM 1626 C C . VAL A 1 219 ? 1.408 17.391 21.078 1 96.56 219 VAL A C 1
ATOM 1628 O O . VAL A 1 219 ? 1.595 16.766 22.125 1 96.56 219 VAL A O 1
ATOM 1631 N N . VAL A 1 220 ? 2.152 17.344 20.172 1 98.69 220 VAL A N 1
ATOM 1632 C CA . VAL A 1 220 ? 3.408 16.609 20.172 1 98.69 220 VAL A CA 1
ATOM 1633 C C . VAL A 1 220 ? 4.574 17.562 19.938 1 98.69 220 VAL A C 1
ATOM 1635 O O . VAL A 1 220 ? 4.551 18.359 19 1 98.69 220 VAL A O 1
ATOM 1638 N N . THR A 1 221 ? 5.504 17.391 20.75 1 98.12 221 THR A N 1
ATOM 1639 C CA . THR A 1 221 ? 6.664 18.281 20.672 1 98.12 221 THR A CA 1
ATOM 1640 C C . THR A 1 221 ? 7.953 17.469 20.594 1 98.12 221 THR A C 1
ATOM 1642 O O . THR A 1 221 ? 7.984 16.297 21 1 98.12 221 THR A O 1
ATOM 1645 N N . GLY A 1 222 ? 8.914 18.156 20.234 1 98.56 222 GLY A N 1
ATOM 1646 C CA . GLY A 1 222 ? 10.234 17.562 20.141 1 98.56 222 GLY A CA 1
ATOM 1647 C C . GLY A 1 222 ? 10.945 17.875 18.844 1 98.56 222 GLY A C 1
ATOM 1648 O O . GLY A 1 222 ? 10.453 18.656 18.031 1 98.56 222 GLY A O 1
ATOM 1649 N N . PRO A 1 223 ? 12.172 17.25 18.641 1 98.38 223 PRO A N 1
ATOM 1650 C CA . PRO A 1 223 ? 12.891 17.5 17.391 1 98.38 223 PRO A CA 1
ATOM 1651 C C . PRO A 1 223 ? 12.164 16.953 16.172 1 98.38 223 PRO A C 1
ATOM 1653 O O . PRO A 1 223 ? 11.594 15.859 16.219 1 98.38 223 PRO A O 1
ATOM 1656 N N . ALA A 1 224 ? 12.016 17.781 15.242 1 98.62 224 ALA A N 1
ATOM 1657 C CA . ALA A 1 224 ? 11.383 17.344 13.992 1 98.62 224 ALA A CA 1
ATOM 1658 C C . ALA A 1 224 ? 11.977 16.031 13.5 1 98.62 224 ALA A C 1
ATOM 1660 O O . ALA A 1 224 ? 11.25 15.164 13.008 1 98.62 224 ALA A O 1
ATOM 1661 N N . LEU A 1 225 ? 13.32 15.867 13.539 1 98.69 225 LEU A N 1
ATOM 1662 C CA . LEU A 1 225 ? 13.969 14.633 13.117 1 98.69 225 LEU A CA 1
ATOM 1663 C C . LEU A 1 225 ? 13.398 13.438 13.875 1 98.69 225 LEU A C 1
ATOM 1665 O O . LEU A 1 225 ? 13.086 12.406 13.273 1 98.69 225 LEU A O 1
ATOM 1669 N N . ASP A 1 226 ? 13.195 13.492 15.172 1 98.56 226 ASP A N 1
ATOM 1670 C CA . ASP A 1 226 ? 12.672 12.398 15.992 1 98.56 226 ASP A CA 1
ATOM 1671 C C . ASP A 1 226 ? 11.25 12.031 15.57 1 98.56 226 ASP A C 1
ATOM 1673 O O . ASP A 1 226 ? 10.898 10.852 15.531 1 98.56 226 ASP A O 1
ATOM 1677 N N . PHE A 1 227 ? 10.461 13.055 15.273 1 98.69 227 PHE A N 1
ATOM 1678 C CA . PHE A 1 227 ? 9.086 12.789 14.867 1 98.69 227 PHE A CA 1
ATOM 1679 C C . PHE A 1 227 ? 9.055 12.039 13.539 1 98.69 227 PHE A C 1
ATOM 1681 O O . PHE A 1 227 ? 8.281 11.094 13.375 1 98.69 227 PHE A O 1
ATOM 1688 N N . CYS A 1 228 ? 9.891 12.531 12.594 1 98.69 228 CYS A N 1
ATOM 1689 C CA . CYS A 1 228 ? 9.93 11.891 11.281 1 98.69 228 CYS A CA 1
ATOM 1690 C C . CYS A 1 228 ? 10.461 10.469 11.383 1 98.69 228 CYS A C 1
ATOM 1692 O O . CYS A 1 228 ? 9.992 9.57 10.688 1 98.69 228 CYS A O 1
ATOM 1694 N N . LEU A 1 229 ? 11.375 10.203 12.312 1 98.19 229 LEU A N 1
ATOM 1695 C CA . LEU A 1 229 ? 11.867 8.859 12.562 1 98.19 229 LEU A CA 1
ATOM 1696 C C . LEU A 1 229 ? 10.758 7.977 13.141 1 98.19 229 LEU A C 1
ATOM 1698 O O . LEU A 1 229 ? 10.672 6.793 12.812 1 98.19 229 LEU A O 1
ATOM 1702 N N . LEU A 1 230 ? 9.953 8.477 13.93 1 97.69 230 LEU A N 1
ATOM 1703 C CA . LEU A 1 230 ? 8.875 7.715 14.547 1 97.69 230 LEU A CA 1
ATOM 1704 C C . LEU A 1 230 ? 7.82 7.336 13.516 1 97.69 230 LEU A C 1
ATOM 1706 O O . LEU A 1 230 ? 7.477 6.16 13.375 1 97.69 230 LEU A O 1
ATOM 1710 N N . VAL A 1 231 ? 7.375 8.383 12.75 1 97.38 231 VAL A N 1
ATOM 1711 C CA . VAL A 1 231 ? 6.211 8.125 11.914 1 97.38 231 VAL A CA 1
ATOM 1712 C C . VAL A 1 231 ? 6.613 7.277 10.711 1 97.38 231 VAL A C 1
ATOM 1714 O O . VAL A 1 231 ? 5.758 6.688 10.039 1 97.38 231 VAL A O 1
ATOM 1717 N N . THR A 1 232 ? 7.871 7.18 10.414 1 96.88 232 THR A N 1
ATOM 1718 C CA . THR A 1 232 ? 8.32 6.277 9.359 1 96.88 232 THR A CA 1
ATOM 1719 C C . THR A 1 232 ? 8.828 4.965 9.953 1 96.88 232 THR A C 1
ATOM 1721 O O . THR A 1 232 ? 9.328 4.102 9.227 1 96.88 232 THR A O 1
ATOM 1724 N N . GLN A 1 233 ? 8.82 4.918 11.281 1 95.75 233 GLN A N 1
ATOM 1725 C CA . GLN A 1 233 ? 9.156 3.748 12.086 1 95.75 233 GLN A CA 1
ATOM 1726 C C . GLN A 1 233 ? 10.602 3.311 11.844 1 95.75 233 GLN A C 1
ATOM 1728 O O . GLN A 1 233 ? 10.875 2.117 11.703 1 95.75 233 GLN A O 1
ATOM 1733 N N . ARG A 1 234 ? 11.406 4.41 11.852 1 96.5 234 ARG A N 1
ATOM 1734 C CA . ARG A 1 234 ? 12.828 4.117 11.727 1 96.5 234 ARG A CA 1
ATOM 1735 C C . ARG A 1 234 ? 13.523 4.176 13.086 1 96.5 234 ARG A C 1
ATOM 1737 O O . ARG A 1 234 ? 14.711 3.879 13.195 1 96.5 234 ARG A O 1
ATOM 1744 N N . ARG A 1 235 ? 12.789 4.426 13.984 1 94.75 235 ARG A N 1
ATOM 1745 C CA . ARG A 1 235 ? 13.281 4.379 15.359 1 94.75 235 ARG A CA 1
ATOM 1746 C C . ARG A 1 235 ? 12.141 4.113 16.344 1 94.75 235 ARG A C 1
ATOM 1748 O O . ARG A 1 235 ? 11 4.5 16.094 1 94.75 235 ARG A O 1
ATOM 1755 N N . HIS A 1 236 ? 12.492 3.539 17.422 1 96.12 236 HIS A N 1
ATOM 1756 C CA . HIS A 1 236 ? 11.516 3.301 18.484 1 96.12 236 HIS A CA 1
ATOM 1757 C C . HIS A 1 236 ? 11.219 4.582 19.25 1 96.12 236 HIS A C 1
ATOM 1759 O O . HIS A 1 236 ? 12.117 5.395 19.484 1 96.12 236 HIS A O 1
ATOM 1765 N N . ARG A 1 237 ? 10.117 4.695 19.625 1 93.62 237 ARG A N 1
ATOM 1766 C CA . ARG A 1 237 ? 9.641 5.875 20.344 1 93.62 237 ARG A CA 1
ATOM 1767 C C . ARG A 1 237 ? 10.516 6.16 21.562 1 93.62 237 ARG A C 1
ATOM 1769 O O . ARG A 1 237 ? 10.781 7.324 21.875 1 93.62 237 ARG A O 1
ATOM 1776 N N . ASP A 1 238 ? 10.992 5.152 22.25 1 93.12 238 ASP A N 1
ATOM 1777 C CA . ASP A 1 238 ? 11.734 5.309 23.5 1 93.12 238 ASP A CA 1
ATOM 1778 C C . ASP A 1 238 ? 13.125 5.891 23.234 1 93.12 238 ASP A C 1
ATOM 1780 O O . ASP A 1 238 ? 13.797 6.344 24.156 1 93.12 238 ASP A O 1
ATOM 1784 N N . ASP A 1 239 ? 13.492 5.895 22.031 1 95.06 239 ASP A N 1
ATOM 1785 C CA . ASP A 1 239 ? 14.82 6.398 21.672 1 95.06 239 ASP A CA 1
ATOM 1786 C C . ASP A 1 239 ? 14.734 7.824 21.141 1 95.06 239 ASP A C 1
ATOM 1788 O O . ASP A 1 239 ? 15.727 8.359 20.641 1 95.06 239 ASP A O 1
ATOM 1792 N N . LEU A 1 240 ? 13.461 8.391 21.312 1 92.94 240 LEU A N 1
ATOM 1793 C CA . LEU A 1 240 ? 13.234 9.703 20.719 1 92.94 240 LEU A CA 1
ATOM 1794 C C . LEU A 1 240 ? 12.789 10.703 21.781 1 92.94 240 LEU A C 1
ATOM 1796 O O . LEU A 1 240 ? 12.125 10.336 22.766 1 92.94 240 LEU A O 1
ATOM 1800 N N . ALA A 1 241 ? 13.227 11.922 21.531 1 97.56 241 ALA A N 1
ATOM 1801 C CA . ALA A 1 241 ? 12.922 12.992 22.469 1 97.56 241 ALA A CA 1
ATOM 1802 C C . ALA A 1 241 ? 11.609 13.688 22.109 1 97.56 241 ALA A C 1
ATOM 1804 O O . ALA A 1 241 ? 11.578 14.906 21.938 1 97.56 241 ALA A O 1
ATOM 1805 N N . LEU A 1 242 ? 10.461 12.828 22.031 1 97.56 242 LEU A N 1
ATOM 1806 C CA . LEU A 1 242 ? 9.133 13.344 21.734 1 97.56 242 LEU A CA 1
ATOM 1807 C C . LEU A 1 242 ? 8.25 13.32 22.984 1 97.56 242 LEU A C 1
ATOM 1809 O O . LEU A 1 242 ? 8.312 12.375 23.766 1 97.56 242 LEU A O 1
ATOM 1813 N N . ARG A 1 243 ? 7.641 14.18 23.062 1 97.75 243 ARG A N 1
ATOM 1814 C CA . ARG A 1 243 ? 6.68 14.258 24.156 1 97.75 243 ARG A CA 1
ATOM 1815 C C . ARG A 1 243 ? 5.266 14.492 23.625 1 97.75 243 ARG A C 1
ATOM 1817 O O . ARG A 1 243 ? 5.059 15.328 22.75 1 97.75 243 ARG A O 1
ATOM 1824 N N . ALA A 1 244 ? 4.402 13.875 24.109 1 97.81 244 ALA A N 1
ATOM 1825 C CA . ALA A 1 244 ? 2.984 14.008 23.797 1 97.81 244 ALA A CA 1
ATOM 1826 C C . ALA A 1 244 ? 2.215 14.625 24.969 1 97.81 244 ALA A C 1
ATOM 1828 O O . ALA A 1 244 ? 2.445 14.273 26.125 1 97.81 244 ALA A O 1
ATOM 1829 N N . THR A 1 245 ? 1.396 15.445 24.641 1 97.25 245 THR A N 1
ATOM 1830 C CA . THR A 1 245 ? 0.418 16 25.562 1 97.25 245 THR A CA 1
ATOM 1831 C C . THR A 1 245 ? -0.999 15.844 25.016 1 97.25 245 THR A C 1
ATOM 1833 O O . THR A 1 245 ? -1.297 16.297 23.906 1 97.25 245 THR A O 1
ATOM 1836 N N . GLY A 1 246 ? -1.808 15.367 25.797 1 89.12 246 GLY A N 1
ATOM 1837 C CA . GLY A 1 246 ? -3.197 15.117 25.438 1 89.12 246 GLY A CA 1
ATOM 1838 C C . GLY A 1 246 ? -3.465 13.672 25.047 1 89.12 246 GLY A C 1
ATOM 1839 O O . GLY A 1 246 ? -2.559 12.969 24.609 1 89.12 246 GLY A O 1
ATOM 1840 N N . PRO A 1 247 ? -4.633 13.078 25.203 1 91.44 247 PRO A N 1
ATOM 1841 C CA . PRO A 1 247 ? -4.945 11.648 25.062 1 91.44 247 PRO A CA 1
ATOM 1842 C C . PRO A 1 247 ? -4.773 11.148 23.625 1 91.44 247 PRO A C 1
ATOM 1844 O O . PRO A 1 247 ? -4.383 10 23.422 1 91.44 247 PRO A O 1
ATOM 1847 N N . VAL A 1 248 ? -5.074 12.023 22.625 1 95.38 248 VAL A N 1
ATOM 1848 C CA . VAL A 1 248 ? -4.961 11.562 21.234 1 95.38 248 VAL A CA 1
ATOM 1849 C C . VAL A 1 248 ? -3.488 11.438 20.859 1 95.38 248 VAL A C 1
ATOM 1851 O O . VAL A 1 248 ? -3.078 10.43 20.266 1 95.38 248 VAL A O 1
ATOM 1854 N N . ALA A 1 249 ? -2.777 12.398 21.266 1 95.75 249 ALA A N 1
ATOM 1855 C CA . ALA A 1 249 ? -1.347 12.367 20.969 1 95.75 249 ALA A CA 1
ATOM 1856 C C . ALA A 1 249 ? -0.665 11.203 21.672 1 95.75 249 ALA A C 1
ATOM 1858 O O . ALA A 1 249 ? 0.191 10.531 21.078 1 95.75 249 ALA A O 1
ATOM 1859 N N . ASP A 1 250 ? -0.938 10.977 22.922 1 95.25 250 ASP A N 1
ATOM 1860 C CA . ASP A 1 250 ? -0.403 9.859 23.703 1 95.25 250 ASP A CA 1
ATOM 1861 C C . ASP A 1 250 ? -0.708 8.523 23.031 1 95.25 250 ASP A C 1
ATOM 1863 O O . ASP A 1 250 ? 0.123 7.613 23.047 1 95.25 250 ASP A O 1
ATOM 1867 N N . ALA A 1 251 ? -1.932 8.438 22.516 1 94.62 251 ALA A N 1
ATOM 1868 C CA . ALA A 1 251 ? -2.363 7.184 21.922 1 94.62 251 ALA A CA 1
ATOM 1869 C C . ALA A 1 251 ? -1.752 7.004 20.531 1 94.62 251 ALA A C 1
ATOM 1871 O O . ALA A 1 251 ? -1.541 5.875 20.078 1 94.62 251 ALA A O 1
ATOM 1872 N N . TRP A 1 252 ? -1.489 8.039 19.891 1 96.38 252 TRP A N 1
ATOM 1873 C CA . TRP A 1 252 ? -1.063 8.039 18.5 1 96.38 252 TRP A CA 1
ATOM 1874 C C . TRP A 1 252 ? 0.41 7.668 18.375 1 96.38 252 TRP A C 1
ATOM 1876 O O . TRP A 1 252 ? 0.784 6.859 17.531 1 96.38 252 TRP A O 1
ATOM 1886 N N . LEU A 1 253 ? 1.201 8.211 19.125 1 96.38 253 LEU A N 1
ATOM 1887 C CA . LEU A 1 253 ? 2.641 8.148 18.891 1 96.38 253 LEU A CA 1
ATOM 1888 C C . LEU A 1 253 ? 3.123 6.703 18.859 1 96.38 253 LEU A C 1
ATOM 1890 O O . LEU A 1 253 ? 3.959 6.348 18.016 1 96.38 253 LEU A O 1
ATOM 1894 N N . PRO A 1 254 ? 2.596 5.77 19.719 1 93.12 254 PRO A N 1
ATOM 1895 C CA . PRO A 1 254 ? 3.105 4.395 19.656 1 93.12 254 PRO A CA 1
ATOM 1896 C C . PRO A 1 254 ? 2.721 3.678 18.359 1 93.12 254 PRO A C 1
ATOM 1898 O O . PRO A 1 254 ? 3.316 2.652 18.031 1 93.12 254 PRO A O 1
ATOM 1901 N N . ILE A 1 255 ? 1.618 4.246 17.672 1 92.81 255 ILE A N 1
ATOM 1902 C CA . ILE A 1 255 ? 1.151 3.529 16.484 1 92.81 255 ILE A CA 1
ATOM 1903 C C . ILE A 1 255 ? 1.354 4.395 15.25 1 92.81 255 ILE A C 1
ATOM 1905 O O . ILE A 1 255 ? 0.842 4.078 14.172 1 92.81 255 ILE A O 1
ATOM 1909 N N . ALA A 1 256 ? 2.055 5.453 15.305 1 95 256 ALA A N 1
ATOM 1910 C CA . ALA A 1 256 ? 2.215 6.426 14.234 1 95 256 ALA A CA 1
ATOM 1911 C C . ALA A 1 256 ? 2.912 5.805 13.023 1 95 256 ALA A C 1
ATOM 1913 O O . ALA A 1 256 ? 3.912 5.098 13.18 1 95 256 ALA A O 1
ATOM 1914 N N . GLN A 1 257 ? 2.332 6.074 12.047 1 94.12 257 GLN A N 1
ATOM 1915 C CA . GLN A 1 257 ? 2.881 5.555 10.797 1 94.12 257 GLN A CA 1
ATOM 1916 C C . GLN A 1 257 ? 2.457 6.41 9.609 1 94.12 257 GLN A C 1
ATOM 1918 O O . GLN A 1 257 ? 1.29 6.789 9.5 1 94.12 257 GLN A O 1
ATOM 1923 N N . ALA A 1 258 ? 3.393 6.711 8.594 1 94.44 258 ALA A N 1
ATOM 1924 C CA . ALA A 1 258 ? 3.164 7.605 7.465 1 94.44 258 ALA A CA 1
ATOM 1925 C C . ALA A 1 258 ? 3.121 6.832 6.152 1 94.44 258 ALA A C 1
ATOM 1927 O O . ALA A 1 258 ? 3.133 7.426 5.07 1 94.44 258 ALA A O 1
ATOM 1928 N N . PHE A 1 259 ? 3.141 5.355 6.266 1 90.06 259 PHE A N 1
ATOM 1929 C CA . PHE A 1 259 ? 3.146 4.574 5.031 1 90.06 259 PHE A CA 1
ATOM 1930 C C . PHE A 1 259 ? 1.954 3.627 4.984 1 90.06 259 PHE A C 1
ATOM 1932 O O . PHE A 1 259 ? 1.347 3.334 6.02 1 90.06 259 PHE A O 1
ATOM 1939 N N . ALA A 1 260 ? 1.607 3.182 3.76 1 82.06 260 ALA A N 1
ATOM 1940 C CA . ALA A 1 260 ? 0.329 2.518 3.521 1 82.06 260 ALA A CA 1
ATOM 1941 C C . ALA A 1 260 ? 0.388 1.049 3.936 1 82.06 260 ALA A C 1
ATOM 1943 O O . ALA A 1 260 ? -0.643 0.438 4.227 1 82.06 260 ALA A O 1
ATOM 1944 N N . GLY A 1 261 ? 1.569 0.404 4 1 83.12 261 GLY A N 1
ATOM 1945 C CA . GLY A 1 261 ? 1.657 -0.995 4.387 1 83.12 261 GLY A CA 1
ATOM 1946 C C . GLY A 1 261 ? 1.289 -1.235 5.84 1 83.12 261 GLY A C 1
ATOM 1947 O O . GLY A 1 261 ? 1.196 -0.291 6.625 1 83.12 261 GLY A O 1
ATOM 1948 N N . GLY A 1 262 ? 0.916 -2.492 6.156 1 80.94 262 GLY A N 1
ATOM 1949 C CA . GLY A 1 262 ? 0.583 -2.828 7.531 1 80.94 262 GLY A CA 1
ATOM 1950 C C . GLY A 1 262 ? 1.668 -2.441 8.516 1 80.94 262 GLY A C 1
ATOM 1951 O O . GLY A 1 262 ? 2.795 -2.137 8.125 1 80.94 262 GLY A O 1
ATOM 1952 N N . PRO A 1 263 ? 1.19 -2.455 9.727 1 81.12 263 PRO A N 1
ATOM 1953 C CA . PRO A 1 263 ? 2.197 -2.105 10.734 1 81.12 263 PRO A CA 1
ATOM 1954 C C . PRO A 1 263 ? 3.262 -3.188 10.906 1 81.12 263 PRO A C 1
ATOM 1956 O O . PRO A 1 263 ? 2.949 -4.379 10.844 1 81.12 263 PRO A O 1
ATOM 1959 N N . GLY A 1 264 ? 4.426 -2.947 10.562 1 76.06 264 GLY A N 1
ATOM 1960 C CA . GLY A 1 264 ? 5.527 -3.869 10.805 1 76.06 264 GLY A CA 1
ATOM 1961 C C . GLY A 1 264 ? 5.848 -4.047 12.273 1 76.06 264 GLY A C 1
ATOM 1962 O O . GLY A 1 264 ? 5.062 -3.648 13.141 1 76.06 264 GLY A O 1
ATOM 1963 N N . LYS A 1 265 ? 6.75 -4.906 12.539 1 79.31 265 LYS A N 1
ATOM 1964 C CA . LYS A 1 265 ? 7.16 -5.152 13.914 1 79.31 265 LYS A CA 1
ATOM 1965 C C . LYS A 1 265 ? 7.773 -3.9 14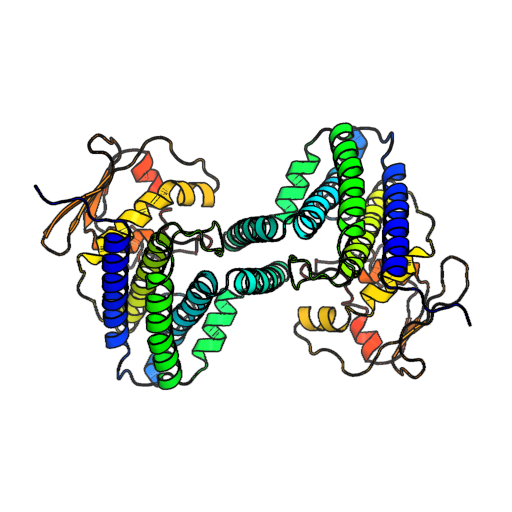.539 1 79.31 265 LYS A C 1
ATOM 1967 O O . LYS A 1 265 ? 7.984 -3.846 15.75 1 79.31 265 LYS A O 1
ATOM 1972 N N . GLY A 1 266 ? 7.855 -2.801 13.766 1 83.31 266 GLY A N 1
ATOM 1973 C CA . GLY A 1 266 ? 8.508 -1.59 14.234 1 83.31 266 GLY A CA 1
ATOM 1974 C C . GLY A 1 266 ? 9.953 -1.812 14.641 1 83.31 266 GLY A C 1
ATOM 1975 O O . GLY A 1 266 ? 10.469 -2.932 14.555 1 83.31 266 GLY A O 1
ATOM 1976 N N . ARG A 1 267 ? 10.586 -0.774 15.031 1 89.69 267 ARG A N 1
ATOM 1977 C CA . ARG A 1 267 ? 11.961 -0.877 15.508 1 89.69 267 ARG A CA 1
ATOM 1978 C C . ARG A 1 267 ? 12 -1.132 17.016 1 89.69 267 ARG A C 1
ATOM 1980 O O . ARG A 1 267 ? 11.164 -0.604 17.766 1 89.69 267 ARG A O 1
ATOM 1987 N N . GLN A 1 268 ? 12.938 -1.926 17.375 1 87.31 268 GLN A N 1
ATOM 1988 C CA . GLN A 1 268 ? 13.148 -2.125 18.812 1 87.31 268 GLN A CA 1
ATOM 1989 C C . GLN A 1 268 ? 13.984 -0.995 19.406 1 87.31 268 GLN A C 1
ATOM 1991 O O . GLN A 1 268 ? 14.805 -0.39 18.703 1 87.31 268 GLN A O 1
ATOM 1996 N N . PRO A 1 269 ? 13.648 -0.746 20.734 1 87.38 269 PRO A N 1
ATOM 1997 C CA . PRO A 1 269 ? 14.469 0.271 21.375 1 87.38 269 PRO A CA 1
ATOM 1998 C C . PRO A 1 269 ? 15.961 -0.068 21.344 1 87.38 269 PRO A C 1
ATOM 2000 O O . PRO A 1 269 ? 16.328 -1.244 21.391 1 87.38 269 PRO A O 1
ATOM 2003 N N . LEU A 1 270 ? 17.016 1.08 21.172 1 83.88 270 LEU A N 1
ATOM 2004 C CA . LEU A 1 270 ? 18.453 0.869 21.062 1 83.88 270 LEU A CA 1
ATOM 2005 C C . LEU A 1 270 ? 19.078 0.562 22.438 1 83.88 270 LEU A C 1
ATOM 2007 O O . LEU A 1 270 ? 20.188 0.058 22.516 1 83.88 270 LEU A O 1
ATOM 2011 N N . GLY A 1 271 ? 18.281 0.642 23.641 1 73.19 271 GLY A N 1
ATOM 2012 C CA . GLY A 1 271 ? 18.766 0.341 24.969 1 73.19 271 GLY A CA 1
ATOM 2013 C C . GLY A 1 271 ? 17.656 0.105 25.984 1 73.19 271 GLY A C 1
ATOM 2014 O O . GLY A 1 271 ? 16.5 0.455 25.734 1 73.19 271 GLY A O 1
ATOM 2015 N N . MET B 1 1 ? -21.859 -29.281 -41.625 1 30.47 1 MET B N 1
ATOM 2016 C CA . MET B 1 1 ? -20.875 -28.766 -40.688 1 30.47 1 MET B CA 1
ATOM 2017 C C . MET B 1 1 ? -21.484 -27.625 -39.875 1 30.47 1 MET B C 1
ATOM 2019 O O . MET B 1 1 ? -22.156 -26.75 -40.406 1 30.47 1 MET B O 1
ATOM 2023 N N . ALA B 1 2 ? -22.016 -27.844 -38.531 1 47.34 2 ALA B N 1
ATOM 2024 C CA . ALA B 1 2 ? -22.547 -26.828 -37.625 1 47.34 2 ALA B CA 1
ATOM 2025 C C . ALA B 1 2 ? -21.672 -25.578 -37.656 1 47.34 2 ALA B C 1
ATOM 2027 O O . ALA B 1 2 ? -20.453 -25.672 -37.75 1 47.34 2 ALA B O 1
ATOM 2028 N N . HIS B 1 3 ? -22.062 -24.547 -38.125 1 50.06 3 HIS B N 1
ATOM 2029 C CA . HIS B 1 3 ? -21.281 -23.344 -38.312 1 50.06 3 HIS B CA 1
ATOM 2030 C C . HIS B 1 3 ? -20.531 -22.984 -37.031 1 50.06 3 HIS B C 1
ATOM 2032 O O . HIS B 1 3 ? -21.078 -23.109 -35.906 1 50.06 3 HIS B O 1
ATOM 2038 N N . PRO B 1 4 ? -19.328 -22.938 -36.938 1 62.38 4 PRO B N 1
ATOM 2039 C CA . PRO B 1 4 ? -18.641 -22.531 -35.688 1 62.38 4 PRO B CA 1
ATOM 2040 C C . PRO B 1 4 ? -19.312 -21.359 -35 1 62.38 4 PRO B C 1
ATOM 2042 O O . PRO B 1 4 ? -19.797 -20.438 -35.656 1 62.38 4 PRO B O 1
ATOM 2045 N N . ARG B 1 5 ? -19.781 -21.422 -34.062 1 72.06 5 ARG B N 1
ATOM 2046 C CA . ARG B 1 5 ? -20.484 -20.406 -33.312 1 72.06 5 ARG B CA 1
ATOM 2047 C C . ARG B 1 5 ? -19.641 -19.141 -33.156 1 72.06 5 ARG B C 1
ATOM 2049 O O . ARG B 1 5 ? -18.438 -19.219 -32.938 1 72.06 5 ARG B O 1
ATOM 2056 N N . SER B 1 6 ? -20.172 -18.047 -33.281 1 78.31 6 SER B N 1
ATOM 2057 C CA . SER B 1 6 ? -19.5 -16.766 -33.094 1 78.31 6 SER B CA 1
ATOM 2058 C C . SER B 1 6 ? -19.188 -16.516 -31.641 1 78.31 6 SER B C 1
ATOM 2060 O O . SER B 1 6 ? -19.75 -17.156 -30.75 1 78.31 6 SER B O 1
ATOM 2062 N N . ALA B 1 7 ? -18.406 -15.594 -31.453 1 85.44 7 ALA B N 1
ATOM 2063 C CA . ALA B 1 7 ? -18.047 -15.242 -30.078 1 85.44 7 ALA B CA 1
ATOM 2064 C C . ALA B 1 7 ? -19.266 -14.727 -29.312 1 85.44 7 ALA B C 1
ATOM 2066 O O . ALA B 1 7 ? -19.406 -14.984 -28.125 1 85.44 7 ALA B O 1
ATOM 2067 N N . VAL B 1 8 ? -19.953 -14.039 -29.984 1 72.62 8 VAL B N 1
ATOM 2068 C CA . VAL B 1 8 ? -21.156 -13.484 -29.375 1 72.62 8 VAL B CA 1
ATOM 2069 C C . VAL B 1 8 ? -22.109 -14.617 -29.016 1 72.62 8 VAL B C 1
ATOM 2071 O O . VAL B 1 8 ? -22.75 -14.586 -27.969 1 72.62 8 VAL B O 1
ATOM 2074 N N . ASP B 1 9 ? -22.203 -15.539 -29.844 1 89.94 9 ASP B N 1
ATOM 2075 C CA . ASP B 1 9 ? -23.047 -16.688 -29.578 1 89.94 9 ASP B CA 1
ATOM 2076 C C . ASP B 1 9 ? -22.547 -17.5 -28.391 1 89.94 9 ASP B C 1
ATOM 2078 O O . ASP B 1 9 ? -23.328 -17.969 -27.562 1 89.94 9 ASP B O 1
ATOM 2082 N N . VAL B 1 10 ? -21.156 -17.531 -28.422 1 87.88 10 VAL B N 1
ATOM 2083 C CA . VAL B 1 10 ? -20.516 -18.266 -27.344 1 87.88 10 VAL B CA 1
ATOM 2084 C C . VAL B 1 10 ? -20.828 -17.578 -26.016 1 87.88 10 VAL B C 1
ATOM 2086 O O . VAL B 1 10 ? -21.234 -18.234 -25.047 1 87.88 10 VAL B O 1
ATOM 2089 N N . LEU B 1 11 ? -20.766 -16.453 -25.984 1 95.94 11 LEU B N 1
ATOM 2090 C CA . LEU B 1 11 ? -21.047 -15.68 -24.781 1 95.94 11 LEU B CA 1
ATOM 2091 C C . LEU B 1 11 ? -22.5 -15.812 -24.359 1 95.94 11 LEU B C 1
ATOM 2093 O O . LEU B 1 11 ? -22.812 -15.992 -23.188 1 95.94 11 LE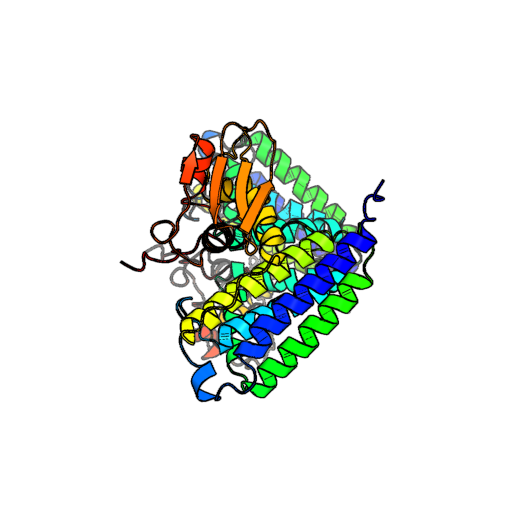U B O 1
ATOM 2097 N N . ALA B 1 12 ? -23.266 -15.531 -25.312 1 93.06 12 ALA B N 1
ATOM 2098 C CA . ALA B 1 12 ? -24.703 -15.633 -25.016 1 93.06 12 ALA B CA 1
ATOM 2099 C C . ALA B 1 12 ? -25.016 -16.984 -24.391 1 93.06 12 ALA B C 1
ATOM 2101 O O . ALA B 1 12 ? -25.797 -17.062 -23.438 1 93.06 12 ALA B O 1
ATOM 2102 N N . GLY B 1 13 ? -24.453 -18.078 -25.016 1 97 13 GLY B N 1
ATOM 2103 C CA . GLY B 1 13 ? -24.625 -19.406 -24.438 1 97 13 GLY B CA 1
ATOM 2104 C C . GLY B 1 13 ? -24.094 -19.516 -23.031 1 97 13 GLY B C 1
ATOM 2105 O O . GLY B 1 13 ? -24.719 -20.125 -22.156 1 97 13 GLY B O 1
ATOM 2106 N N . LEU B 1 14 ? -22.906 -18.953 -22.75 1 96.19 14 LEU B N 1
ATOM 2107 C CA . LEU B 1 14 ? -22.281 -18.984 -21.438 1 96.19 14 LEU B CA 1
ATOM 2108 C C . LEU B 1 14 ? -23.109 -18.219 -20.422 1 96.19 14 LEU B C 1
ATOM 2110 O O . LEU B 1 14 ? -23.25 -18.641 -19.266 1 96.19 14 LEU B O 1
ATOM 2114 N N . LEU B 1 15 ? -23.641 -17.031 -20.844 1 96.88 15 LEU B N 1
ATOM 2115 C CA . LEU B 1 15 ? -24.438 -16.219 -19.938 1 96.88 15 LEU B CA 1
ATOM 2116 C C . LEU B 1 15 ? -25.75 -16.938 -19.594 1 96.88 15 LEU B C 1
ATOM 2118 O O . LEU B 1 15 ? -26.234 -16.844 -18.469 1 96.88 15 LEU B O 1
ATOM 2122 N N . ALA B 1 16 ? -26.234 -17.672 -20.562 1 98.25 16 ALA B N 1
ATOM 2123 C CA . ALA B 1 16 ? -27.406 -18.5 -20.297 1 98.25 16 ALA B CA 1
ATOM 2124 C C . ALA B 1 16 ? -27.078 -19.625 -19.297 1 98.25 16 ALA B C 1
ATOM 2126 O O . ALA B 1 16 ? -27.859 -19.906 -18.406 1 98.25 16 ALA B O 1
ATOM 2127 N N . ASP B 1 17 ? -25.906 -20.109 -19.594 1 97.12 17 ASP B N 1
ATOM 2128 C CA . ASP B 1 17 ? -25.469 -21.188 -18.703 1 97.12 17 ASP B CA 1
ATOM 2129 C C . ASP B 1 17 ? -25.234 -20.656 -17.281 1 97.12 17 ASP B C 1
ATOM 2131 O O . ASP B 1 17 ? -25.562 -21.328 -16.312 1 97.12 17 ASP B O 1
ATOM 2135 N N . LEU B 1 18 ? -24.703 -19.672 -17.062 1 98.5 18 LEU B N 1
ATOM 2136 C CA . LEU B 1 18 ? -24.5 -19 -15.781 1 98.5 18 LEU B CA 1
ATOM 2137 C C . LEU B 1 18 ? -25.844 -18.75 -15.094 1 98.5 18 LEU B C 1
ATOM 2139 O O . LEU B 1 18 ? -25.969 -18.969 -13.891 1 98.5 18 LEU B O 1
ATOM 2143 N N . ALA B 1 19 ? -26.719 -18.078 -15.922 1 98.5 19 ALA B N 1
ATOM 2144 C CA . ALA B 1 19 ? -28.047 -17.828 -15.359 1 98.5 19 ALA B CA 1
ATOM 2145 C C . ALA B 1 19 ? -28.672 -19.125 -14.844 1 98.5 19 ALA B C 1
ATOM 2147 O O . ALA B 1 19 ? -29.281 -19.141 -13.773 1 98.5 19 ALA B O 1
ATOM 2148 N N . ALA B 1 20 ? -28.5 -20.078 -15.57 1 97.88 20 ALA B N 1
ATOM 2149 C CA . ALA B 1 20 ? -29.094 -21.359 -15.188 1 97.88 20 ALA B CA 1
ATOM 2150 C C . ALA B 1 20 ? -28.422 -21.922 -13.922 1 97.88 20 ALA B C 1
ATOM 2152 O O . ALA B 1 20 ? -29.094 -22.453 -13.047 1 97.88 20 ALA B O 1
ATOM 2153 N N . GLU B 1 21 ? -27.062 -21.984 -13.961 1 98.25 21 GLU B N 1
ATOM 2154 C CA . GLU B 1 21 ? -26.344 -22.438 -12.766 1 98.25 21 GLU B CA 1
ATOM 2155 C C . GLU B 1 21 ? -26.734 -21.609 -11.547 1 98.25 21 GLU B C 1
ATOM 2157 O O . GLU B 1 21 ? -26.859 -22.156 -10.438 1 98.25 21 GLU B O 1
ATOM 2162 N N . SER B 1 22 ? -26.953 -20.266 -11.617 1 97.88 22 SER B N 1
ATOM 2163 C CA . SER B 1 22 ? -27.391 -19.391 -10.547 1 97.88 22 SER B CA 1
ATOM 2164 C C . SER B 1 22 ? -28.781 -19.781 -10.055 1 97.88 22 SER B C 1
ATOM 2166 O O . SER B 1 22 ? -29.062 -19.719 -8.852 1 97.88 22 SER B O 1
ATOM 2168 N N . ALA B 1 23 ? -29.578 -20.156 -10.977 1 97.75 23 ALA B N 1
ATOM 2169 C CA . ALA B 1 23 ? -30.922 -20.578 -10.609 1 97.75 23 ALA B CA 1
ATOM 2170 C C . ALA B 1 23 ? -30.906 -21.828 -9.734 1 97.75 23 ALA B C 1
ATOM 2172 O O . ALA B 1 23 ? -31.75 -21.969 -8.844 1 97.75 23 ALA B O 1
ATOM 2173 N N . VAL B 1 24 ? -29.922 -22.703 -10.047 1 95.75 24 VAL B N 1
ATOM 2174 C CA . VAL B 1 24 ? -29.812 -23.922 -9.234 1 95.75 24 VAL B CA 1
ATOM 2175 C C . VAL B 1 24 ? -29.531 -23.531 -7.781 1 95.75 24 VAL B C 1
ATOM 2177 O O . VAL B 1 24 ? -30.203 -24.031 -6.867 1 95.75 24 VAL B O 1
ATOM 2180 N N . LEU B 1 25 ? -28.625 -22.734 -7.688 1 98.38 25 LEU B N 1
ATOM 2181 C CA . LEU B 1 25 ? -28.312 -22.297 -6.336 1 98.38 25 LEU B CA 1
ATOM 2182 C C . LEU B 1 25 ? -29.453 -21.469 -5.742 1 98.38 25 LEU B C 1
ATOM 2184 O O . LEU B 1 25 ? -29.766 -21.625 -4.562 1 98.38 25 LEU B O 1
ATOM 2188 N N . ASP B 1 26 ? -30 -20.688 -6.402 1 98.31 26 ASP B N 1
ATOM 2189 C CA . ASP B 1 26 ? -31.141 -19.891 -5.949 1 98.31 26 ASP B CA 1
ATOM 2190 C C . ASP B 1 26 ? -32.25 -20.781 -5.398 1 98.31 26 ASP B C 1
ATOM 2192 O O . ASP B 1 26 ? -32.812 -20.5 -4.348 1 98.31 26 ASP B O 1
ATOM 2196 N N . GLU B 1 27 ? -32.5 -21.641 -6.035 1 97.31 27 GLU B N 1
ATOM 2197 C CA . GLU B 1 27 ? -33.531 -22.562 -5.613 1 97.31 27 GLU B CA 1
ATOM 2198 C C . GLU B 1 27 ? -33.219 -23.172 -4.254 1 97.31 27 GLU B C 1
ATOM 2200 O O . GLU B 1 27 ? -34.094 -23.438 -3.449 1 97.31 27 GLU B O 1
ATOM 2205 N N . LEU B 1 28 ? -31.875 -23.656 -4.152 1 97.44 28 LEU B N 1
ATOM 2206 C CA . LEU B 1 28 ? -31.469 -24.25 -2.877 1 97.44 28 LEU B CA 1
ATOM 2207 C C . LEU B 1 28 ? -31.797 -23.312 -1.719 1 97.44 28 LEU B C 1
ATOM 2209 O O . LEU B 1 28 ? -32.094 -23.766 -0.612 1 97.44 28 LEU B O 1
ATOM 2213 N N . VAL B 1 29 ? -31.766 -22.062 -1.946 1 98 29 VAL B N 1
ATOM 2214 C CA . VAL B 1 29 ? -31.844 -21.156 -0.812 1 98 29 VAL B CA 1
ATOM 2215 C C . VAL B 1 29 ? -33.219 -20.469 -0.793 1 98 29 VAL B C 1
ATOM 2217 O O . VAL B 1 29 ? -33.562 -19.781 0.175 1 98 29 VAL B O 1
ATOM 2220 N N . THR B 1 30 ? -33.906 -20.453 -1.889 1 95.56 30 THR B N 1
ATOM 2221 C CA . THR B 1 30 ? -35.25 -19.906 -1.909 1 95.56 30 THR B CA 1
ATOM 2222 C C . THR B 1 30 ? -36.125 -20.625 -0.89 1 95.56 30 THR B C 1
ATOM 2224 O O . THR B 1 30 ? -36.188 -21.859 -0.869 1 95.56 30 THR B O 1
ATOM 2227 N N . GLY B 1 31 ? -36.719 -19.797 0.077 1 92.5 31 GLY B N 1
ATOM 2228 C CA . GLY B 1 31 ? -37.656 -20.297 1.062 1 92.5 31 GLY B CA 1
ATOM 2229 C C . GLY B 1 31 ? -36.969 -20.891 2.285 1 92.5 31 GLY B C 1
ATOM 2230 O O . GLY B 1 31 ? -37.625 -21.359 3.207 1 92.5 31 GLY B O 1
ATOM 2231 N N . LEU B 1 32 ? -35.562 -21.109 2.148 1 96 32 LEU B N 1
ATOM 2232 C CA . LEU B 1 32 ? -34.812 -21.578 3.303 1 96 32 LEU B CA 1
ATOM 2233 C C . LEU B 1 32 ? -35.094 -20.719 4.527 1 96 32 LEU B C 1
ATOM 2235 O O . LEU B 1 32 ? -35.062 -19.484 4.441 1 96 32 LEU B O 1
ATOM 2239 N N . PRO B 1 33 ? -35.344 -21.5 5.773 1 92.25 33 PRO B N 1
ATOM 2240 C CA . PRO B 1 33 ? -35.562 -20.672 6.965 1 92.25 33 PRO B CA 1
ATOM 2241 C C . PRO B 1 33 ? -34.312 -19.875 7.352 1 92.25 33 PRO B C 1
ATOM 2243 O O . PRO B 1 33 ? -33.188 -20.312 7.121 1 92.25 33 PRO B O 1
ATOM 2246 N N . ALA B 1 34 ? -34.656 -18.516 7.711 1 93 34 ALA B N 1
ATOM 2247 C CA . ALA B 1 34 ? -33.594 -17.547 7.973 1 93 34 ALA B CA 1
ATOM 2248 C C . ALA B 1 34 ? -32.531 -18.156 8.883 1 93 34 ALA B C 1
ATOM 2250 O O . ALA B 1 34 ? -31.328 -17.906 8.688 1 93 34 ALA B O 1
ATOM 2251 N N . GLU B 1 35 ? -32.875 -19.297 9.859 1 93.94 35 GLU B N 1
ATOM 2252 C CA . GLU B 1 35 ? -31.906 -19.922 10.758 1 93.94 35 GLU B CA 1
ATOM 2253 C C . GLU B 1 35 ? -30.922 -20.812 9.992 1 93.94 35 GLU B C 1
ATOM 2255 O O . GLU B 1 35 ? -29.781 -21 10.406 1 93.94 35 GLU B O 1
ATOM 2260 N N . ASP B 1 36 ? -31.438 -21.141 8.844 1 97.81 36 ASP B N 1
ATOM 2261 C CA . ASP B 1 36 ? -30.609 -22.094 8.102 1 97.81 36 ASP B CA 1
ATOM 2262 C C . ASP B 1 36 ? -29.547 -21.375 7.285 1 97.81 36 ASP B C 1
ATOM 2264 O O . ASP B 1 36 ? -28.578 -22 6.836 1 97.81 36 ASP B O 1
ATOM 2268 N N . TRP B 1 37 ? -29.672 -20.094 7.191 1 97.75 37 TRP B N 1
ATOM 2269 C CA . TRP B 1 37 ? -28.641 -19.344 6.484 1 97.75 37 TRP B CA 1
ATOM 2270 C C . TRP B 1 37 ? -27.375 -19.203 7.336 1 97.75 37 TRP B C 1
ATOM 2272 O O . TRP B 1 37 ? -26.297 -18.906 6.812 1 97.75 37 TRP B O 1
ATOM 2282 N N . ALA B 1 38 ? -27.609 -19.578 8.461 1 97.56 38 ALA B N 1
ATOM 2283 C CA . ALA B 1 38 ? -26.484 -19.5 9.391 1 97.56 38 ALA B CA 1
ATOM 2284 C C . ALA B 1 38 ? -25.797 -20.844 9.516 1 97.56 38 ALA B C 1
ATOM 2286 O O . ALA B 1 38 ? -24.797 -20.969 10.234 1 97.56 38 ALA B O 1
ATOM 2287 N N . ARG B 1 39 ? -26.391 -21.578 8.875 1 98.06 39 ARG B N 1
ATOM 2288 C CA . ARG B 1 39 ? -25.75 -22.891 8.914 1 98.06 39 ARG B CA 1
ATOM 2289 C C . ARG B 1 39 ? -24.344 -22.828 8.344 1 98.06 39 ARG B C 1
ATOM 2291 O O . ARG B 1 39 ? -24.109 -22.219 7.301 1 98.06 39 ARG B O 1
ATOM 2298 N N . ALA B 1 40 ? -23.359 -23.766 8.969 1 97.69 40 ALA B N 1
ATOM 2299 C CA . ALA B 1 40 ? -21.969 -23.844 8.5 1 97.69 40 ALA B CA 1
ATOM 2300 C C . ALA B 1 40 ? -21.875 -24.641 7.207 1 97.69 40 ALA B C 1
ATOM 2302 O O . ALA B 1 40 ? -22.625 -25.594 7 1 97.69 40 ALA B O 1
ATOM 2303 N N . THR B 1 41 ? -21.141 -24 6.574 1 97.25 41 THR B N 1
ATOM 2304 C CA . THR B 1 41 ? -20.828 -24.781 5.383 1 97.25 41 THR B CA 1
ATOM 2305 C C . THR B 1 41 ? -19.438 -25.406 5.496 1 97.25 41 THR B C 1
ATOM 2307 O O . THR B 1 41 ? -18.688 -25.109 6.434 1 97.25 41 THR B O 1
ATOM 2310 N N . PRO B 1 42 ? -19.062 -26.328 4.418 1 95.94 42 PRO B N 1
ATOM 2311 C CA . PRO B 1 42 ? -17.75 -26.938 4.5 1 95.94 42 PRO B CA 1
ATOM 2312 C C . PRO B 1 42 ? -16.609 -25.922 4.348 1 95.94 42 PRO B C 1
ATOM 2314 O O . PRO B 1 42 ? -15.445 -26.25 4.602 1 95.94 42 PRO B O 1
ATOM 2317 N N . ALA B 1 43 ? -16.969 -24.734 3.852 1 93.62 43 ALA B N 1
ATOM 2318 C CA . ALA B 1 43 ? -15.969 -23.656 3.879 1 93.62 43 ALA B CA 1
ATOM 2319 C C . ALA B 1 43 ? -15.844 -23.062 5.273 1 93.62 43 ALA B C 1
ATOM 2321 O O . ALA B 1 43 ? -16.766 -22.406 5.758 1 93.62 43 ALA B O 1
ATOM 2322 N N . GLU B 1 44 ? -14.734 -23.391 5.812 1 91.94 44 GLU B N 1
ATOM 2323 C CA . GLU B 1 44 ? -14.539 -23.047 7.223 1 91.94 44 GLU B CA 1
ATOM 2324 C C . GLU B 1 44 ? -14.875 -21.594 7.496 1 91.94 44 GLU B C 1
ATOM 2326 O O . GLU B 1 44 ? -14.383 -20.688 6.809 1 91.94 44 GLU B O 1
ATOM 2331 N N . GLY B 1 45 ? -15.836 -21.5 8.383 1 95 45 GLY B N 1
ATOM 2332 C CA . GLY B 1 45 ? -16.219 -20.172 8.852 1 95 45 GLY B CA 1
ATOM 2333 C C . GLY B 1 45 ? -17.344 -19.562 8.039 1 95 45 GLY B C 1
ATOM 2334 O O . GLY B 1 45 ? -17.828 -18.469 8.375 1 95 45 GLY B O 1
ATOM 2335 N N . TRP B 1 46 ? -17.594 -20.219 7.012 1 97 46 TRP B N 1
ATOM 2336 C CA . TRP B 1 46 ? -18.609 -19.625 6.156 1 97 46 TRP B CA 1
ATOM 2337 C C . TRP B 1 46 ? -19.938 -20.391 6.293 1 97 46 TRP B C 1
ATOM 2339 O O . TRP B 1 46 ? -19.969 -21.609 6.164 1 97 46 TRP B O 1
ATOM 2349 N N . THR B 1 47 ? -20.844 -19.594 6.559 1 98.56 47 THR B N 1
ATOM 2350 C CA . THR B 1 47 ? -22.219 -20.078 6.555 1 98.56 47 THR B CA 1
ATOM 2351 C C . THR B 1 47 ? -22.828 -19.984 5.156 1 98.56 47 THR B C 1
ATOM 2353 O O . THR B 1 47 ? -22.188 -19.484 4.23 1 98.56 47 THR B O 1
ATOM 2356 N N . ILE B 1 48 ? -23.984 -20.203 4.977 1 98.69 48 ILE B N 1
ATOM 2357 C CA . ILE B 1 48 ? -24.672 -20.125 3.695 1 98.69 48 ILE B CA 1
ATOM 2358 C C . ILE B 1 48 ? -24.797 -18.656 3.271 1 98.69 48 ILE B C 1
ATOM 2360 O O . ILE B 1 48 ? -24.609 -18.328 2.1 1 98.69 48 ILE B O 1
ATOM 2364 N N . ALA B 1 49 ? -25.016 -18.047 4.328 1 98.12 49 ALA B N 1
ATOM 2365 C CA . ALA B 1 49 ? -25.141 -16.609 4.027 1 98.12 49 ALA B CA 1
ATOM 2366 C C . ALA B 1 49 ? -23.828 -16.062 3.479 1 98.12 49 ALA B C 1
ATOM 2368 O O . ALA B 1 49 ? -23.828 -15.266 2.537 1 98.12 49 ALA B O 1
ATOM 2369 N N . HIS B 1 50 ? -22.859 -16.5 4.008 1 98.69 50 HIS B N 1
ATOM 2370 C CA . HIS B 1 50 ? -21.562 -16.047 3.551 1 98.69 50 HIS B CA 1
ATOM 2371 C C . HIS B 1 50 ? -21.312 -16.438 2.098 1 98.69 50 HIS B C 1
ATOM 2373 O O . HIS B 1 50 ? -20.734 -15.664 1.331 1 98.69 50 HIS B O 1
ATOM 2379 N N . GLN B 1 51 ? -21.641 -17.594 1.749 1 98.56 51 GLN B N 1
ATOM 2380 C CA . GLN B 1 51 ? -21.469 -18.078 0.38 1 98.56 51 GLN B CA 1
ATOM 2381 C C . GLN B 1 51 ? -22.188 -17.156 -0.611 1 98.56 51 GLN B C 1
ATOM 2383 O O . GLN B 1 51 ? -21.594 -16.75 -1.621 1 98.56 51 GLN B O 1
ATOM 2388 N N . ILE B 1 52 ? -23.344 -16.844 -0.317 1 98.75 52 ILE B N 1
ATOM 2389 C CA . ILE B 1 52 ? -24.156 -16.047 -1.227 1 98.75 52 ILE B CA 1
ATOM 2390 C C . ILE B 1 52 ? -23.641 -14.609 -1.241 1 98.75 52 ILE B C 1
ATOM 2392 O O . ILE B 1 52 ? -23.562 -13.977 -2.297 1 98.75 52 ILE B O 1
ATOM 2396 N N . ALA B 1 53 ? -23.344 -14.234 -0.11 1 98.62 53 ALA B N 1
ATOM 2397 C CA . ALA B 1 53 ? -22.812 -12.875 -0.023 1 98.62 53 ALA B CA 1
ATOM 2398 C C . ALA B 1 53 ? -21.531 -12.734 -0.842 1 98.62 53 ALA B C 1
ATOM 2400 O O . ALA B 1 53 ? -21.328 -11.719 -1.517 1 98.62 53 ALA B O 1
ATOM 2401 N N . HIS B 1 54 ? -20.703 -13.578 -0.708 1 97.31 54 HIS B N 1
ATOM 2402 C CA . HIS B 1 54 ? -19.469 -13.586 -1.485 1 97.31 54 HIS B CA 1
ATOM 2403 C C . HIS B 1 54 ? -19.766 -13.523 -2.98 1 97.31 54 HIS B C 1
ATOM 2405 O O . HIS B 1 54 ? -19.141 -12.742 -3.707 1 97.31 54 HIS B O 1
ATOM 2411 N N . LEU B 1 55 ? -20.703 -14.453 -3.547 1 98.56 55 LEU B N 1
ATOM 2412 C CA . LEU B 1 55 ? -21.047 -14.469 -4.965 1 98.56 55 LEU B CA 1
ATOM 2413 C C . LEU B 1 55 ? -21.609 -13.117 -5.406 1 98.56 55 LEU B C 1
ATOM 2415 O O . LEU B 1 55 ? -21.234 -12.602 -6.465 1 98.56 55 LEU B O 1
ATOM 2419 N N . ALA B 1 56 ? -22.359 -12.328 -4.414 1 97.75 56 ALA B N 1
ATOM 2420 C CA . ALA B 1 56 ? -22.922 -11.016 -4.711 1 97.75 56 ALA B CA 1
ATOM 2421 C C . ALA B 1 56 ? -21.828 -9.961 -4.832 1 97.75 56 ALA B C 1
ATOM 2423 O O . ALA B 1 56 ? -21.844 -9.141 -5.754 1 97.75 56 ALA B O 1
ATOM 2424 N N . TRP B 1 57 ? -21.047 -10.219 -3.9 1 97.5 57 TRP B N 1
ATOM 2425 C CA . TRP B 1 57 ? -19.953 -9.258 -3.812 1 97.5 57 TRP B CA 1
ATOM 2426 C C . TRP B 1 57 ? -19.047 -9.344 -5.039 1 97.5 57 TRP B C 1
ATOM 2428 O O . TRP B 1 57 ? -18.734 -8.328 -5.66 1 97.5 57 TRP B O 1
ATOM 2438 N N . THR B 1 58 ? -18.75 -10.422 -5.441 1 97.5 58 THR B N 1
ATOM 2439 C CA . THR B 1 58 ? -17.844 -10.578 -6.57 1 97.5 58 THR B CA 1
ATOM 2440 C C . THR B 1 58 ? -18.547 -10.242 -7.879 1 97.5 58 THR B C 1
ATOM 2442 O O . THR B 1 58 ? -17.922 -9.711 -8.805 1 97.5 58 THR B O 1
ATOM 2445 N N . ASP B 1 59 ? -19.766 -10.477 -7.965 1 98.12 59 ASP B N 1
ATOM 2446 C CA . ASP B 1 59 ? -20.547 -10.102 -9.141 1 98.12 59 ASP B CA 1
ATOM 2447 C C . ASP B 1 59 ? -20.578 -8.586 -9.32 1 98.12 59 ASP B C 1
ATOM 2449 O O . ASP B 1 59 ? -20.562 -8.086 -10.445 1 98.12 59 ASP B O 1
ATOM 2453 N N . ASP B 1 60 ? -20.734 -8.008 -8.219 1 98.19 60 ASP B N 1
ATOM 2454 C CA . ASP B 1 60 ? -20.719 -6.551 -8.281 1 98.19 60 ASP B CA 1
ATOM 2455 C C . ASP B 1 60 ? -19.453 -6.035 -8.938 1 98.19 60 ASP B C 1
ATOM 2457 O O . ASP B 1 60 ? -19.5 -5.121 -9.766 1 98.19 60 ASP B O 1
ATOM 2461 N N . TYR B 1 61 ? -18.438 -6.551 -8.523 1 97.62 61 TYR B N 1
ATOM 2462 C CA . TYR B 1 61 ? -17.172 -6.09 -9.094 1 97.62 61 TYR B CA 1
ATOM 2463 C C . TYR B 1 61 ? -17.047 -6.504 -10.555 1 97.62 61 TYR B C 1
ATOM 2465 O O . TYR B 1 61 ? -16.484 -5.773 -11.367 1 97.62 61 TYR B O 1
ATOM 2473 N N . ALA B 1 62 ? -17.453 -7.75 -10.969 1 98.38 62 ALA B N 1
ATOM 2474 C CA . ALA B 1 62 ? -17.453 -8.141 -12.375 1 98.38 62 ALA B CA 1
ATOM 2475 C C . ALA B 1 62 ? -18.312 -7.191 -13.211 1 98.38 62 ALA B C 1
ATOM 2477 O O . ALA B 1 62 ? -17.938 -6.816 -14.32 1 98.38 62 ALA B O 1
ATOM 2478 N N . THR B 1 63 ? -19.406 -6.848 -12.664 1 98.75 63 THR B N 1
ATOM 2479 C CA . THR B 1 63 ? -20.266 -5.906 -13.375 1 98.75 63 THR B CA 1
ATOM 2480 C C . THR B 1 63 ? -19.578 -4.555 -13.539 1 98.75 63 THR B C 1
ATOM 2482 O O . THR B 1 63 ? -19.609 -3.955 -14.609 1 98.75 63 THR B O 1
ATOM 2485 N N . LEU B 1 64 ? -18.906 -3.879 -12.344 1 96.81 64 LEU B N 1
ATOM 2486 C CA . LEU B 1 64 ? -18.141 -2.629 -12.375 1 96.81 64 LEU B CA 1
ATOM 2487 C C . LEU B 1 64 ? -17.078 -2.668 -13.461 1 96.81 64 LEU B C 1
ATOM 2489 O O . LEU B 1 64 ? -16.891 -1.697 -14.195 1 96.81 64 LEU B O 1
ATOM 2493 N N . ALA B 1 65 ? -16.422 -4.031 -13.578 1 98 65 ALA B N 1
ATOM 2494 C CA . ALA B 1 65 ? -15.344 -4.188 -14.547 1 98 65 ALA B CA 1
ATOM 2495 C C . ALA B 1 65 ? -15.859 -4.039 -15.977 1 98 65 ALA B C 1
ATOM 2497 O O . ALA B 1 65 ? -15.18 -3.473 -16.828 1 98 65 ALA B O 1
ATOM 2498 N N . ALA B 1 66 ? -17.062 -4.375 -16.125 1 98.38 66 ALA B N 1
ATOM 2499 C CA . ALA B 1 66 ? -17.656 -4.348 -17.469 1 98.38 66 ALA B CA 1
ATOM 2500 C C . ALA B 1 66 ? -18.219 -2.965 -17.797 1 98.38 66 ALA B C 1
ATOM 2502 O O . ALA B 1 66 ? -18.078 -2.479 -18.922 1 98.38 66 ALA B O 1
ATOM 2503 N N . ARG B 1 67 ? -18.719 -2.238 -16.797 1 98 67 ARG B N 1
ATOM 2504 C CA . ARG B 1 67 ? -19.469 -1.015 -17.047 1 98 67 ARG B CA 1
ATOM 2505 C C . ARG B 1 67 ? -18.594 0.215 -16.906 1 98 67 ARG B C 1
ATOM 2507 O O . ARG B 1 67 ? -18.812 1.234 -17.562 1 98 67 ARG B O 1
ATOM 2514 N N . ASP B 1 68 ? -17.688 0.024 -15.992 1 97.19 68 ASP B N 1
ATOM 2515 C CA . ASP B 1 68 ? -16.859 1.169 -15.609 1 97.19 68 ASP B CA 1
ATOM 2516 C C . ASP B 1 68 ? -15.453 0.729 -15.234 1 97.19 68 ASP B C 1
ATOM 2518 O O . ASP B 1 68 ? -15.078 0.777 -14.062 1 97.19 68 ASP B O 1
ATOM 2522 N N . PRO B 1 69 ? -14.672 0.462 -16.203 1 95.44 69 PRO B N 1
ATOM 2523 C CA . PRO B 1 69 ? -13.328 -0.055 -15.961 1 95.44 69 PRO B CA 1
ATOM 2524 C C . PRO B 1 69 ? -12.469 0.893 -15.125 1 95.44 69 PRO B C 1
ATOM 2526 O O . PRO B 1 69 ? -11.648 0.443 -14.32 1 95.44 69 PRO B O 1
ATOM 2529 N N . GLU B 1 70 ? -12.633 2.148 -15.258 1 92.88 70 GLU B N 1
ATOM 2530 C CA . GLU B 1 70 ? -11.875 3.1 -14.445 1 92.88 70 GLU B CA 1
ATOM 2531 C C . GLU B 1 70 ? -12.297 3.025 -12.984 1 92.88 70 GLU B C 1
ATOM 2533 O O . GLU B 1 70 ? -11.453 3.053 -12.086 1 92.88 70 GLU B O 1
ATOM 2538 N N . GLY B 1 71 ? -13.617 2.992 -12.836 1 95.5 71 GLY B N 1
ATOM 2539 C CA . GLY B 1 71 ? -14.102 2.84 -11.469 1 95.5 71 GLY B CA 1
ATOM 2540 C C . GLY B 1 71 ? -13.641 1.554 -10.812 1 95.5 71 GLY B C 1
ATOM 2541 O O . GLY B 1 71 ? -13.344 1.535 -9.617 1 95.5 71 GLY B O 1
ATOM 2542 N N . PHE B 1 72 ? -13.555 0.571 -11.578 1 97.44 72 PHE B N 1
ATOM 2543 C CA . PHE B 1 72 ? -13.008 -0.687 -11.086 1 97.44 72 PHE B CA 1
ATOM 2544 C C . PHE B 1 72 ? -11.562 -0.508 -10.625 1 97.44 72 PHE B C 1
ATOM 2546 O O . PHE B 1 72 ? -11.172 -1.034 -9.578 1 97.44 72 PHE B O 1
ATOM 2553 N N . GLY B 1 73 ? -10.773 0.12 -11.484 1 95.19 73 GLY B N 1
ATOM 2554 C CA . GLY B 1 73 ? -9.383 0.361 -11.125 1 95.19 73 GLY B CA 1
ATOM 2555 C C . GLY B 1 73 ? -9.227 1.047 -9.781 1 95.19 73 GLY B C 1
ATOM 2556 O O . GLY B 1 73 ? -8.352 0.681 -8.984 1 95.19 73 GLY B O 1
ATOM 2557 N N . THR B 1 74 ? -10 2.016 -9.531 1 94.5 74 THR B N 1
ATOM 2558 C CA . THR B 1 74 ? -9.969 2.723 -8.258 1 94.5 74 THR B CA 1
ATOM 2559 C C . THR B 1 74 ? -10.32 1.782 -7.109 1 94.5 74 THR B C 1
ATOM 2561 O O . THR B 1 74 ? -9.625 1.76 -6.086 1 94.5 74 THR B O 1
ATOM 2564 N N . ALA B 1 75 ? -11.367 0.986 -7.359 1 95.75 75 ALA B N 1
ATOM 2565 C CA . ALA B 1 75 ? -11.773 0.032 -6.332 1 95.75 75 ALA B CA 1
ATOM 2566 C C . ALA B 1 75 ? -10.672 -0.998 -6.074 1 95.75 75 ALA B C 1
ATOM 2568 O O . ALA B 1 75 ? -10.438 -1.384 -4.926 1 95.75 75 ALA B O 1
ATOM 2569 N N . LEU B 1 76 ? -10.062 -1.357 -7.039 1 95.75 76 LEU B N 1
ATOM 2570 C CA . LEU B 1 76 ? -8.977 -2.322 -6.949 1 95.75 76 LEU B CA 1
ATOM 2571 C C . LEU B 1 76 ? -7.816 -1.758 -6.137 1 95.75 76 LEU B C 1
ATOM 2573 O O . LEU B 1 76 ? -7.219 -2.467 -5.324 1 95.75 76 LEU B O 1
ATOM 2577 N N . GLY B 1 77 ? -7.52 -0.576 -6.438 1 94.19 77 GLY B N 1
ATOM 2578 C CA . GLY B 1 77 ? -6.492 0.082 -5.645 1 94.19 77 GLY B CA 1
ATOM 2579 C C . GLY B 1 77 ? -6.797 0.091 -4.16 1 94.19 77 GLY B C 1
ATOM 2580 O O . GLY B 1 77 ? -5.926 -0.203 -3.34 1 94.19 77 GLY B O 1
ATOM 2581 N N . ASP B 1 78 ? -7.992 0.482 -3.871 1 92.19 78 ASP B N 1
ATOM 2582 C CA . ASP B 1 78 ? -8.438 0.495 -2.479 1 92.19 78 ASP B CA 1
ATOM 2583 C C . ASP B 1 78 ? -8.289 -0.886 -1.844 1 92.19 78 ASP B C 1
ATOM 2585 O O . ASP B 1 78 ? -7.82 -1.007 -0.709 1 92.19 78 ASP B O 1
ATOM 2589 N N . LEU B 1 79 ? -8.672 -1.874 -2.572 1 93.06 79 LEU B N 1
ATOM 2590 C CA . LEU B 1 79 ? -8.625 -3.229 -2.031 1 93.06 79 LEU B CA 1
ATOM 2591 C C . LEU B 1 79 ? -7.188 -3.709 -1.886 1 93.06 79 LEU B C 1
ATOM 2593 O O . LEU B 1 79 ? -6.855 -4.414 -0.931 1 93.06 79 LEU B O 1
ATOM 2597 N N . PHE B 1 80 ? -6.43 -3.357 -2.756 1 92 80 PHE B N 1
ATOM 2598 C CA . PHE B 1 80 ? -5.016 -3.686 -2.648 1 92 80 PHE B CA 1
ATOM 2599 C C . PHE B 1 80 ? -4.406 -3.057 -1.401 1 92 80 PHE B C 1
ATOM 2601 O O . PHE B 1 80 ? -3.648 -3.705 -0.677 1 92 80 PHE B O 1
ATOM 2608 N N . GLY B 1 81 ? -4.703 -1.807 -1.25 1 87.69 81 GLY B N 1
ATOM 2609 C CA . GLY B 1 81 ? -4.219 -1.153 -0.045 1 87.69 81 GLY B CA 1
ATOM 2610 C C . GLY B 1 81 ? -4.664 -1.846 1.229 1 87.69 81 GLY B C 1
ATOM 2611 O O . GLY B 1 81 ? -3.889 -1.96 2.182 1 87.69 81 GLY B O 1
ATOM 2612 N N . GLU B 1 82 ? -5.867 -2.404 1.299 1 86.38 82 GLU B N 1
ATOM 2613 C CA . GLU B 1 82 ? -6.344 -3.164 2.451 1 86.38 82 GLU B CA 1
ATOM 2614 C C . GLU B 1 82 ? -5.555 -4.461 2.621 1 86.38 82 GLU B C 1
ATOM 2616 O O . GLU B 1 82 ? -5.211 -4.84 3.742 1 86.38 82 GLU B O 1
ATOM 2621 N N . LEU B 1 83 ? -5.305 -4.992 1.439 1 84.69 83 LEU B N 1
ATOM 2622 C CA . LEU B 1 83 ? -4.547 -6.238 1.494 1 84.69 83 LEU B CA 1
ATOM 2623 C C . LEU B 1 83 ? -3.131 -5.992 2.002 1 84.69 83 LEU B C 1
ATOM 2625 O O . LEU B 1 83 ? -2.615 -6.766 2.811 1 84.69 83 LEU B O 1
ATOM 2629 N N . LEU B 1 84 ? -2.547 -4.887 1.639 1 82.56 84 LEU B N 1
ATOM 2630 C CA . LEU B 1 84 ? -1.207 -4.512 2.076 1 82.56 84 LEU B CA 1
ATOM 2631 C C . LEU B 1 84 ? -1.19 -4.199 3.568 1 82.56 84 LEU B C 1
ATOM 2633 O O . LEU B 1 84 ? -0.193 -4.453 4.25 1 82.56 84 LEU B O 1
ATOM 2637 N N . ALA B 1 85 ? -2.246 -3.842 4.02 1 82 85 ALA B N 1
ATOM 2638 C CA . ALA B 1 85 ? -2.381 -3.51 5.434 1 82 85 ALA B CA 1
ATOM 2639 C C . ALA B 1 85 ? -2.834 -4.723 6.242 1 82 85 ALA B C 1
ATOM 2641 O O . ALA B 1 85 ? -3.352 -4.578 7.352 1 82 85 ALA B O 1
ATOM 2642 N N . ALA B 1 86 ? -2.781 -5.941 5.59 1 77.19 86 ALA B N 1
ATOM 2643 C CA . ALA B 1 86 ? -3.029 -7.25 6.184 1 77.19 86 ALA B CA 1
ATOM 2644 C C . ALA B 1 86 ? -4.52 -7.473 6.426 1 77.19 86 ALA B C 1
ATOM 2646 O O . ALA B 1 86 ? -4.906 -8.227 7.316 1 77.19 86 ALA B O 1
ATOM 2647 N N . GLY B 1 87 ? -5.211 -6.664 5.727 1 80.56 87 GLY B N 1
ATOM 2648 C CA . GLY B 1 87 ? -6.633 -6.969 5.672 1 80.56 87 GLY B CA 1
ATOM 2649 C C . GLY B 1 87 ? -6.973 -8.055 4.672 1 80.56 87 GLY B C 1
ATOM 2650 O O . GLY B 1 87 ? -6.098 -8.539 3.953 1 80.56 87 GLY B O 1
ATOM 2651 N N . ASP B 1 88 ? -8.273 -8.617 4.672 1 85.5 88 ASP B N 1
ATOM 2652 C CA . ASP B 1 88 ? -8.805 -9.57 3.705 1 85.5 88 ASP B CA 1
ATOM 2653 C C . ASP B 1 88 ? -10.148 -9.094 3.154 1 85.5 88 ASP B C 1
ATOM 2655 O O . ASP B 1 88 ? -11.203 -9.422 3.705 1 85.5 88 ASP B O 1
ATOM 2659 N N . PRO B 1 89 ? -9.93 -8.391 2.133 1 88.31 89 PRO B N 1
ATOM 2660 C CA . PRO B 1 89 ? -11.141 -7.754 1.617 1 88.31 89 PRO B CA 1
ATOM 2661 C C . PRO B 1 89 ? -12.18 -8.766 1.14 1 88.31 89 PRO B C 1
ATOM 2663 O O . PRO B 1 89 ? -13.383 -8.477 1.147 1 88.31 89 PRO B O 1
ATOM 2666 N N . VAL B 1 90 ? -11.969 -9.961 0.646 1 86.25 90 VAL B N 1
ATOM 2667 C CA . VAL B 1 90 ? -12.906 -10.992 0.22 1 86.25 90 VAL B CA 1
ATOM 2668 C C . VAL B 1 90 ? -13.719 -11.477 1.417 1 86.25 90 VAL B C 1
ATOM 2670 O O . VAL B 1 90 ? -14.945 -11.547 1.355 1 86.25 90 VAL B O 1
ATOM 2673 N N . GLU B 1 91 ? -12.875 -11.797 2.512 1 89.62 91 GLU B N 1
ATOM 2674 C CA . GLU B 1 91 ? -13.547 -12.25 3.725 1 89.62 91 GLU B CA 1
ATOM 2675 C C . GLU B 1 91 ? -14.438 -11.156 4.312 1 89.62 91 GLU B C 1
ATOM 2677 O O . GLU B 1 91 ? -15.555 -11.422 4.742 1 89.62 91 GLU B O 1
ATOM 2682 N N . ALA B 1 92 ? -13.891 -9.984 4.258 1 91.12 92 ALA B N 1
ATOM 2683 C CA . ALA B 1 92 ? -14.664 -8.859 4.777 1 91.12 92 ALA B CA 1
ATOM 2684 C C . ALA B 1 92 ? -15.961 -8.68 3.994 1 91.12 92 ALA B C 1
ATOM 2686 O O . ALA B 1 92 ? -17.016 -8.422 4.578 1 91.12 92 ALA B O 1
ATOM 2687 N N . GLY B 1 93 ? -15.93 -8.812 2.668 1 91.62 93 GLY B N 1
ATOM 2688 C CA . GLY B 1 93 ? -17.109 -8.695 1.829 1 91.62 93 GLY B CA 1
ATOM 2689 C C . GLY B 1 93 ? -18.141 -9.781 2.086 1 91.62 93 GLY B C 1
ATOM 2690 O O . GLY B 1 93 ? -19.328 -9.508 2.176 1 91.62 93 GLY B O 1
ATOM 2691 N N . ALA B 1 94 ? -17.625 -10.797 2.254 1 92.75 94 ALA B N 1
ATOM 2692 C CA . ALA B 1 94 ? -18.531 -11.898 2.553 1 92.75 94 ALA B CA 1
ATOM 2693 C C . ALA B 1 94 ? -19.203 -11.695 3.91 1 92.75 94 ALA B C 1
ATOM 2695 O O . ALA B 1 94 ? -20.422 -11.906 4.051 1 92.75 94 ALA B O 1
ATOM 2696 N N . ARG B 1 95 ? -18.484 -11.516 4.801 1 92.56 95 ARG B N 1
ATOM 2697 C CA . ARG B 1 95 ? -19 -11.328 6.156 1 92.56 95 ARG B CA 1
ATOM 2698 C C . ARG B 1 95 ? -20.016 -10.188 6.211 1 92.56 95 ARG B C 1
ATOM 2700 O O . ARG B 1 95 ? -21.078 -10.32 6.82 1 92.56 95 ARG B O 1
ATOM 2707 N N . GLU B 1 96 ? -19.656 -9.055 5.605 1 94.31 96 GLU B N 1
ATOM 2708 C CA . GLU B 1 96 ? -20.547 -7.906 5.594 1 94.31 96 GLU B CA 1
ATOM 2709 C C . GLU B 1 96 ? -21.875 -8.25 4.918 1 94.31 96 GLU B C 1
ATOM 2711 O O . GLU B 1 96 ? -22.953 -7.914 5.43 1 94.31 96 GLU B O 1
ATOM 2716 N N . GLY B 1 97 ? -21.75 -8.969 3.826 1 93.81 97 GLY B N 1
ATOM 2717 C CA . GLY B 1 97 ? -22.969 -9.352 3.148 1 93.81 97 GLY B CA 1
ATOM 2718 C C . GLY B 1 97 ? -23.781 -10.367 3.926 1 93.81 97 GLY B C 1
ATOM 2719 O O . GLY B 1 97 ? -25.016 -10.32 3.914 1 93.81 97 GLY B O 1
ATOM 2720 N N . ALA B 1 98 ? -23.25 -11.086 4.512 1 94.12 98 ALA B N 1
ATOM 2721 C CA . ALA B 1 98 ? -23.922 -12.164 5.227 1 94.12 98 ALA B CA 1
ATOM 2722 C C . ALA B 1 98 ? -24.672 -11.625 6.445 1 94.12 98 ALA B C 1
ATOM 2724 O O . ALA B 1 98 ? -25.531 -12.32 7.004 1 94.12 98 ALA B O 1
ATOM 2725 N N . ALA B 1 99 ? -24.281 -10.703 6.898 1 94.38 99 ALA B N 1
ATOM 2726 C CA . ALA B 1 99 ? -24.922 -10.109 8.07 1 94.38 99 ALA B CA 1
ATOM 2727 C C . ALA B 1 99 ? -26.328 -9.609 7.727 1 94.38 99 ALA B C 1
ATOM 2729 O O . ALA B 1 99 ? -27.125 -9.352 8.625 1 94.38 99 ALA B O 1
ATOM 2730 N N . ALA B 1 100 ? -26.578 -9.391 6.418 1 95.69 100 ALA B N 1
ATOM 2731 C CA . ALA B 1 100 ? -27.906 -8.945 5.996 1 95.69 100 ALA B CA 1
ATOM 2732 C C . ALA B 1 100 ? -28.953 -10.031 6.23 1 95.69 100 ALA B C 1
ATOM 2734 O O . ALA B 1 100 ? -28.625 -11.211 6.312 1 95.69 100 ALA B O 1
ATOM 2735 N N . GLU B 1 101 ? -30 -9.469 6.426 1 96.75 101 GLU B N 1
ATOM 2736 C CA . GLU B 1 101 ? -31.109 -10.422 6.445 1 96.75 101 GLU B CA 1
ATOM 2737 C C . GLU B 1 101 ? -31.109 -11.281 5.184 1 96.75 101 GLU B C 1
ATOM 2739 O O . GLU B 1 101 ? -30.906 -10.773 4.082 1 96.75 101 GLU B O 1
ATOM 2744 N N . PRO B 1 102 ? -31.453 -12.562 5.34 1 97.19 102 PRO B N 1
ATOM 2745 C CA . PRO B 1 102 ? -31.328 -13.5 4.215 1 97.19 102 PRO B CA 1
ATOM 2746 C C . PRO B 1 102 ? -32.156 -13.07 3.008 1 97.19 102 PRO B C 1
ATOM 2748 O O . PRO B 1 102 ? -31.688 -13.148 1.87 1 97.19 102 PRO B O 1
ATOM 2751 N N . ALA B 1 103 ? -33.344 -12.617 3.154 1 96.56 103 ALA B N 1
ATOM 2752 C CA . ALA B 1 103 ? -34.188 -12.203 2.031 1 96.56 103 ALA B CA 1
ATOM 2753 C C . ALA B 1 103 ? -33.562 -11.031 1.28 1 96.56 103 ALA B C 1
ATOM 2755 O O . ALA B 1 103 ? -33.656 -10.961 0.051 1 96.56 103 ALA B O 1
ATOM 2756 N N . ILE B 1 104 ? -33 -10.164 2.068 1 97.12 104 ILE B N 1
ATOM 2757 C CA . ILE B 1 104 ? -32.344 -9 1.462 1 97.12 104 ILE B CA 1
ATOM 2758 C C . ILE B 1 104 ? -31.109 -9.445 0.693 1 97.12 104 ILE B C 1
ATOM 2760 O O . ILE B 1 104 ? -30.875 -9.016 -0.441 1 97.12 104 ILE B O 1
ATOM 2764 N N . LEU B 1 105 ? -30.391 -10.203 1.296 1 98.19 105 LEU B N 1
ATOM 2765 C CA . LEU B 1 105 ? -29.188 -10.727 0.656 1 98.19 105 LEU B CA 1
ATOM 2766 C C . LEU B 1 105 ? -29.531 -11.477 -0.624 1 98.19 105 LEU B C 1
ATOM 2768 O O . LEU B 1 105 ? -28.859 -11.312 -1.647 1 98.19 105 LEU B O 1
ATOM 2772 N N . LEU B 1 106 ? -30.562 -12.383 -0.629 1 98.38 106 LEU B N 1
ATOM 2773 C CA . LEU B 1 106 ? -30.953 -13.156 -1.804 1 98.38 106 LEU B CA 1
ATOM 2774 C C . LEU B 1 106 ? -31.438 -12.234 -2.92 1 98.38 106 LEU B C 1
ATOM 2776 O O . LEU B 1 106 ? -31.094 -12.43 -4.086 1 98.38 106 LEU B O 1
ATOM 2780 N N . ALA B 1 107 ? -32.125 -11.188 -2.486 1 97.94 107 ALA B N 1
ATOM 2781 C CA . ALA B 1 107 ? -32.594 -10.258 -3.506 1 97.94 107 ALA B CA 1
ATOM 2782 C C . ALA B 1 107 ? -31.438 -9.516 -4.16 1 97.94 107 ALA B C 1
ATOM 2784 O O . ALA B 1 107 ? -31.422 -9.305 -5.375 1 97.94 107 ALA B O 1
ATOM 2785 N N . ARG B 1 108 ? -30.5 -9.094 -3.312 1 97.19 108 ARG B N 1
ATOM 2786 C CA . ARG B 1 108 ? -29.297 -8.43 -3.809 1 97.19 108 ARG B CA 1
ATOM 2787 C C . ARG B 1 108 ? -28.547 -9.328 -4.781 1 97.19 108 ARG B C 1
ATOM 2789 O O . ARG B 1 108 ? -28.109 -8.867 -5.84 1 97.19 108 ARG B O 1
ATOM 2796 N N . TRP B 1 109 ? -28.422 -10.57 -4.465 1 98.62 109 TRP B N 1
ATOM 2797 C CA . TRP B 1 109 ? -27.703 -11.5 -5.324 1 98.62 109 TRP B CA 1
ATOM 2798 C C . TRP B 1 109 ? -28.438 -11.711 -6.641 1 98.62 109 TRP B C 1
ATOM 2800 O O . TRP B 1 109 ? -27.828 -11.727 -7.711 1 98.62 109 TRP B O 1
ATOM 2810 N N . ARG B 1 110 ? -29.703 -11.812 -6.52 1 98.5 110 ARG B N 1
ATOM 2811 C CA . ARG B 1 110 ? -30.5 -12.008 -7.723 1 98.5 110 ARG B CA 1
ATOM 2812 C C . ARG B 1 110 ? -30.391 -10.805 -8.656 1 98.5 110 ARG B C 1
ATOM 2814 O O . ARG B 1 110 ? -30.172 -10.961 -9.859 1 98.5 110 ARG B O 1
ATOM 2821 N N . ALA B 1 111 ? -30.5 -9.586 -8.07 1 98.19 111 ALA B N 1
ATOM 2822 C CA . ALA B 1 111 ? -30.391 -8.383 -8.898 1 98.19 111 ALA B CA 1
ATOM 2823 C C . ALA B 1 111 ? -28.984 -8.25 -9.484 1 98.19 111 ALA B C 1
ATOM 2825 O O . ALA B 1 111 ? -28.844 -7.875 -10.648 1 98.19 111 ALA B O 1
ATOM 2826 N N . GLY B 1 112 ? -28.078 -8.641 -8.68 1 98.5 112 GLY B N 1
ATOM 2827 C CA . GLY B 1 112 ? -26.688 -8.547 -9.117 1 98.5 112 GLY B CA 1
ATOM 2828 C C . GLY B 1 112 ? -26.375 -9.469 -10.281 1 98.5 112 GLY B C 1
ATOM 2829 O O . GLY B 1 112 ? -25.672 -9.062 -11.219 1 98.5 112 GLY B O 1
ATOM 2830 N N . ARG B 1 113 ? -26.797 -10.664 -10.203 1 97.88 113 ARG B N 1
ATOM 2831 C CA . ARG B 1 113 ? -26.484 -11.602 -11.273 1 97.88 113 ARG B CA 1
ATOM 2832 C C . ARG B 1 113 ? -27.141 -11.172 -12.586 1 97.88 113 ARG B C 1
ATOM 2834 O O . ARG B 1 113 ? -26.594 -11.406 -13.664 1 97.88 113 ARG B O 1
ATOM 2841 N N . GLU B 1 114 ? -28.281 -10.57 -12.516 1 98 114 GLU B N 1
ATOM 2842 C CA . GLU B 1 114 ? -28.922 -10.062 -13.727 1 98 114 GLU B CA 1
ATOM 2843 C C . GLU B 1 114 ? -28.141 -8.891 -14.312 1 98 114 GLU B C 1
ATOM 2845 O O . GLU B 1 114 ? -27.984 -8.797 -15.531 1 98 114 GLU B O 1
ATOM 2850 N N . GLN B 1 115 ? -27.766 -7.984 -13.352 1 98.38 115 GLN B N 1
ATOM 2851 C CA . GLN B 1 115 ? -26.969 -6.859 -13.828 1 98.38 115 GLN B CA 1
ATOM 2852 C C . GLN B 1 115 ? -25.688 -7.344 -14.492 1 98.38 115 GLN B C 1
ATOM 2854 O O . GLN B 1 115 ? -25.266 -6.801 -15.523 1 98.38 115 GLN B O 1
ATOM 2859 N N . LEU B 1 116 ? -25.141 -8.289 -13.969 1 98.69 116 LEU B N 1
ATOM 2860 C CA . LEU B 1 116 ? -23.891 -8.812 -14.539 1 98.69 116 LEU B CA 1
ATOM 2861 C C . LEU B 1 116 ? -24.141 -9.398 -15.922 1 98.69 116 LEU B C 1
ATOM 2863 O O . LEU B 1 116 ? -23.406 -9.109 -16.859 1 98.69 116 LEU B O 1
ATOM 2867 N N . ARG B 1 117 ? -25.141 -10.367 -16.016 1 98.19 117 ARG B N 1
ATOM 2868 C CA . ARG B 1 117 ? -25.469 -10.953 -17.312 1 98.19 117 ARG B CA 1
ATOM 2869 C C . ARG B 1 117 ? -25.672 -9.867 -18.375 1 98.19 117 ARG B C 1
ATOM 2871 O O . ARG B 1 117 ? -25.141 -9.961 -19.484 1 98.19 117 ARG B O 1
ATOM 2878 N N . ALA B 1 118 ? -26.406 -8.562 -17.922 1 96.75 118 ALA B N 1
ATOM 2879 C CA . ALA B 1 118 ? -26.688 -7.488 -18.875 1 96.75 118 ALA B CA 1
ATOM 2880 C C . ALA B 1 118 ? -25.406 -6.75 -19.25 1 96.75 118 ALA B C 1
ATOM 2882 O O . ALA B 1 118 ? -25.203 -6.41 -20.422 1 96.75 118 ALA B O 1
ATOM 2883 N N . ALA B 1 119 ? -24.625 -6.684 -18.25 1 98.44 119 ALA B N 1
ATOM 2884 C CA . ALA B 1 119 ? -23.391 -5.953 -18.484 1 98.44 119 ALA B CA 1
ATOM 2885 C C . ALA B 1 119 ? -22.469 -6.727 -19.422 1 98.44 119 ALA B C 1
ATOM 2887 O O . ALA B 1 119 ? -21.922 -6.156 -20.375 1 98.44 119 ALA B O 1
ATOM 2888 N N . LEU B 1 120 ? -22.312 -7.926 -19.188 1 98.25 120 LEU B N 1
ATOM 2889 C CA . LEU B 1 120 ? -21.453 -8.742 -20.016 1 98.25 120 LEU B CA 1
ATOM 2890 C C . LEU B 1 120 ? -22.016 -8.883 -21.422 1 98.25 120 LEU B C 1
ATOM 2892 O O . LEU B 1 120 ? -21.266 -8.898 -22.406 1 98.25 120 LEU B O 1
ATOM 2896 N N . ALA B 1 121 ? -23.344 -9.047 -21.516 1 97.88 121 ALA B N 1
ATOM 2897 C CA . ALA B 1 121 ? -23.984 -9.203 -22.828 1 97.88 121 ALA B CA 1
ATOM 2898 C C . ALA B 1 121 ? -23.75 -7.965 -23.688 1 97.88 121 ALA B C 1
ATOM 2900 O O . ALA B 1 121 ? -23.688 -8.062 -24.922 1 97.88 121 ALA B O 1
ATOM 2901 N N . ARG B 1 122 ? -23.562 -6.875 -23.031 1 97.06 122 ARG B N 1
ATOM 2902 C CA . ARG B 1 122 ? -23.406 -5.621 -23.781 1 97.06 122 ARG B CA 1
ATOM 2903 C C . ARG B 1 122 ? -21.938 -5.332 -24.078 1 97.06 122 ARG B C 1
ATOM 2905 O O . ARG B 1 122 ? -21.625 -4.387 -24.797 1 97.06 122 ARG B O 1
ATOM 2912 N N . THR B 1 123 ? -21.156 -6.012 -23.484 1 96.56 123 THR B N 1
ATOM 2913 C CA . THR B 1 123 ? -19.719 -5.797 -23.641 1 96.56 123 THR B CA 1
ATOM 2914 C C . THR B 1 123 ? -19.203 -6.465 -24.922 1 96.56 123 THR B C 1
ATOM 2916 O O . THR B 1 123 ? -19.531 -7.621 -25.188 1 96.56 123 THR B O 1
ATOM 2919 N N . PRO B 1 124 ? -18.484 -5.664 -25.609 1 95.81 124 PRO B N 1
ATOM 2920 C CA . PRO B 1 124 ? -17.906 -6.332 -26.781 1 95.81 124 PRO B CA 1
ATOM 2921 C C . PRO B 1 124 ? -17.141 -7.598 -26.406 1 95.81 124 PRO B C 1
ATOM 2923 O O . PRO B 1 124 ? -16.422 -7.617 -25.406 1 95.81 124 PRO B O 1
ATOM 2926 N N . ALA B 1 125 ? -17.234 -8.695 -27.219 1 93.25 125 ALA B N 1
ATOM 2927 C CA . ALA B 1 125 ? -16.719 -10.023 -26.906 1 93.25 125 ALA B CA 1
ATOM 2928 C C . ALA B 1 125 ? -15.195 -10.016 -26.781 1 93.25 125 ALA B C 1
ATOM 2930 O O . ALA B 1 125 ? -14.625 -10.867 -26.109 1 93.25 125 ALA B O 1
ATOM 2931 N N . ASP B 1 126 ? -14.656 -9.008 -27.328 1 93 126 ASP B N 1
ATOM 2932 C CA . ASP B 1 126 ? -13.195 -9.023 -27.328 1 93 126 ASP B CA 1
ATOM 2933 C C . ASP B 1 126 ? -12.633 -8.008 -26.344 1 93 126 ASP B C 1
ATOM 2935 O O . ASP B 1 126 ? -11.422 -7.816 -26.266 1 93 126 ASP B O 1
ATOM 2939 N N . ALA B 1 127 ? -13.438 -7.418 -25.656 1 95.5 127 ALA B N 1
ATOM 2940 C CA . ALA B 1 127 ? -12.992 -6.461 -24.641 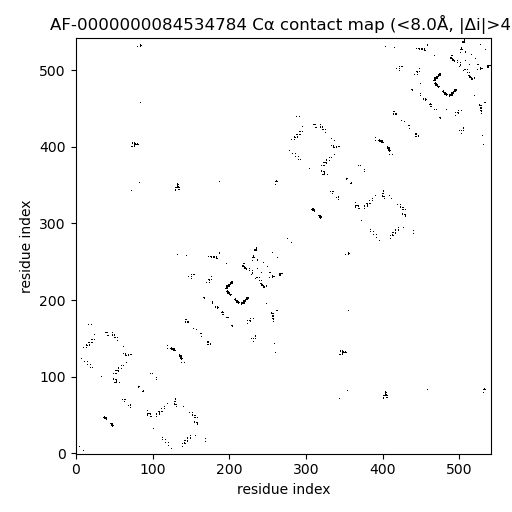1 95.5 127 ALA B CA 1
ATOM 2941 C C . ALA B 1 127 ? -12.133 -7.145 -23.578 1 95.5 127 ALA B C 1
ATOM 2943 O O . ALA B 1 127 ? -12.312 -8.328 -23.297 1 95.5 127 ALA B O 1
ATOM 2944 N N . LYS B 1 128 ? -11.281 -6.355 -23.031 1 93.94 128 LYS B N 1
ATOM 2945 C CA . LYS B 1 128 ? -10.453 -6.809 -21.922 1 93.94 128 LYS B CA 1
ATOM 2946 C C . LYS B 1 128 ? -10.898 -6.16 -20.609 1 93.94 128 LYS B C 1
ATOM 2948 O O . LYS B 1 128 ? -10.586 -4.996 -20.359 1 93.94 128 LYS B O 1
ATOM 2953 N N . LEU B 1 129 ? -11.414 -6.961 -19.875 1 97.69 129 LEU B N 1
ATOM 2954 C CA . LEU B 1 129 ? -11.961 -6.453 -18.625 1 97.69 129 LEU B CA 1
ATOM 2955 C C . LEU B 1 129 ? -10.906 -6.496 -17.516 1 97.69 129 LEU B C 1
ATOM 2957 O O . LEU B 1 129 ? -10.25 -7.52 -17.312 1 97.69 129 LEU B O 1
ATOM 2961 N N . PRO B 1 130 ? -10.758 -5.289 -16.875 1 95.75 130 PRO B N 1
ATOM 2962 C CA . PRO B 1 130 ? -9.836 -5.371 -15.734 1 95.75 130 PRO B CA 1
ATOM 2963 C C . PRO B 1 130 ? -10.352 -6.27 -14.617 1 95.75 130 PRO B C 1
ATOM 2965 O O . PRO B 1 130 ? -11.562 -6.375 -14.414 1 95.75 130 PRO B O 1
ATOM 2968 N N . TRP B 1 131 ? -9.406 -6.926 -13.852 1 95.56 131 TRP B N 1
ATOM 2969 C CA . TRP B 1 131 ? -9.828 -7.93 -12.883 1 95.56 131 TRP B CA 1
ATOM 2970 C C . TRP B 1 131 ? -8.789 -8.086 -11.781 1 95.56 131 TRP B C 1
ATOM 2972 O O . TRP B 1 131 ? -7.746 -7.43 -11.797 1 95.56 131 TRP B O 1
ATOM 2982 N N . PHE B 1 132 ? -9.188 -8.781 -10.734 1 92.31 132 PHE B N 1
ATOM 2983 C CA . PHE B 1 132 ? -8.258 -9.25 -9.711 1 92.31 132 PHE B CA 1
ATOM 2984 C C . PHE B 1 132 ? -7.305 -10.289 -10.281 1 92.31 132 PHE B C 1
ATOM 2986 O O . PHE B 1 132 ? -7.434 -11.484 -10 1 92.31 132 PHE B O 1
ATOM 2993 N N . GLY B 1 133 ? -6.383 -9.914 -10.93 1 90.38 133 GLY B N 1
ATOM 2994 C CA . GLY B 1 133 ? -5.492 -10.688 -11.773 1 90.38 133 GLY B CA 1
ATOM 2995 C C . GLY B 1 133 ? -5.414 -10.164 -13.195 1 90.38 133 GLY B C 1
ATOM 2996 O O . GLY B 1 133 ? -5.637 -8.977 -13.438 1 90.38 133 GLY B O 1
ATOM 2997 N N . PRO B 1 134 ? -5.094 -10.898 -14.008 1 89.38 134 PRO B N 1
ATOM 2998 C CA . PRO B 1 134 ? -5.047 -10.477 -15.414 1 89.38 134 PRO B CA 1
ATOM 2999 C C . PRO B 1 134 ? -6.414 -10.062 -15.945 1 89.38 134 PRO B C 1
ATOM 3001 O O . PRO B 1 134 ? -7.445 -10.555 -15.477 1 89.38 134 PRO B O 1
ATOM 3004 N N . PRO B 1 135 ? -6.359 -9.125 -16.844 1 95.12 135 PRO B N 1
ATOM 3005 C CA . PRO B 1 135 ? -7.641 -8.797 -17.469 1 95.12 135 PRO B CA 1
ATOM 3006 C C . PRO B 1 135 ? -8.273 -9.992 -18.172 1 95.12 135 PRO B C 1
ATOM 3008 O O . PRO B 1 135 ? -7.57 -10.906 -18.594 1 95.12 135 PRO B O 1
ATOM 3011 N N . MET B 1 136 ? -9.648 -9.969 -18.359 1 95.88 136 MET B N 1
ATOM 3012 C CA . MET B 1 136 ? -10.391 -11.086 -18.922 1 95.88 136 MET B CA 1
ATOM 3013 C C . MET B 1 136 ? -11.359 -10.602 -20 1 95.88 136 MET B C 1
ATOM 3015 O O . MET B 1 136 ? -11.93 -9.508 -19.891 1 95.88 136 MET B O 1
ATOM 3019 N N . LYS B 1 137 ? -11.523 -11.492 -20.891 1 96.94 137 LYS B N 1
ATOM 3020 C CA . LYS B 1 137 ? -12.633 -11.289 -21.812 1 96.94 137 LYS B CA 1
ATOM 3021 C C . LYS B 1 137 ? -13.969 -11.609 -21.141 1 96.94 137 LYS B C 1
ATOM 3023 O O . LYS B 1 137 ? -14.008 -12.328 -20.141 1 96.94 137 LYS B O 1
ATOM 3028 N N . PRO B 1 138 ? -14.977 -11.086 -21.719 1 97.81 138 PRO B N 1
ATOM 3029 C CA . PRO B 1 138 ? -16.297 -11.328 -21.109 1 97.81 138 PRO B CA 1
ATOM 3030 C C . PRO B 1 138 ? -16.609 -12.812 -20.984 1 97.81 138 PRO B C 1
ATOM 3032 O O . PRO B 1 138 ? -17.188 -13.242 -19.969 1 97.81 138 PRO B O 1
ATOM 3035 N N . ALA B 1 139 ? -16.328 -13.594 -21.906 1 97.62 139 ALA B N 1
ATOM 3036 C CA . ALA B 1 139 ? -16.594 -15.023 -21.844 1 97.62 139 ALA B CA 1
ATOM 3037 C C . ALA B 1 139 ? -15.836 -15.68 -20.703 1 97.62 139 ALA B C 1
ATOM 3039 O O . ALA B 1 139 ? -16.375 -16.547 -20.016 1 97.62 139 ALA B O 1
ATOM 3040 N N . SER B 1 140 ? -14.539 -15.266 -20.578 1 95.94 140 SER B N 1
ATOM 3041 C CA . SER B 1 140 ? -13.742 -15.805 -19.469 1 95.94 140 SER B CA 1
ATOM 3042 C C . SER B 1 140 ? -14.312 -15.383 -18.125 1 95.94 140 SER B C 1
ATOM 3044 O O . SER B 1 140 ? -14.375 -16.188 -17.188 1 95.94 140 SER B O 1
ATOM 3046 N N . MET B 1 141 ? -14.859 -14.164 -18.031 1 97.06 141 MET B N 1
ATOM 3047 C CA . MET B 1 141 ? -15.484 -13.68 -16.812 1 97.06 141 MET B CA 1
ATOM 3048 C C . MET B 1 141 ? -16.75 -14.477 -16.484 1 97.06 141 MET B C 1
ATOM 3050 O O . MET B 1 141 ? -16.953 -14.898 -15.352 1 97.06 141 MET B O 1
ATOM 3054 N N . ALA B 1 142 ? -17.344 -14.812 -17.516 1 98.31 142 ALA B N 1
ATOM 3055 C CA . ALA B 1 142 ? -18.547 -15.617 -17.344 1 98.31 142 ALA B CA 1
ATOM 3056 C C . ALA B 1 142 ? -18.219 -17.031 -16.875 1 98.31 142 ALA B C 1
ATOM 3058 O O . ALA B 1 142 ? -18.891 -17.578 -16.016 1 98.31 142 ALA B O 1
ATOM 3059 N N . THR B 1 143 ? -17.531 -17.391 -17.484 1 97.56 143 THR B N 1
ATOM 3060 C CA . THR B 1 143 ? -17.141 -18.734 -17.109 1 97.56 143 THR B CA 1
ATOM 3061 C C . THR B 1 143 ? -16.656 -18.797 -15.672 1 97.56 143 THR B C 1
ATOM 3063 O O . THR B 1 143 ? -17.031 -19.703 -14.922 1 97.56 143 THR B O 1
ATOM 3066 N N . ALA B 1 144 ? -15.602 -17.922 -15.352 1 95.44 144 ALA B N 1
ATOM 3067 C CA . ALA B 1 144 ? -15.133 -17.812 -13.977 1 95.44 144 ALA B CA 1
ATOM 3068 C C . ALA B 1 144 ? -16.312 -17.734 -13 1 95.44 144 ALA B C 1
ATOM 3070 O O . ALA B 1 144 ? -16.312 -18.391 -11.961 1 95.44 144 ALA B O 1
ATOM 3071 N N . ARG B 1 145 ? -17.344 -16.875 -13.234 1 98.38 145 ARG B N 1
ATOM 3072 C CA . ARG B 1 145 ? -18.484 -16.688 -12.352 1 98.38 145 ARG B CA 1
ATOM 3073 C C . ARG B 1 145 ? -19.328 -17.953 -12.258 1 98.38 145 ARG B C 1
ATOM 3075 O O . ARG B 1 145 ? -19.844 -18.281 -11.188 1 98.38 145 ARG B O 1
ATOM 3082 N N . LEU B 1 146 ? -19.359 -18.516 -13.398 1 98.75 146 LEU B N 1
ATOM 3083 C CA . LEU B 1 146 ? -20.109 -19.766 -13.391 1 98.75 146 LEU B CA 1
ATOM 3084 C C . LEU B 1 146 ? -19.438 -20.797 -12.477 1 98.75 146 LEU B C 1
ATOM 3086 O O . LEU B 1 146 ? -20.109 -21.438 -11.664 1 98.75 146 LEU B O 1
ATOM 3090 N N . MET B 1 147 ? -18.203 -20.844 -12.586 1 98.06 147 MET B N 1
ATOM 3091 C CA . MET B 1 147 ? -17.469 -21.766 -11.75 1 98.06 147 MET B CA 1
ATOM 3092 C C . MET B 1 147 ? -17.625 -21.438 -10.273 1 98.06 147 MET B C 1
ATOM 3094 O O . MET B 1 147 ? -17.891 -22.312 -9.453 1 98.06 147 MET B O 1
ATOM 3098 N N . GLU B 1 148 ? -17.547 -20.188 -9.93 1 97.88 148 GLU B N 1
ATOM 3099 C CA . GLU B 1 148 ? -17.703 -19.734 -8.547 1 97.88 148 GLU B CA 1
ATOM 3100 C C . GLU B 1 148 ? -19.109 -20.016 -8.031 1 97.88 148 GLU B C 1
ATOM 3102 O O . GLU B 1 148 ? -19.281 -20.5 -6.91 1 97.88 148 GLU B O 1
ATOM 3107 N N . THR B 1 149 ? -20.062 -19.781 -9 1 98.75 149 THR B N 1
ATOM 3108 C CA . THR B 1 149 ? -21.438 -20.047 -8.617 1 98.75 149 THR B CA 1
ATOM 3109 C C . THR B 1 149 ? -21.656 -21.531 -8.305 1 98.75 149 THR B C 1
ATOM 3111 O O . THR B 1 149 ? -22.266 -21.875 -7.297 1 98.75 149 THR B O 1
ATOM 3114 N N . TRP B 1 150 ? -21.188 -22.203 -9.031 1 98.62 150 TRP B N 1
ATOM 3115 C CA . TRP B 1 150 ? -21.344 -23.641 -8.852 1 98.62 150 TRP B CA 1
ATOM 3116 C C . TRP B 1 150 ? -20.625 -24.125 -7.598 1 98.62 150 TRP B C 1
ATOM 3118 O O . TRP B 1 150 ? -21.188 -24.875 -6.801 1 98.62 150 TRP B O 1
ATOM 3128 N N . ALA B 1 151 ? -19.391 -23.797 -7.484 1 98.25 151 ALA B N 1
ATOM 3129 C CA . ALA B 1 151 ? -18.578 -24.266 -6.367 1 98.25 151 ALA B CA 1
ATOM 3130 C C . ALA B 1 151 ? -19.156 -23.812 -5.031 1 98.25 151 ALA B C 1
ATOM 3132 O O . ALA B 1 151 ? -19.297 -24.625 -4.105 1 98.25 151 ALA B O 1
ATOM 3133 N N . HIS B 1 152 ? -19.562 -22.562 -4.871 1 97.5 152 HIS B N 1
ATOM 3134 C CA . HIS B 1 152 ? -20.172 -22.078 -3.637 1 97.5 152 HIS B CA 1
ATOM 3135 C C . HIS B 1 152 ? -21.578 -22.656 -3.457 1 97.5 152 HIS B C 1
ATOM 3137 O O . HIS B 1 152 ? -22.031 -22.859 -2.328 1 97.5 152 HIS B O 1
ATOM 3143 N N . GLY B 1 153 ? -22.203 -22.969 -4.672 1 98.56 153 GLY B N 1
ATOM 3144 C CA . GLY B 1 153 ? -23.453 -23.719 -4.602 1 98.56 153 GLY B CA 1
ATOM 3145 C C . GLY B 1 153 ? -23.281 -25.109 -4.023 1 98.56 153 GLY B C 1
ATOM 3146 O O . GLY B 1 153 ? -24.156 -25.594 -3.291 1 98.56 153 GLY B O 1
ATOM 3147 N N . GLN B 1 154 ? -22.188 -25.672 -4.324 1 97.81 154 GLN B N 1
ATOM 3148 C CA . GLN B 1 154 ? -21.906 -27 -3.787 1 97.81 154 GLN B CA 1
ATOM 3149 C C . GLN B 1 154 ? -21.734 -26.953 -2.27 1 97.81 154 GLN B C 1
ATOM 3151 O O . GLN B 1 154 ? -22.188 -27.859 -1.565 1 97.81 154 GLN B O 1
ATOM 3156 N N . ASP B 1 155 ? -21.156 -25.938 -1.802 1 97.75 155 ASP B N 1
ATOM 3157 C CA . ASP B 1 155 ? -21.016 -25.766 -0.358 1 97.75 155 ASP B CA 1
ATOM 3158 C C . ASP B 1 155 ? -22.391 -25.625 0.31 1 97.75 155 ASP B C 1
ATOM 3160 O O . ASP B 1 155 ? -22.625 -26.203 1.372 1 97.75 155 ASP B O 1
ATOM 3164 N N . VAL B 1 156 ? -23.188 -24.906 -0.296 1 98.75 156 VAL B N 1
ATOM 3165 C CA . VAL B 1 156 ? -24.531 -24.719 0.243 1 98.75 156 VAL B CA 1
ATOM 3166 C C . VAL B 1 156 ? -25.297 -26.031 0.219 1 98.75 156 VAL B C 1
ATOM 3168 O O . VAL B 1 156 ? -25.938 -26.406 1.203 1 98.75 156 VAL B O 1
ATOM 3171 N N . ALA B 1 157 ? -25.188 -26.797 -0.861 1 98.44 157 ALA B N 1
ATOM 3172 C CA . ALA B 1 157 ? -25.844 -28.094 -0.973 1 98.44 157 ALA B CA 1
ATOM 3173 C C . ALA B 1 157 ? -25.344 -29.062 0.102 1 98.44 157 ALA B C 1
ATOM 3175 O O . ALA B 1 157 ? -26.125 -29.766 0.733 1 98.44 157 ALA B O 1
ATOM 3176 N N . ASP B 1 158 ? -24.156 -29 0.271 1 97 158 ASP B N 1
ATOM 3177 C CA . ASP B 1 158 ? -23.578 -29.891 1.283 1 97 158 ASP B CA 1
ATOM 3178 C C . ASP B 1 158 ? -24.094 -29.531 2.676 1 97 158 ASP B C 1
ATOM 3180 O O . ASP B 1 158 ? -24.406 -30.422 3.471 1 97 158 ASP B O 1
ATOM 3184 N N . ALA B 1 159 ? -24.172 -28.297 2.969 1 97.5 159 ALA B N 1
ATOM 3185 C CA . ALA B 1 159 ? -24.672 -27.844 4.262 1 97.5 159 ALA B CA 1
ATOM 3186 C C . ALA B 1 159 ? -26.125 -28.266 4.465 1 97.5 159 ALA B C 1
ATOM 3188 O O . ALA B 1 159 ? -26.547 -28.562 5.59 1 97.5 159 ALA B O 1
ATOM 3189 N N . LEU B 1 160 ? -26.844 -28.406 3.377 1 98.12 160 LEU B N 1
ATOM 3190 C CA . LEU B 1 160 ? -28.266 -28.703 3.461 1 98.12 160 LEU B CA 1
ATOM 3191 C C . LEU B 1 160 ? -28.516 -30.203 3.305 1 98.12 160 LEU B C 1
ATOM 3193 O O . LEU B 1 160 ? -29.641 -30.672 3.467 1 98.12 160 LEU B O 1
ATOM 3197 N N . GLY B 1 161 ? -27.484 -30.859 2.994 1 97.19 161 GLY B N 1
ATOM 3198 C CA . GLY B 1 161 ? -27.594 -32.312 2.832 1 97.19 161 GLY B CA 1
ATOM 3199 C C . GLY B 1 161 ? -28.344 -32.719 1.575 1 97.19 161 GLY B C 1
ATOM 3200 O O . GLY B 1 161 ? -29.047 -33.719 1.566 1 97.19 161 GLY B O 1
ATOM 3201 N N . VAL B 1 162 ? -28.188 -31.875 0.643 1 95.88 162 VAL B N 1
ATOM 3202 C CA . VAL B 1 162 ? -28.828 -32.188 -0.627 1 95.88 162 VAL B CA 1
ATOM 3203 C C . VAL B 1 162 ? -27.781 -32.406 -1.706 1 95.88 162 VAL B C 1
ATOM 3205 O O . VAL B 1 162 ? -26.641 -31.953 -1.575 1 95.88 162 VAL B O 1
ATOM 3208 N N . THR B 1 163 ? -28.031 -32.969 -2.662 1 94 163 THR B N 1
ATOM 3209 C CA . THR B 1 163 ? -27.109 -33.281 -3.75 1 94 163 THR B CA 1
ATOM 3210 C C . THR B 1 163 ? -27.672 -32.812 -5.082 1 94 163 THR B C 1
ATOM 3212 O O . THR B 1 163 ? -28.547 -33.438 -5.668 1 94 163 THR B O 1
ATOM 3215 N N . PRO B 1 164 ? -27.203 -31.844 -5.609 1 94.81 164 PRO B N 1
ATOM 3216 C CA . PRO B 1 164 ? -27.703 -31.344 -6.902 1 94.81 164 PRO B CA 1
ATOM 3217 C C . PRO B 1 164 ? -27.328 -32.281 -8.062 1 94.81 164 PRO B C 1
ATOM 3219 O O . PRO B 1 164 ? -26.266 -32.906 -8.039 1 94.81 164 PRO B O 1
ATOM 3222 N N . GLU B 1 165 ? -28.359 -32.188 -8.906 1 94.62 165 GLU B N 1
ATOM 3223 C CA . GLU B 1 165 ? -28.141 -33 -10.094 1 94.62 165 GLU B CA 1
ATOM 3224 C C . GLU B 1 165 ? -27.062 -32.406 -10.992 1 94.62 165 GLU B C 1
ATOM 3226 O O . GLU B 1 165 ? -27.156 -31.219 -11.367 1 94.62 165 GLU B O 1
ATOM 3231 N N . PRO B 1 166 ? -25.828 -33.156 -11.375 1 96.12 166 PRO B N 1
ATOM 3232 C CA . PRO B 1 166 ? -24.812 -32.625 -12.281 1 96.12 166 PRO B CA 1
ATOM 3233 C C . PRO B 1 166 ? -25.359 -32.375 -13.688 1 96.12 166 PRO B C 1
ATOM 3235 O O . PRO B 1 166 ? -26.234 -33.094 -14.164 1 96.12 166 PRO B O 1
ATOM 3238 N N . THR B 1 167 ? -24.938 -31.344 -14.172 1 96.12 167 THR B N 1
ATOM 3239 C CA . THR B 1 167 ? -25.391 -31 -15.516 1 96.12 167 THR B CA 1
ATOM 3240 C C . THR B 1 167 ? -24.203 -30.844 -16.469 1 96.12 167 THR B C 1
ATOM 3242 O O . THR B 1 167 ? -23.062 -30.828 -16.031 1 96.12 167 THR B O 1
ATOM 3245 N N . ASP B 1 168 ? -24.719 -30.5 -17.734 1 93.31 168 ASP B N 1
ATOM 3246 C CA . ASP B 1 168 ? -23.688 -30.406 -18.75 1 93.31 168 ASP B CA 1
ATOM 3247 C C . ASP B 1 168 ? -22.906 -29.094 -18.594 1 93.31 168 ASP B C 1
ATOM 3249 O O . ASP B 1 168 ? -21.828 -28.938 -19.188 1 93.31 168 ASP B O 1
ATOM 3253 N N . ARG B 1 169 ? -23.156 -28.234 -17.734 1 97.69 169 ARG B N 1
ATOM 3254 C CA . ARG B 1 169 ? -22.469 -26.969 -17.516 1 97.69 169 ARG B CA 1
ATOM 3255 C C . ARG B 1 169 ? -21.141 -27.172 -16.797 1 97.69 169 ARG B C 1
ATOM 3257 O O . ARG B 1 169 ? -20.281 -26.281 -16.781 1 97.69 169 ARG B O 1
ATOM 3264 N N . LEU B 1 170 ? -20.984 -28.344 -16.344 1 98.25 170 LEU B N 1
ATOM 3265 C CA . LEU B 1 170 ? -19.719 -28.703 -15.703 1 98.25 170 LEU B CA 1
ATOM 3266 C C . LEU B 1 170 ? -18.578 -28.672 -16.719 1 98.25 170 LEU B C 1
ATOM 3268 O O . LEU B 1 170 ? -17.406 -28.578 -16.328 1 98.25 170 LEU B O 1
ATOM 3272 N N . ARG B 1 171 ? -19.031 -28.812 -17.859 1 98.19 171 ARG B N 1
ATOM 3273 C CA . ARG B 1 171 ? -18 -28.859 -18.891 1 98.19 171 ARG B CA 1
ATOM 3274 C C . ARG B 1 171 ? -17.172 -27.578 -18.891 1 98.19 171 ARG B C 1
ATOM 3276 O O . ARG B 1 171 ? -15.969 -27.609 -19.172 1 98.19 171 ARG B O 1
ATOM 3283 N N . HIS B 1 172 ? -17.844 -26.344 -18.641 1 97.56 172 HIS B N 1
ATOM 3284 C CA . HIS B 1 172 ? -17.141 -25.078 -18.531 1 97.56 172 HIS B CA 1
ATOM 3285 C C . HIS B 1 172 ? -16.078 -25.125 -17.422 1 97.56 172 HIS B C 1
ATOM 3287 O O . HIS B 1 172 ? -14.977 -24.609 -17.594 1 97.56 172 HIS B O 1
ATOM 3293 N N . ILE B 1 173 ? -16.344 -25.828 -16.312 1 98.44 173 ILE B N 1
ATOM 3294 C CA . ILE B 1 173 ? -15.461 -25.906 -15.148 1 98.44 173 ILE B CA 1
ATOM 3295 C C . ILE B 1 173 ? -14.32 -26.891 -15.438 1 98.44 173 ILE B C 1
ATOM 3297 O O . ILE B 1 173 ? -13.172 -26.641 -15.062 1 98.44 173 ILE B O 1
ATOM 3301 N N . ALA B 1 174 ? -14.742 -27.953 -16.125 1 98.38 174 ALA B N 1
ATOM 3302 C CA . ALA B 1 174 ? -13.711 -28.906 -16.531 1 98.38 174 ALA B CA 1
ATOM 3303 C C . ALA B 1 174 ? -12.688 -28.25 -17.453 1 98.38 174 ALA B C 1
ATOM 3305 O O . ALA B 1 174 ? -11.477 -28.422 -17.281 1 98.38 174 ALA B O 1
ATOM 3306 N N . HIS B 1 175 ? -13.094 -27.531 -18.328 1 96 175 HIS B N 1
ATOM 3307 C CA . HIS B 1 175 ? -12.188 -26.844 -19.234 1 96 175 HIS B CA 1
ATOM 3308 C C . HIS B 1 175 ? -11.32 -25.828 -18.484 1 96 175 HIS B C 1
ATOM 3310 O O . HIS B 1 175 ? -10.117 -25.734 -18.719 1 96 175 HIS B O 1
ATOM 3316 N N . LEU B 1 176 ? -12.172 -25.031 -17.656 1 96.44 176 LEU B N 1
ATOM 3317 C CA . LEU B 1 176 ? -11.445 -24.047 -16.859 1 96.44 176 LEU B CA 1
ATOM 3318 C C . LEU B 1 176 ? -10.391 -24.734 -15.992 1 96.44 176 LEU B C 1
ATOM 3320 O O . LEU B 1 176 ? -9.273 -24.234 -15.836 1 96.44 176 LEU B O 1
ATOM 3324 N N . GLY B 1 177 ? -10.57 -25.938 -15.336 1 97.5 177 GLY B N 1
ATOM 3325 C CA . GLY B 1 177 ? -9.625 -26.734 -14.562 1 97.5 177 GLY B CA 1
ATOM 3326 C C . GLY B 1 177 ? -8.375 -27.094 -15.336 1 97.5 177 GLY B C 1
ATOM 3327 O O . GLY B 1 177 ? -7.262 -26.922 -14.844 1 97.5 177 GLY B O 1
ATOM 3328 N N . LEU B 1 178 ? -8.789 -27.578 -16.672 1 96.88 178 LEU B N 1
ATOM 3329 C CA . LEU B 1 178 ? -7.648 -27.938 -17.516 1 96.88 178 LEU B CA 1
ATOM 3330 C C . LEU B 1 178 ? -6.832 -26.719 -17.891 1 96.88 178 LEU B C 1
ATOM 3332 O O . LEU B 1 178 ? -5.602 -26.75 -17.891 1 96.88 178 LEU B O 1
ATOM 3336 N N . ARG B 1 179 ? -7.109 -25.625 -18.016 1 92.75 179 ARG B N 1
ATOM 3337 C CA . ARG B 1 179 ? -6.438 -24.422 -18.484 1 92.75 179 ARG B CA 1
ATOM 3338 C C . ARG B 1 179 ? -5.613 -23.781 -17.359 1 92.75 179 ARG B C 1
ATOM 3340 O O . ARG B 1 179 ? -4.613 -23.109 -17.625 1 92.75 179 ARG B O 1
ATOM 3347 N N . THR B 1 180 ? -6.355 -24.156 -16.266 1 94.88 180 THR B N 1
ATOM 3348 C CA . THR B 1 180 ? -5.645 -23.531 -15.148 1 94.88 180 THR B CA 1
ATOM 3349 C C . THR B 1 180 ? -4.602 -24.484 -14.57 1 94.88 180 THR B C 1
ATOM 3351 O O . THR B 1 180 ? -4.109 -24.266 -13.461 1 94.88 180 THR B O 1
ATOM 3354 N N . LEU B 1 181 ? -4.16 -25.406 -15.266 1 96.06 181 LEU B N 1
ATOM 3355 C CA . LEU B 1 181 ? -3.217 -26.438 -14.82 1 96.06 181 LEU B CA 1
ATOM 3356 C C . LEU B 1 181 ? -1.853 -25.812 -14.523 1 96.06 181 LEU B C 1
ATOM 3358 O O . LEU B 1 181 ? -1.294 -26.031 -13.445 1 96.06 181 LEU B O 1
ATOM 3362 N N . GLY B 1 182 ? -1.374 -25.109 -15.508 1 93.38 182 GLY B N 1
ATOM 3363 C CA . GLY B 1 182 ? -0.082 -24.469 -15.297 1 93.38 182 GLY B CA 1
ATOM 3364 C C . GLY B 1 182 ? -0.062 -23.547 -14.094 1 93.38 182 GLY B C 1
ATOM 3365 O O . GLY B 1 182 ? 0.938 -23.469 -13.375 1 93.38 182 GLY B O 1
ATOM 3366 N N . PHE B 1 183 ? -1.118 -22.859 -13.945 1 90.12 183 PHE B N 1
ATOM 3367 C CA . PHE B 1 183 ? -1.293 -21.953 -12.812 1 90.12 183 PHE B CA 1
ATOM 3368 C C . PHE B 1 183 ? -1.194 -22.719 -11.492 1 90.12 183 PHE B C 1
ATOM 3370 O O . PHE B 1 183 ? -0.567 -22.234 -10.547 1 90.12 183 PHE B O 1
ATOM 3377 N N . ALA B 1 184 ? -1.929 -23.844 -11.297 1 92.94 184 ALA B N 1
ATOM 3378 C CA . ALA B 1 184 ? -1.89 -24.672 -10.094 1 92.94 184 ALA B CA 1
ATOM 3379 C C . ALA B 1 184 ? -0.452 -25 -9.695 1 92.94 184 ALA B C 1
ATOM 3381 O O . ALA B 1 184 ? -0.102 -24.938 -8.516 1 92.94 184 ALA B O 1
ATOM 3382 N N . PHE B 1 185 ? 0.442 -25.281 -10.867 1 93 185 PHE B N 1
ATOM 3383 C CA . PHE B 1 185 ? 1.856 -25.562 -10.633 1 93 185 PHE B CA 1
ATOM 3384 C C . PHE B 1 185 ? 2.564 -24.312 -10.109 1 93 185 PHE B C 1
ATOM 3386 O O . PHE B 1 185 ? 3.352 -24.391 -9.164 1 93 185 PHE B O 1
ATOM 3393 N N . ALA B 1 186 ? 2.232 -23.5 -10.695 1 88.5 186 ALA B N 1
ATOM 3394 C CA . ALA B 1 186 ? 2.932 -22.266 -10.352 1 88.5 186 ALA B CA 1
ATOM 3395 C C . ALA B 1 186 ? 2.621 -21.844 -8.914 1 88.5 186 ALA B C 1
ATOM 3397 O O . ALA B 1 186 ? 3.508 -21.375 -8.195 1 88.5 186 ALA B O 1
ATOM 3398 N N . LEU B 1 187 ? 1.544 -21.812 -8.562 1 87.44 187 LEU B N 1
ATOM 3399 C CA . LEU B 1 187 ? 1.13 -21.484 -7.203 1 87.44 187 LEU B CA 1
ATOM 3400 C C . LEU B 1 187 ? 1.905 -22.312 -6.188 1 87.44 187 LEU B C 1
ATOM 3402 O O . LEU B 1 187 ? 2.076 -21.906 -5.039 1 87.44 187 LEU B O 1
ATOM 3406 N N . HIS B 1 188 ? 2.158 -23.594 -6.609 1 91.62 188 HIS B N 1
ATOM 3407 C CA . HIS B 1 188 ? 2.904 -24.469 -5.719 1 91.62 188 HIS B CA 1
ATOM 3408 C C . HIS B 1 188 ? 4.402 -24.391 -5.992 1 91.62 188 HIS B C 1
ATOM 3410 O O . HIS B 1 188 ? 5.152 -25.312 -5.633 1 91.62 188 HIS B O 1
ATOM 3416 N N . ARG B 1 189 ? 4.855 -23.219 -6.676 1 88.44 189 ARG B N 1
ATOM 3417 C CA . ARG B 1 189 ? 6.246 -22.875 -6.953 1 88.44 189 ARG B CA 1
ATOM 3418 C C . ARG B 1 189 ? 6.945 -23.984 -7.719 1 88.44 189 ARG B C 1
ATOM 3420 O O . ARG B 1 189 ? 8.102 -24.312 -7.434 1 88.44 189 ARG B O 1
ATOM 3427 N N . ARG B 1 190 ? 6.094 -24.547 -8.609 1 92.94 190 ARG B N 1
ATOM 3428 C CA . ARG B 1 190 ? 6.602 -25.547 -9.539 1 92.94 190 ARG B CA 1
ATOM 3429 C C . ARG B 1 190 ? 6.496 -25.062 -10.977 1 92.94 190 ARG B C 1
ATOM 3431 O O . ARG B 1 190 ? 5.562 -24.328 -11.328 1 92.94 190 ARG B O 1
ATOM 3438 N N . PRO B 1 191 ? 7.316 -25.641 -11.656 1 90.06 191 PRO B N 1
ATOM 3439 C CA . PRO B 1 191 ? 7.227 -25.234 -13.062 1 90.06 191 PRO B CA 1
ATOM 3440 C C . PRO B 1 191 ? 5.988 -25.797 -13.758 1 90.06 191 PRO B C 1
ATOM 3442 O O . PRO B 1 191 ? 5.586 -26.938 -13.484 1 90.06 191 PRO B O 1
ATOM 3445 N N . ALA B 1 192 ? 5.543 -24.922 -14.586 1 91.88 192 ALA B N 1
ATOM 3446 C CA . ALA B 1 192 ? 4.426 -25.422 -15.383 1 91.88 192 ALA B CA 1
ATOM 3447 C C . ALA B 1 192 ? 4.879 -26.547 -16.297 1 91.88 192 ALA B C 1
ATOM 3449 O O . ALA B 1 192 ? 5.914 -26.453 -16.953 1 91.88 192 ALA B O 1
ATOM 3450 N N . PRO B 1 193 ? 4.016 -27.594 -16.312 1 94.31 193 PRO B N 1
ATOM 3451 C CA . PRO B 1 193 ? 4.391 -28.719 -17.172 1 94.31 193 PRO B CA 1
ATOM 3452 C C . PRO B 1 193 ? 4.383 -28.344 -18.656 1 94.31 193 PRO B C 1
ATOM 3454 O O . PRO B 1 193 ? 3.572 -27.531 -19.094 1 94.31 193 PRO B O 1
ATOM 3457 N N . GLU B 1 194 ? 5.102 -28.922 -19.422 1 90.12 194 GLU B N 1
ATOM 3458 C CA . GLU B 1 194 ? 5.16 -28.719 -20.859 1 90.12 194 GLU B CA 1
ATOM 3459 C C . GLU B 1 194 ? 4.242 -29.688 -21.594 1 90.12 194 GLU B C 1
ATOM 3461 O O . GLU B 1 194 ? 3.701 -29.359 -22.656 1 90.12 194 GLU B O 1
ATOM 3466 N N . GLN B 1 195 ? 4.254 -30.875 -20.906 1 91.12 195 GLN B N 1
ATOM 3467 C CA . GLN B 1 195 ? 3.414 -31.891 -21.531 1 91.12 195 GLN B CA 1
ATOM 3468 C C . GLN B 1 195 ? 1.938 -31.641 -21.234 1 91.12 195 GLN B C 1
ATOM 3470 O O . GLN B 1 195 ? 1.573 -31.328 -20.109 1 91.12 195 GLN B O 1
ATOM 3475 N N . PRO B 1 196 ? 1.05 -31.875 -22.359 1 93.94 196 PRO B N 1
ATOM 3476 C CA . PRO B 1 196 ? -0.379 -31.625 -22.141 1 93.94 196 PRO B CA 1
ATOM 3477 C C . PRO B 1 196 ? -1.073 -32.781 -21.422 1 93.94 196 PRO B C 1
ATOM 3479 O O . PRO B 1 196 ? -0.535 -33.906 -21.359 1 93.94 196 PRO B O 1
ATOM 3482 N N . VAL B 1 197 ? -2.172 -32.375 -20.734 1 90.56 197 VAL B N 1
ATOM 3483 C CA . VAL B 1 197 ? -3.049 -33.344 -20.094 1 90.56 197 VAL B CA 1
ATOM 3484 C C . VAL B 1 197 ? -4.406 -33.344 -20.797 1 90.56 197 VAL B C 1
ATOM 3486 O O . VAL B 1 197 ? -4.922 -32.312 -21.172 1 90.56 197 VAL B O 1
ATOM 3489 N N . ARG B 1 198 ? -4.797 -34.469 -21.094 1 97.31 198 ARG B N 1
ATOM 3490 C CA . ARG B 1 198 ? -6.125 -34.656 -21.672 1 97.31 198 ARG B CA 1
ATOM 3491 C C . ARG B 1 198 ? -7.105 -35.156 -20.625 1 97.31 198 ARG B C 1
ATOM 3493 O O . ARG B 1 198 ? -6.75 -36 -19.781 1 97.31 198 ARG B O 1
ATOM 3500 N N . LEU B 1 199 ? -8.273 -34.719 -20.547 1 98.38 199 LEU B N 1
ATOM 3501 C CA . LEU B 1 199 ? -9.367 -35.188 -19.703 1 98.38 199 LEU B CA 1
ATOM 3502 C C . LEU B 1 199 ? -10.289 -36.125 -20.484 1 98.38 199 LEU B C 1
ATOM 3504 O O . LEU B 1 199 ? -10.672 -35.812 -21.625 1 98.38 199 LEU B O 1
ATOM 3508 N N . GLU B 1 200 ? -10.453 -37.156 -20.141 1 97.44 200 GLU B N 1
ATOM 3509 C CA . GLU B 1 200 ? -11.523 -38.031 -20.641 1 97.44 200 GLU B CA 1
ATOM 3510 C C . GLU B 1 200 ? -12.531 -38.344 -19.547 1 97.44 200 GLU B C 1
ATOM 3512 O O . GLU B 1 200 ? -12.383 -39.344 -18.828 1 97.44 200 GLU B O 1
ATOM 3517 N N . LEU B 1 201 ? -13.914 -37.656 -19.219 1 90.38 201 LEU B N 1
ATOM 3518 C CA . LEU B 1 201 ? -14.812 -37.594 -18.062 1 90.38 201 LEU B CA 1
ATOM 3519 C C . LEU B 1 201 ? -16.203 -38.062 -18.438 1 90.38 201 LEU B C 1
ATOM 3521 O O . LEU B 1 201 ? -16.703 -37.781 -19.531 1 90.38 201 LEU B O 1
ATOM 3525 N N . THR B 1 202 ? -16.25 -38.75 -18.016 1 98.06 202 THR B N 1
ATOM 3526 C CA . THR B 1 202 ? -17.625 -39.188 -18.25 1 98.06 202 THR B CA 1
ATOM 3527 C C . THR B 1 202 ? -18.594 -38.062 -17.922 1 98.06 202 THR B C 1
ATOM 3529 O O . THR B 1 202 ? -18.656 -37.562 -16.781 1 98.06 202 THR B O 1
ATOM 3532 N N . ALA B 1 203 ? -19.453 -37.656 -18.562 1 93.62 203 ALA B N 1
ATOM 3533 C CA . ALA B 1 203 ? -20.406 -36.562 -18.5 1 93.62 203 ALA B CA 1
ATOM 3534 C C . ALA B 1 203 ? -21.625 -36.938 -17.656 1 93.62 203 ALA B C 1
ATOM 3536 O O . ALA B 1 203 ? -21.859 -38.094 -17.375 1 93.62 203 ALA B O 1
ATOM 3537 N N . PRO B 1 204 ? -22.469 -35.875 -17.344 1 96.88 204 PRO B N 1
ATOM 3538 C CA . PRO B 1 204 ? -23.672 -36.156 -16.547 1 96.88 204 PRO B CA 1
ATOM 3539 C C . PRO B 1 204 ? -24.688 -37.031 -17.281 1 96.88 204 PRO B C 1
ATOM 3541 O O . PRO B 1 204 ? -25.422 -37.781 -16.656 1 96.88 204 PRO B O 1
ATOM 3544 N N . ASP B 1 205 ? -24.609 -37.062 -18.469 1 91.62 205 ASP B N 1
ATOM 3545 C CA . ASP B 1 205 ? -25.562 -37.844 -19.219 1 91.62 205 ASP B CA 1
ATOM 3546 C C . ASP B 1 205 ? -24.984 -39.219 -19.562 1 91.62 205 ASP B C 1
ATOM 3548 O O . ASP B 1 205 ? -25.609 -40 -20.297 1 91.62 205 ASP B O 1
ATOM 3552 N N . GLY B 1 206 ? -23.797 -39.469 -19.328 1 92.12 206 GLY B N 1
ATOM 3553 C CA . GLY B 1 206 ? -23.172 -40.75 -19.531 1 92.12 206 GLY B CA 1
ATOM 3554 C C . GLY B 1 206 ? -22.219 -40.781 -20.703 1 92.12 206 GLY B C 1
ATOM 3555 O O . GLY B 1 206 ? -21.469 -41.75 -20.875 1 92.12 206 GLY B O 1
ATOM 3556 N N . GLY B 1 207 ? -22.359 -40 -21.25 1 89.38 207 GLY B N 1
ATOM 3557 C CA . GLY B 1 207 ? -21.438 -39.938 -22.375 1 89.38 207 GLY B CA 1
ATOM 3558 C C . GLY B 1 207 ? -20.016 -39.625 -21.969 1 89.38 207 GLY B C 1
ATOM 3559 O O . GLY B 1 207 ? -19.734 -39.469 -20.781 1 89.38 207 GLY B O 1
ATOM 3560 N N . LEU B 1 208 ? -19.156 -39.219 -23.078 1 92.5 208 LEU B N 1
ATOM 3561 C CA . LEU B 1 208 ? -17.734 -38.969 -22.797 1 92.5 208 LEU B CA 1
ATOM 3562 C C . LEU B 1 208 ? -17.297 -37.625 -23.297 1 92.5 208 LEU B C 1
ATOM 3564 O O . LEU B 1 208 ? -17.531 -37.281 -24.469 1 92.5 208 LEU B O 1
ATOM 3568 N N . TRP B 1 209 ? -16.641 -36.875 -22.203 1 96.62 209 TRP B N 1
ATOM 3569 C CA . TRP B 1 209 ? -15.969 -35.625 -22.609 1 96.62 209 TRP B CA 1
ATOM 3570 C C . TRP B 1 209 ? -14.461 -35.844 -22.719 1 96.62 209 TRP B C 1
ATOM 3572 O O . TRP B 1 209 ? -13.812 -36.281 -21.781 1 96.62 209 TRP B O 1
ATOM 3582 N N . SER B 1 210 ? -14.109 -35.594 -23.938 1 96.44 210 SER B N 1
ATOM 3583 C CA . SER B 1 210 ? -12.672 -35.594 -24.172 1 96.44 210 SER B CA 1
ATOM 3584 C C . SER B 1 210 ? -12.141 -34.188 -24.375 1 96.44 210 SER B C 1
ATOM 3586 O O . SER B 1 210 ? -12.477 -33.531 -25.375 1 96.44 210 SER B O 1
ATOM 3588 N N . ILE B 1 211 ? -11.281 -33.719 -23.422 1 93.06 211 ILE B N 1
ATOM 3589 C CA . ILE B 1 211 ? -10.766 -32.375 -23.453 1 93.06 211 ILE B CA 1
ATOM 3590 C C . ILE B 1 211 ? -9.234 -32.375 -23.422 1 93.06 211 ILE B C 1
ATOM 3592 O O . ILE B 1 211 ? -8.641 -32.969 -22.516 1 93.06 211 ILE B O 1
ATOM 3596 N N . GLY B 1 212 ? -8.773 -31.703 -24.375 1 90.69 212 GLY B N 1
ATOM 3597 C CA . GLY B 1 212 ? -7.328 -31.703 -24.562 1 90.69 212 GLY B CA 1
ATOM 3598 C C . GLY B 1 212 ? -6.875 -32.562 -25.75 1 90.69 212 GLY B C 1
ATOM 3599 O O . GLY B 1 212 ? -7.691 -33.219 -26.391 1 90.69 212 GLY B O 1
ATOM 3600 N N . PRO B 1 213 ? -5.52 -32.375 -26.078 1 94.12 213 PRO B N 1
ATOM 3601 C CA . PRO B 1 213 ? -5.02 -33.062 -27.281 1 94.12 213 PRO B CA 1
ATOM 3602 C C . PRO B 1 213 ? -5.223 -34.562 -27.234 1 94.12 213 PRO B C 1
ATOM 3604 O O . PRO B 1 213 ? -5.008 -35.188 -26.188 1 94.12 213 PRO B O 1
ATOM 3607 N N . ALA B 1 214 ? -5.68 -35.344 -28.109 1 91.94 214 ALA B N 1
ATOM 3608 C CA . ALA B 1 214 ? -6.023 -36.75 -28.188 1 91.94 214 ALA B CA 1
ATOM 3609 C C . ALA B 1 214 ? -4.801 -37.625 -27.938 1 91.94 214 ALA B C 1
ATOM 3611 O O . ALA B 1 214 ? -4.918 -38.75 -27.438 1 91.94 214 ALA B O 1
ATOM 3612 N N . ASP B 1 215 ? -3.713 -37 -28.297 1 88.12 215 ASP B N 1
ATOM 3613 C CA . ASP B 1 215 ? -2.52 -37.844 -28.234 1 88.12 215 ASP B CA 1
ATOM 3614 C C . ASP B 1 215 ? -1.758 -37.594 -26.938 1 88.12 215 ASP B C 1
ATOM 3616 O O . ASP B 1 215 ? -0.613 -38.031 -26.797 1 88.12 215 ASP B O 1
ATOM 3620 N N . ALA B 1 216 ? -2.455 -36.906 -26.031 1 94 216 ALA B N 1
ATOM 3621 C CA . ALA B 1 216 ? -1.795 -36.656 -24.766 1 94 216 ALA B CA 1
ATOM 3622 C C . ALA B 1 216 ? -1.55 -37.969 -24 1 94 216 ALA B C 1
ATOM 3624 O O . ALA B 1 216 ? -2.443 -38.812 -23.906 1 94 216 ALA B O 1
ATOM 3625 N N . ALA B 1 217 ? -0.265 -38 -23.641 1 89.62 217 ALA B N 1
ATOM 3626 C CA . ALA B 1 217 ? 0.107 -39.188 -22.891 1 89.62 217 ALA B CA 1
ATOM 3627 C C . ALA B 1 217 ? -0.457 -39.156 -21.484 1 89.62 217 ALA B C 1
ATOM 3629 O O . ALA B 1 217 ? -0.752 -40.188 -20.891 1 89.62 217 ALA B O 1
ATOM 3630 N N . ASP B 1 218 ? -0.645 -37.906 -21 1 89.44 218 ASP B N 1
ATOM 3631 C CA . ASP B 1 218 ? -1.243 -37.75 -19.688 1 89.44 218 ASP B CA 1
ATOM 3632 C C . ASP B 1 218 ? -2.756 -37.562 -19.781 1 89.44 218 ASP B C 1
ATOM 3634 O O . ASP B 1 218 ? -3.234 -36.688 -20.5 1 89.44 218 ASP B O 1
ATOM 3638 N N . VAL B 1 219 ? -3.438 -38.469 -18.984 1 97.81 219 VAL B N 1
ATOM 3639 C CA . VAL B 1 219 ? -4.891 -38.438 -19.125 1 97.81 219 VAL B CA 1
ATOM 3640 C C . VAL B 1 219 ? -5.531 -38.562 -17.734 1 97.81 219 VAL B C 1
ATOM 3642 O O . VAL B 1 219 ? -5.062 -39.344 -16.891 1 97.81 219 VAL B O 1
ATOM 3645 N N . VAL B 1 220 ? -6.387 -37.781 -17.422 1 98.31 220 VAL B N 1
ATOM 3646 C CA . VAL B 1 220 ? -7.242 -37.938 -16.25 1 98.31 220 VAL B CA 1
ATOM 3647 C C . VAL B 1 220 ? -8.625 -38.438 -16.672 1 98.31 220 VAL B C 1
ATOM 3649 O O . VAL B 1 220 ? -9.227 -37.906 -17.594 1 98.31 220 VAL B O 1
ATOM 3652 N N . THR B 1 221 ? -9.062 -39.375 -15.977 1 97.75 221 THR B N 1
ATOM 3653 C CA . THR B 1 221 ? -10.359 -39.969 -16.297 1 97.75 221 THR B CA 1
ATOM 3654 C C . THR B 1 221 ? -11.242 -40.031 -15.047 1 97.75 221 THR B C 1
ATOM 3656 O O . THR B 1 221 ? -10.742 -40 -13.922 1 97.75 221 THR B O 1
ATOM 3659 N N . GLY B 1 222 ? -12.352 -40.219 -15.258 1 97.56 222 GLY B N 1
ATOM 3660 C CA . GLY B 1 222 ? -13.344 -40.312 -14.203 1 97.56 222 GLY B CA 1
ATOM 3661 C C . GLY B 1 222 ? -14.578 -39.5 -14.453 1 97.56 222 GLY B C 1
ATOM 3662 O O . GLY B 1 222 ? -14.727 -38.906 -15.523 1 97.56 222 GLY B O 1
ATOM 3663 N N . PRO B 1 223 ? -15.508 -39.438 -13.5 1 96.88 223 PRO B N 1
ATOM 3664 C CA . PRO B 1 223 ? -16.719 -38.656 -13.68 1 96.88 223 PRO B CA 1
ATOM 3665 C C . PRO B 1 223 ? -16.438 -37.156 -13.734 1 96.88 223 PRO B C 1
ATOM 3667 O O . PRO B 1 223 ? -15.578 -36.656 -12.984 1 96.88 223 PRO B O 1
ATOM 3670 N N . ALA B 1 224 ? -17.047 -36.5 -14.609 1 97.44 224 ALA B N 1
ATOM 3671 C CA . ALA B 1 224 ? -16.875 -35.062 -14.75 1 97.44 224 ALA B CA 1
ATOM 3672 C C . ALA B 1 224 ? -17.172 -34.344 -13.438 1 97.44 224 ALA B C 1
ATOM 3674 O O . ALA B 1 224 ? -16.484 -33.375 -13.07 1 97.44 224 ALA B O 1
ATOM 3675 N N . LEU B 1 225 ? -18.172 -34.75 -12.734 1 98.69 225 LEU B N 1
ATOM 3676 C CA . LEU B 1 225 ? -18.516 -34.156 -11.445 1 98.69 225 LEU B CA 1
ATOM 3677 C C . LEU B 1 225 ? -17.344 -34.219 -10.477 1 98.69 225 LEU B C 1
ATOM 3679 O O . LEU B 1 225 ? -17 -33.25 -9.82 1 98.69 225 LEU B O 1
ATOM 3683 N N . ASP B 1 226 ? -16.656 -35.438 -10.578 1 98.56 226 ASP B N 1
ATOM 3684 C CA . ASP B 1 226 ? -15.531 -35.625 -9.68 1 98.56 226 ASP B CA 1
ATOM 3685 C C . ASP B 1 226 ? -14.391 -34.656 -10.008 1 98.56 226 ASP B C 1
ATOM 3687 O O . ASP B 1 226 ? -13.75 -34.125 -9.109 1 98.56 226 ASP B O 1
ATOM 3691 N N . PHE B 1 227 ? -14.383 -34.5 -11.055 1 97.44 227 PHE B N 1
ATOM 3692 C CA . PHE B 1 227 ? -13.289 -33.625 -11.477 1 97.44 227 PHE B CA 1
ATOM 3693 C C . PHE B 1 227 ? -13.57 -32.156 -11.102 1 97.44 227 PHE B C 1
ATOM 3695 O O . PHE B 1 227 ? -12.688 -31.469 -10.609 1 97.44 227 PHE B O 1
ATOM 3702 N N . CYS B 1 228 ? -14.469 -31.766 -11.5 1 98.44 228 CYS B N 1
ATOM 3703 C CA . CYS B 1 228 ? -14.828 -30.391 -11.172 1 98.44 228 CYS B CA 1
ATOM 3704 C C . CYS B 1 228 ? -14.812 -30.156 -9.664 1 98.44 228 CYS B C 1
ATOM 3706 O O . CYS B 1 228 ? -14.414 -29.094 -9.195 1 98.44 228 CYS B O 1
ATOM 3708 N N . LEU B 1 229 ? -15.422 -31.156 -8.789 1 97.75 229 LEU B N 1
ATOM 3709 C CA . LEU B 1 229 ? -15.312 -31.047 -7.34 1 97.75 229 LEU B CA 1
ATOM 3710 C C . LEU B 1 229 ? -13.859 -30.938 -6.906 1 97.75 229 LEU B C 1
ATOM 3712 O O . LEU B 1 229 ? -13.539 -30.219 -5.965 1 97.75 229 LEU B O 1
ATOM 3716 N N . LEU B 1 230 ? -12.93 -31.609 -7.609 1 97.69 230 LEU B N 1
ATOM 3717 C CA . LEU B 1 230 ? -11.508 -31.562 -7.258 1 97.69 230 LEU B CA 1
ATOM 3718 C C . LEU B 1 230 ? -10.906 -30.203 -7.586 1 97.69 230 LEU B C 1
ATOM 3720 O O . LEU B 1 230 ? -10.312 -29.547 -6.719 1 97.69 230 LEU B O 1
ATOM 3724 N N . VAL B 1 231 ? -11.219 -29.734 -8.789 1 97.38 231 VAL B N 1
ATOM 3725 C CA . VAL B 1 231 ? -10.477 -28.562 -9.227 1 97.38 231 VAL B CA 1
ATOM 3726 C C . VAL B 1 231 ? -11.039 -27.312 -8.555 1 97.38 231 VAL B C 1
ATOM 3728 O O . VAL B 1 231 ? -10.391 -26.266 -8.523 1 97.38 231 VAL B O 1
ATOM 3731 N N . THR B 1 232 ? -12.211 -27.375 -8.055 1 96.69 232 THR B N 1
ATOM 3732 C CA . THR B 1 232 ? -12.75 -26.281 -7.258 1 96.69 232 THR B CA 1
ATOM 3733 C C . THR B 1 232 ? -12.508 -26.516 -5.77 1 96.69 232 THR B C 1
ATOM 3735 O O . THR B 1 232 ? -12.953 -25.734 -4.934 1 96.69 232 THR B O 1
ATOM 3738 N N . GLN B 1 233 ? -12.031 -27.688 -5.48 1 95.38 233 GLN B N 1
ATOM 3739 C CA . GLN B 1 233 ? -11.609 -28.094 -4.145 1 95.38 233 GLN B CA 1
ATOM 3740 C C . GLN B 1 233 ? -12.797 -28.172 -3.189 1 95.38 233 GLN B C 1
ATOM 3742 O O . GLN B 1 233 ? -12.719 -27.703 -2.051 1 95.38 233 GLN B O 1
ATOM 3747 N N . ARG B 1 234 ? -13.766 -28.75 -3.771 1 96.62 234 ARG B N 1
ATOM 3748 C CA . ARG B 1 234 ? -14.945 -29 -2.949 1 96.62 234 ARG B CA 1
ATOM 3749 C C . ARG B 1 234 ? -14.961 -30.422 -2.416 1 96.62 234 ARG B C 1
ATOM 3751 O O . ARG B 1 234 ? -15.844 -30.781 -1.632 1 96.62 234 ARG B O 1
ATOM 3758 N N . ARG B 1 235 ? -14.078 -31.109 -2.793 1 95 235 ARG B N 1
ATOM 3759 C CA . ARG B 1 235 ? -13.898 -32.469 -2.289 1 95 235 ARG B CA 1
ATOM 3760 C C . ARG B 1 235 ? -12.43 -32.875 -2.334 1 95 235 ARG B C 1
ATOM 3762 O O . ARG B 1 235 ? -11.672 -32.406 -3.188 1 95 235 ARG B O 1
ATOM 3769 N N . HIS B 1 236 ? -12.086 -33.781 -1.512 1 96.12 236 HIS B N 1
ATOM 3770 C CA . HIS B 1 236 ? -10.734 -34.312 -1.486 1 96.12 236 HIS B CA 1
ATOM 3771 C C . HIS B 1 236 ? -10.539 -35.375 -2.572 1 96.12 236 HIS B C 1
ATOM 3773 O O . HIS B 1 236 ? -11.453 -36.156 -2.855 1 96.12 236 HIS B O 1
ATOM 3779 N N . ARG B 1 237 ? -9.609 -35.406 -2.971 1 92.56 237 ARG B N 1
ATOM 3780 C CA . ARG B 1 237 ? -9.281 -36.312 -4.082 1 92.56 237 ARG B CA 1
ATOM 3781 C C . ARG B 1 237 ? -9.578 -37.75 -3.727 1 92.56 237 ARG B C 1
ATOM 3783 O O . ARG B 1 237 ? -10.047 -38.531 -4.57 1 92.56 237 ARG B O 1
ATOM 3790 N N . ASP B 1 238 ? -9.383 -38.188 -2.621 1 92.5 238 ASP B N 1
ATOM 3791 C CA . ASP B 1 238 ? -9.555 -39.562 -2.197 1 92.5 238 ASP B CA 1
ATOM 3792 C C . ASP B 1 238 ? -11.031 -39.969 -2.17 1 92.5 238 ASP B C 1
ATOM 3794 O O . ASP B 1 238 ? -11.359 -41.125 -2.102 1 92.5 238 ASP B O 1
ATOM 3798 N N . ASP B 1 239 ? -11.711 -38.938 -2.211 1 94.31 239 ASP B N 1
ATOM 3799 C CA . ASP B 1 239 ? -13.148 -39.188 -2.176 1 94.31 239 ASP B CA 1
ATOM 3800 C C . ASP B 1 239 ? -13.742 -39.156 -3.58 1 94.31 239 ASP B C 1
ATOM 3802 O O . ASP B 1 239 ? -14.961 -39.219 -3.742 1 94.31 239 ASP B O 1
ATOM 3806 N N . LEU B 1 240 ? -12.828 -39.188 -4.5 1 96 240 LEU B N 1
ATOM 3807 C CA . LEU B 1 240 ? -13.281 -39.062 -5.879 1 96 240 LEU B CA 1
ATOM 3808 C C . LEU B 1 240 ? -12.766 -40.188 -6.738 1 96 240 LEU B C 1
ATOM 3810 O O . LEU B 1 240 ? -11.672 -40.719 -6.496 1 96 240 LEU B O 1
ATOM 3814 N N . ALA B 1 241 ? -13.609 -40.5 -7.691 1 97.38 241 ALA B N 1
ATOM 3815 C CA . ALA B 1 241 ? -13.281 -41.625 -8.578 1 97.38 241 ALA B CA 1
ATOM 3816 C C . ALA B 1 241 ? -12.531 -41.125 -9.812 1 97.38 241 ALA B C 1
ATOM 3818 O O . ALA B 1 241 ? -12.953 -41.375 -10.945 1 97.38 241 ALA B O 1
ATOM 3819 N N . LEU B 1 242 ? -11.461 -40.5 -9.586 1 97.88 242 LEU B N 1
ATOM 3820 C CA . LEU B 1 242 ? -10.609 -40 -10.656 1 97.88 242 LEU B CA 1
ATOM 3821 C C . LEU B 1 242 ? -9.336 -40.844 -10.766 1 97.88 242 LEU B C 1
ATOM 3823 O O . LEU B 1 242 ? -8.766 -41.25 -9.75 1 97.88 242 LEU B O 1
ATOM 3827 N N . ARG B 1 243 ? -8.961 -40.906 -11.82 1 96.81 243 ARG B N 1
ATOM 3828 C CA . ARG B 1 243 ? -7.715 -41.656 -12.062 1 96.81 243 ARG B CA 1
ATOM 3829 C C . ARG B 1 243 ? -6.781 -40.844 -12.961 1 96.81 243 ARG B C 1
ATOM 3831 O O . ARG B 1 243 ? -7.219 -40.25 -13.961 1 96.81 243 ARG B O 1
ATOM 3838 N N . ALA B 1 244 ? -5.5 -40.875 -12.539 1 95.5 244 ALA B N 1
ATOM 3839 C CA . ALA B 1 244 ? -4.48 -40.188 -13.328 1 95.5 244 ALA B CA 1
ATOM 3840 C C . ALA B 1 244 ? -3.494 -41.188 -13.93 1 95.5 244 ALA B C 1
ATOM 3842 O O . ALA B 1 244 ? -3.074 -42.156 -13.258 1 95.5 244 ALA B O 1
ATOM 3843 N N . THR B 1 245 ? -3.473 -41.125 -15.281 1 97.38 245 THR B N 1
ATOM 3844 C CA . THR B 1 245 ? -2.428 -41.844 -16 1 97.38 245 THR B CA 1
ATOM 3845 C C . THR B 1 245 ? -1.373 -40.875 -16.531 1 97.38 245 THR B C 1
ATOM 3847 O O . THR B 1 245 ? -1.695 -39.938 -17.266 1 97.38 245 THR B O 1
ATOM 3850 N N . GLY B 1 246 ? 0.093 -41.062 -16.219 1 93.12 246 GLY B N 1
ATOM 3851 C CA . GLY B 1 246 ? 1.209 -40.219 -16.656 1 93.12 246 GLY B CA 1
ATOM 3852 C C . GLY B 1 246 ? 1.731 -39.312 -15.562 1 93.12 246 GLY B C 1
ATOM 3853 O O . GLY B 1 246 ? 0.996 -38.969 -14.633 1 93.12 246 GLY B O 1
ATOM 3854 N N . PRO B 1 247 ? 2.766 -39 -15.438 1 92.75 247 PRO B N 1
ATOM 3855 C CA . PRO B 1 247 ? 3.418 -38.281 -14.344 1 92.75 247 PRO B CA 1
ATOM 3856 C C . PRO B 1 247 ? 2.83 -36.906 -14.125 1 92.75 247 PRO B C 1
ATOM 3858 O O . PRO B 1 247 ? 2.768 -36.406 -12.984 1 92.75 247 PRO B O 1
ATOM 3861 N N . VAL B 1 248 ? 2.438 -36.25 -15.383 1 97.19 248 VAL B N 1
ATOM 3862 C CA . VAL B 1 248 ? 1.911 -34.906 -15.211 1 97.19 248 VAL B CA 1
ATOM 3863 C C . VAL B 1 248 ? 0.537 -34.969 -14.547 1 97.19 248 VAL B C 1
ATOM 3865 O O . VAL B 1 248 ? 0.26 -34.219 -13.609 1 97.19 248 VAL B O 1
ATOM 3868 N N . ALA B 1 249 ? -0.272 -35.781 -14.906 1 97.88 249 ALA B N 1
ATOM 3869 C CA . ALA B 1 249 ? -1.602 -35.969 -14.328 1 97.88 249 ALA B CA 1
ATOM 3870 C C . ALA B 1 249 ? -1.511 -36.375 -12.859 1 97.88 249 ALA B C 1
ATOM 3872 O O . ALA B 1 249 ? -2.275 -35.875 -12.031 1 97.88 249 ALA B O 1
ATOM 3873 N N . ASP B 1 250 ? -0.642 -37.156 -12.578 1 96.31 250 ASP B N 1
ATOM 3874 C CA . ASP B 1 250 ? -0.441 -37.656 -11.219 1 96.31 250 ASP B CA 1
ATOM 3875 C C . ASP B 1 250 ? -0.038 -36.531 -10.281 1 96.31 250 ASP B C 1
ATOM 3877 O O . ASP B 1 250 ? -0.478 -36.469 -9.125 1 96.31 250 ASP B O 1
ATOM 3881 N N . ALA B 1 251 ? 0.834 -35.781 -10.844 1 95.56 251 ALA B N 1
ATOM 3882 C CA . ALA B 1 251 ? 1.342 -34.688 -10.031 1 95.56 251 ALA B CA 1
ATOM 3883 C C . ALA B 1 251 ? 0.299 -33.594 -9.898 1 95.56 251 ALA B C 1
ATOM 3885 O O . ALA B 1 251 ? 0.285 -32.844 -8.898 1 95.56 251 ALA B O 1
ATOM 3886 N N . TRP B 1 252 ? -0.574 -33.375 -10.859 1 96.38 252 TRP B N 1
ATOM 3887 C CA . TRP B 1 252 ? -1.516 -32.281 -10.969 1 96.38 252 TRP B CA 1
ATOM 3888 C C . TRP B 1 252 ? -2.707 -32.469 -10.039 1 96.38 252 TRP B C 1
ATOM 3890 O O . TRP B 1 252 ? -3.121 -31.531 -9.344 1 96.38 252 TRP B O 1
ATOM 3900 N N . LEU B 1 253 ? -3.219 -33.594 -9.945 1 97 253 LEU B N 1
ATOM 3901 C CA . LEU B 1 253 ? -4.512 -33.812 -9.312 1 97 253 LEU B CA 1
ATOM 3902 C C . LEU B 1 253 ? -4.48 -33.375 -7.848 1 97 253 LEU B C 1
ATOM 3904 O O . LEU B 1 253 ? -5.441 -32.781 -7.355 1 97 253 LEU B O 1
ATOM 3908 N N . PRO B 1 254 ? -3.447 -33.688 -7.211 1 93.06 254 PRO B N 1
ATOM 3909 C CA . PRO B 1 254 ? -3.49 -33.312 -5.797 1 93.06 254 PRO B CA 1
ATOM 3910 C C . PRO B 1 254 ? -3.453 -31.797 -5.578 1 93.06 254 PRO B C 1
ATOM 3912 O O . PRO B 1 254 ? -3.783 -31.328 -4.488 1 93.06 254 PRO B O 1
ATOM 3915 N N . ILE B 1 255 ? -2.959 -31.047 -6.633 1 93.31 255 ILE B N 1
ATOM 3916 C CA . ILE B 1 255 ? -2.842 -29.609 -6.422 1 93.31 255 ILE B CA 1
ATOM 3917 C C . ILE B 1 255 ? -3.791 -28.875 -7.363 1 93.31 255 ILE B C 1
ATOM 3919 O O . ILE B 1 255 ? -3.715 -27.641 -7.496 1 93.31 255 ILE B O 1
ATOM 3923 N N . ALA B 1 256 ? -4.66 -29.422 -7.934 1 94.56 256 ALA B N 1
ATOM 3924 C CA . ALA B 1 256 ? -5.527 -28.844 -8.953 1 94.56 256 ALA B CA 1
ATOM 3925 C C . ALA B 1 256 ? -6.438 -27.766 -8.359 1 94.56 256 ALA B C 1
ATOM 3927 O O . ALA B 1 256 ? -7.008 -27.953 -7.281 1 94.56 256 ALA B O 1
ATOM 3928 N N . GLN B 1 257 ? -6.473 -26.75 -9.102 1 93.88 257 GLN B N 1
ATOM 3929 C CA . GLN B 1 257 ? -7.309 -25.641 -8.664 1 93.88 257 GLN B CA 1
ATOM 3930 C C . GLN B 1 257 ? -7.691 -24.75 -9.844 1 93.88 257 GLN B C 1
ATOM 3932 O O . GLN B 1 257 ? -6.852 -24.422 -10.688 1 93.88 257 GLN B O 1
ATOM 3937 N N . ALA B 1 258 ? -8.938 -24.297 -9.812 1 94.75 258 ALA B N 1
ATOM 3938 C CA . ALA B 1 258 ? -9.492 -23.547 -10.938 1 94.75 258 ALA B CA 1
ATOM 3939 C C . ALA B 1 258 ? -9.75 -22.094 -10.547 1 94.75 258 ALA B C 1
ATOM 3941 O O . ALA B 1 258 ? -10.422 -21.359 -11.273 1 94.75 258 ALA B O 1
ATOM 3942 N N . PHE B 1 259 ? -9.375 -21.609 -9.266 1 89.81 259 PHE B N 1
ATOM 3943 C CA . PHE B 1 259 ? -9.633 -20.25 -8.805 1 89.81 259 PHE B CA 1
ATOM 3944 C C . PHE B 1 259 ? -8.336 -19.531 -8.477 1 89.81 259 PHE B C 1
ATOM 3946 O O . PHE B 1 259 ? -7.297 -20.172 -8.289 1 89.81 259 PHE B O 1
ATOM 3953 N N . ALA B 1 260 ? -8.234 -18.328 -8.422 1 81.69 260 ALA B N 1
ATOM 3954 C CA . ALA B 1 260 ? -7.023 -17.516 -8.422 1 81.69 260 ALA B CA 1
ATOM 3955 C C . ALA B 1 260 ? -6.473 -17.344 -7.004 1 81.69 260 ALA B C 1
ATOM 3957 O O . ALA B 1 260 ? -5.285 -17.078 -6.82 1 81.69 260 ALA B O 1
ATOM 3958 N N . GLY B 1 261 ? -7.344 -17.422 -6 1 81.5 261 GLY B N 1
ATOM 3959 C CA . GLY B 1 261 ? -6.832 -17.281 -4.645 1 81.5 261 GLY B CA 1
ATOM 3960 C C . GLY B 1 261 ? -5.84 -18.375 -4.27 1 81.5 261 GLY B C 1
ATOM 3961 O O . GLY B 1 261 ? -5.699 -19.359 -4.984 1 81.5 261 GLY B O 1
ATOM 3962 N N . GLY B 1 262 ? -4.98 -18.188 -3.25 1 83.06 262 GLY B N 1
ATOM 3963 C CA . GLY B 1 262 ? -4.008 -19.188 -2.836 1 83.06 262 GLY B CA 1
ATOM 3964 C C . GLY B 1 262 ? -4.641 -20.516 -2.457 1 83.06 262 GLY B C 1
ATOM 3965 O O . GLY B 1 262 ? -5.855 -20.594 -2.264 1 83.06 262 GLY B O 1
ATOM 3966 N N . PRO B 1 263 ? -3.674 -21.516 -2.527 1 80.5 263 PRO B N 1
ATOM 3967 C CA . PRO B 1 263 ? -4.227 -22.828 -2.205 1 80.5 263 PRO B CA 1
ATOM 3968 C C . PRO B 1 263 ? -4.695 -22.938 -0.755 1 80.5 263 PRO B C 1
ATOM 3970 O O . PRO B 1 263 ? -4.051 -22.391 0.147 1 80.5 263 PRO B O 1
ATOM 3973 N N . GLY B 1 264 ? -6.02 -22.969 -0.408 1 75.94 264 GLY B N 1
ATOM 3974 C CA . GLY B 1 264 ? -6.562 -23.219 0.917 1 75.94 264 GLY B CA 1
ATOM 3975 C C . GLY B 1 264 ? -6.141 -24.562 1.491 1 75.94 264 GLY B C 1
ATOM 3976 O O . GLY B 1 264 ? -5.215 -25.203 0.98 1 75.94 264 GLY B O 1
ATOM 3977 N N . LYS B 1 265 ? -6.391 -24.75 2.572 1 78.94 265 LYS B N 1
ATOM 3978 C CA . LYS B 1 265 ? -6.094 -26.016 3.244 1 78.94 265 LYS B CA 1
ATOM 3979 C C . LYS B 1 265 ? -6.734 -27.203 2.514 1 78.94 265 LYS B C 1
ATOM 3981 O O . LYS B 1 265 ? -6.418 -28.359 2.793 1 78.94 265 LYS B O 1
ATOM 3986 N N . GLY B 1 266 ? -7.641 -26.828 1.513 1 83.31 266 GLY B N 1
ATOM 3987 C CA . GLY B 1 266 ? -8.398 -27.859 0.822 1 83.31 266 GLY B CA 1
ATOM 3988 C C . GLY B 1 266 ? -9.375 -28.594 1.728 1 83.31 266 GLY B C 1
ATOM 3989 O O . GLY B 1 266 ? -9.477 -28.297 2.918 1 83.31 266 GLY B O 1
ATOM 3990 N N . ARG B 1 267 ? -9.984 -29.547 1.101 1 85.75 267 ARG B N 1
ATOM 3991 C CA . ARG B 1 267 ? -10.914 -30.391 1.854 1 85.75 267 ARG B CA 1
ATOM 3992 C C . ARG B 1 267 ? -10.203 -31.625 2.393 1 85.75 267 ARG B C 1
ATOM 3994 O O . ARG B 1 267 ? -9.328 -32.188 1.73 1 85.75 267 ARG B O 1
ATOM 4001 N N . GLN B 1 268 ? -10.797 -32 3.523 1 86.81 268 GLN B N 1
ATOM 4002 C CA . GLN B 1 268 ? -10.305 -33.281 4.078 1 86.81 268 GLN B CA 1
ATOM 4003 C C . GLN B 1 268 ? -11.117 -34.438 3.555 1 86.81 268 GLN B C 1
ATOM 4005 O O . GLN B 1 268 ? -12.297 -34.312 3.217 1 86.81 268 GLN B O 1
ATOM 4010 N N . PRO B 1 269 ? -10.328 -35.469 3.496 1 88.94 269 PRO B N 1
ATOM 4011 C CA . PRO B 1 269 ? -11.094 -36.656 3.076 1 88.94 269 PRO B CA 1
ATOM 4012 C C . PRO B 1 269 ? -12.258 -36.969 4.008 1 88.94 269 PRO B C 1
ATOM 4014 O O . PRO B 1 269 ? -12.172 -36.719 5.215 1 88.94 269 PRO B O 1
ATOM 4017 N N . LEU B 1 270 ? -13.617 -37.562 3.416 1 81.75 270 LEU B N 1
ATOM 4018 C CA . LEU B 1 270 ? -14.82 -37.812 4.199 1 81.75 270 LEU B CA 1
ATOM 4019 C C . LEU B 1 270 ? -14.68 -39.094 4.996 1 81.75 270 LEU B C 1
ATOM 4021 O O . LEU B 1 270 ? -15.43 -39.344 5.941 1 81.75 270 LEU B O 1
ATOM 4025 N N . GLY B 1 271 ? -13.656 -40.031 4.816 1 72.5 271 GLY B N 1
ATOM 4026 C CA . GLY B 1 271 ? -13.438 -41.25 5.555 1 72.5 271 GLY B CA 1
ATOM 4027 C C . GLY B 1 271 ? -12.008 -41.75 5.488 1 72.5 271 GLY B C 1
ATOM 4028 O O . GLY B 1 271 ? -11.227 -41.281 4.648 1 72.5 271 GLY B O 1
#

pLDDT: mean 93.95, std 7.5, range [30.47, 98.81]

Foldseek 3Di:
DDDPADLLRLLLVLLVLLVVLLVLLLVLPVPPDQVQQQQDFLPPPHGVLLLLQLLLLQLVLLLCLLPPVPVSVVVVVVQVVCVVVVHDVSNVRSVVRSPDRSVVSSVSSVVSSVSSSVSLSPGPQPDFGDDPDGTDGSSVVSLQSSLSSNLSSLRSCVRVVHDDQAAQNLVSLLQLLQVCQQVLQVLVVHGGDDFGEWEWAQESVRDTDIGDDPPGQKYKYYHSVQQSCQQCLVAQNVQGPMDIDDDSRVVRSNRTYNDDDHDDPGGDHPD/DPPPDDLLRLLLVLLVLLVVLLVLLLVLPVVPPLVQQQFDFLPPPHGNLLLLQLLLVVLVLLLCQLPPVPVSVVVVVVCVVCVVVVHDVSSVRSVVRSVDRPVVSSVSSVVSSVSSSVSLSPGDQPDFTDDPDGTDGSSVVSLLSSLSSNLSSLRSCVSVVHDDQFAQNLVSLVQLLQVCQQVLQVLVVHGRDPAHEWEWAQESVGHTDIGDDPPGQKYKYYHSVQQSCQQCLVAANVQGDMDIGDPSRVVRRRRTYNDNDHDPVGDDHPD

Organism: Streptomyces rubellomurinus (strain ATCC 31215) (NCBI:txid359131)

InterPro domains:
  IPR013917 tRNA wybutosine-synthesis [PF08608] (194-244)
  IPR017517 Maleylpyruvate isomerase, mycothiol-dependent enzyme [TIGR03083] (17-234)
  IPR017518 Conserved hypothetical protein CHP03084 [TIGR03084] (14-267)
  IPR024344 Mycothiol-dependent maleylpyruvate isomerase, metal-binding domain [PF11716] (18-157)
  IPR034660 DinB/YfiT-like putative metalloenzymes [G3DSA:1.20.120.450] (9-160)
  IPR034660 DinB/YfiT-like putative metalloenzymes [SSF109854] (11-162)

Solvent-accessible surface area (backbone atoms only — not comparable to full-atom values): 28230 Å² total; per-residue (Å²): 128,86,75,81,73,49,66,63,50,49,35,52,51,45,46,52,48,31,51,50,52,46,46,56,43,46,58,68,54,57,88,55,55,69,74,57,36,65,35,61,28,81,50,83,92,27,22,39,32,24,47,52,20,36,50,30,52,52,33,48,50,56,26,33,17,59,73,35,47,67,60,34,42,53,50,48,14,41,47,42,26,36,40,52,42,72,44,55,62,68,59,50,42,12,52,59,38,32,71,42,58,61,71,58,42,49,51,53,30,55,54,29,53,52,51,28,48,54,37,47,69,69,42,60,64,82,40,74,27,60,38,86,16,68,60,35,33,42,51,55,49,42,49,53,51,34,40,51,48,48,50,46,30,46,33,42,29,60,54,70,71,48,78,79,79,74,51,74,71,52,52,60,38,44,50,42,30,60,69,26,43,45,54,30,28,43,73,69,75,34,77,51,71,83,70,61,58,16,37,41,22,34,36,69,86,67,46,79,43,75,45,60,56,90,76,40,72,14,31,34,35,29,45,38,68,44,52,40,29,31,20,63,41,72,35,21,66,85,72,36,72,62,46,58,36,47,72,65,33,57,61,36,62,85,52,40,33,57,63,75,56,38,86,66,91,60,42,70,62,93,118,129,84,70,80,73,48,64,62,54,49,33,54,51,46,47,49,47,31,53,50,52,47,48,54,40,46,54,71,52,57,88,52,56,73,75,56,35,62,34,62,25,82,49,84,93,28,22,38,28,25,43,50,19,34,57,31,49,52,34,48,50,54,26,35,16,58,75,32,48,68,62,34,42,52,50,47,14,40,45,40,26,38,41,50,40,72,44,55,65,67,60,50,43,10,53,62,36,31,69,41,55,59,71,58,41,52,49,51,32,54,53,30,53,51,50,25,50,54,33,46,70,68,39,60,65,81,41,72,26,60,40,86,17,67,60,34,32,45,51,57,50,39,48,54,48,32,42,50,45,44,51,46,32,48,33,44,29,56,53,70,72,48,78,79,83,72,49,77,68,49,54,62,39,43,51,45,28,60,70,25,44,44,54,31,28,39,78,69,78,33,75,54,72,83,72,61,60,15,37,46,20,33,40,68,85,63,46,82,44,74,45,60,63,88,80,37,76,13,30,36,34,30,45,40,68,44,45,37,34,32,19,63,40,73,36,20,64,86,71,36,72,62,44,59,39,49,70,65,30,54,63,40,62,84,51,40,32,53,66,72,58,39,89,66,89,61,43,68,63,92,120

Sequence (542 aa):
MAHPRSAVDVLAGLLADLAAESAVLDELVTGLPAEDWARATPAEGWTIAHQIAHLAWTDDYATLAARDPEGFGTALGDLFGELLAAGDPVEAGAREGAAAEPAILLARWRAGREQLRAALARTPADAKLPWFGPPMKPASMATARLMETWAHGQDVADALGVTPEPTDRLRHIAHLGLRTLGFAFALHRRPAPEQPVRLELTAPDGGLWSIGPADAADVVTGPALDFCLLVTQRRHRDDLALRATGPVADAWLPIAQAFAGGPGKGRQPLGMAHPRSAVDVLAGLLADLAAESAVLDELVTGLPAEDWARATPAEGWTIAHQIAHLAWTDDYATLAARDPEGFGTALGDLFGELLAAGDPVEAGAREGAAAEPAILLARWRAGREQLRAALARTPADAKLPWFGPPMKPASMATARLMETWAHGQDVADALGVTPEPTDRLRHIAHLGLRTLGFAFALHRRPAPEQPVRLELTAPDGGLWSIGPADAADVVTGPALDFCLLVTQRRHRDDLALRATGPVADAWLPIAQAFAGGPGKGRQPLG

Secondary structure (DSSP, 8-state):
------HHHHHHHHHHHHHHHHHHHHHHHTT--GGGGG-B-SSTT-BHHHHHHHHHHHHHHHHHHHH-HHHHHHHHHHHHHHHHTT--HHHHHHHHHHTS-HHHHHHHHHHHHHHHHHHHHHS-TT--EEESEEEE-HHHHHHHHHHHHHHHHHHHHHHHT--PPP-TTHHHHHHHHHHTHHHHHHHTT-PPPSS-EEEEEE-TTS-EEEES-TT-SEEEEEEHHHHHHHHTTSS-GGGS--EEESHHHHHHGGG---SSS-----PPP--/------HHHHHHHHHHHHHHHHHHHHHHHTT--GGGGG-B-SSTT-BHHHHHHHHHHHHHHHHHHHH-HHHHHHHHHHHHHHHHTT--HHHHHHHHHHTS-HHHHHHHHHHHHHHHHHHHHHS-TT--EEESEEEE-HHHHHHHHHHHHHHHHHHHHHHHT--PPP-TTHHHHHHHHHHTHHHHHHHTT-PPPSS-EEEEEE-TTS-EEEES-TT-SEEEEEEHHHHHHHHTTSS-GGGS--EEESHHHHHHGGG---SSS-----PPP--